Protein AF-A0A7C3UM20-F1 (afdb_monomer)

Solvent-accessible surface area (backbone atoms only — not comparable to full-atom values): 24912 Å² total; per-residue (Å²): 104,43,35,39,37,54,18,80,42,38,67,47,70,43,70,29,14,19,19,29,40,38,38,35,69,13,71,38,48,55,25,46,23,66,26,56,29,49,40,64,36,31,35,31,41,44,10,22,71,50,59,63,49,79,49,68,83,62,52,98,54,40,21,32,38,43,36,28,63,91,45,77,46,83,38,86,25,66,90,47,62,78,36,38,22,49,62,38,40,52,52,54,28,62,76,71,36,88,88,36,33,41,40,18,29,7,36,8,2,62,66,49,15,18,46,4,7,32,30,24,87,62,58,33,41,25,30,53,43,6,55,8,14,57,40,18,70,24,28,36,49,32,43,34,20,46,32,82,52,78,81,86,53,63,31,62,68,58,38,50,51,48,32,52,54,50,45,71,73,42,63,81,35,66,68,38,50,42,26,34,74,43,23,54,20,48,49,49,56,56,27,35,76,65,43,18,22,32,7,60,57,69,61,29,26,46,52,92,71,47,65,48,58,15,28,68,34,47,59,74,66,32,52,66,43,64,36,55,41,48,60,38,87,41,22,41,40,32,40,26,30,35,72,61,75,97,55,45,70,47,71,44,64,33,65,48,33,48,42,42,29,16,38,26,25,18,23,46,30,68,47,48,68,56,47,42,48,51,47,50,51,25,39,31,34,10,42,19,47,40,49,50,20,48,52,48,12,51,42,14,56,40,22,77,72,64,76,38,87,87,45,29,45,73,45,38,57,70,41,42,51,53,46,52,51,22,22,32,67,46,39,80,71,22,36,42,50,19,55,24,58,62,49,27,17,61,77,68,75,34,63,79,70,49,66,38,14,52,44,24,44,52,56,61,63,32,31,34,44,31,34,55,39,38,49,39,21,18,68,34,74,57,15,20,42,58,81,60,48,47,46,56,54,43,34,75,69,62,76,40,66,30,79,51,54,80,70,44,37,66,58,45,48,63,37,31,28,53,42,43,51,44,52,62,34,21,47,43,73,89,43,55,89,74,50,47,72,70,52,52,41,50,52,44,25,29,36,69,60,52,84,66,54,69,68,57,45,45,51,51,19,51,50,53,53,50,53,50,50,52,52,16,44,74,59,69,53,50,76,88,51,47,40,74,29,67,50,58,40,69,55,52,28,79,92,74,62,38,52,34,44,62,65,57,50,49,50,32,51,53,49,48,71,72,105

pLDDT: mean 97.12, std 2.11, range [82.81, 98.94]

Nearest PDB structures (foldseek):
  1aor-assembly1_B  TM=9.634E-01  e=4.549E-38  Pyrococcus furiosus
  1b4n-assembly1_D  TM=9.474E-01  e=1.113E-36  Pyrococcus furiosus
  8c0z-assembly1_A  TM=9.543E-01  e=5.040E-34  Aromatoleum aromaticum
  6x6u-assembly1_C  TM=8.498E-01  e=3.716E-26  Pyrococcus furiosus COM1
  4z3w-assembly1_C  TM=8.367E-01  e=4.751E-25  Geobacter metallireducens GS-15

Radius of gyration: 21.68 Å; Cα contacts (8 Å, |Δi|>4): 1215; chains: 1; bounding box: 58×51×59 Å

Foldseek 3Di:
DKKKFAFLCALALAAQRFKIKIWDQFLQLSATDIFMWFFHQRNLQVQLVDGMDDDDAADPAAWAWERHVVGIDIGHCNVVAQFFQVVSQVVVDVVNDPPKWKWFWALLLLVLQSQFWIATPLQITSGGRSSSVVCNRRNYGIYMGGGHHDDDWPARVLRVVLSVVLCVVPLPPPLLVCLQQQAQLQVLVLQQVLLFFQALLNQTSHAVLSVLQGSVVQVVQWDWHQADTPNHSSSNFTFTAGCDDPRHGDTDRDDHNQLCSLCCGLLVQSHNSLSSVVSSLCSRLRGRSNQLSSLLSLQQVCCVVVLDVLRDHRNRSVSSSVLSVCLSNVNDLSVQCSSAQVSSCVVRVNLLSRWWFSRHHATGGQCLQQVLLQQCQLLPLSHHYCLQQVCVCCCSVPVDPRQDLPCSLVVSLQRNLQSLLVCSSVGDSSCSVSCDLVNSQSSCCRSPVDGDDSVRSSVVSVVVSVVSQVSRVVSVNDNVSSHTRPCQQPDAHPVPSRGQHRVSSVSNSVVNVVD

Mean predicted aligned error: 3.04 Å

Structure (mmCIF, N/CA/C/O backbone):
data_AF-A0A7C3UM20-F1
#
_entry.id   AF-A0A7C3UM20-F1
#
loop_
_atom_site.group_PDB
_atom_site.id
_atom_site.type_symbol
_atom_site.label_atom_id
_atom_site.label_alt_id
_atom_site.label_comp_id
_atom_site.label_asym_id
_atom_site.label_entity_id
_atom_site.label_seq_id
_atom_site.pdbx_PDB_ins_code
_atom_site.Cartn_x
_atom_site.Cartn_y
_atom_site.Cartn_z
_atom_site.occupancy
_atom_site.B_iso_or_equiv
_atom_site.auth_seq_id
_atom_site.auth_comp_id
_atom_site.auth_asym_id
_atom_site.auth_atom_id
_atom_site.pdbx_PDB_model_num
ATOM 1 N N . LYS A 1 1 ? -5.217 -18.159 9.548 1.00 97.44 1 LYS A N 1
ATOM 2 C CA . LYS A 1 1 ? -6.105 -17.137 10.155 1.00 97.44 1 LYS A CA 1
ATOM 3 C C . LYS A 1 1 ? -6.089 -15.908 9.257 1.00 97.44 1 LYS A C 1
ATOM 5 O O . LYS A 1 1 ? -5.077 -15.714 8.594 1.00 97.44 1 LYS A O 1
ATOM 10 N N . LEU A 1 2 ? -7.166 -15.131 9.227 1.00 98.62 2 LEU A N 1
ATOM 11 C CA . LEU A 1 2 ? -7.190 -13.777 8.668 1.00 98.62 2 LEU A CA 1
ATOM 12 C C . LEU A 1 2 ? -7.672 -12.850 9.780 1.00 98.62 2 LEU A C 1
ATOM 14 O O . LEU A 1 2 ? -8.696 -13.142 10.392 1.00 98.62 2 LEU A O 1
ATOM 18 N N . ILE A 1 3 ? -6.901 -11.820 10.095 1.00 98.62 3 ILE A N 1
ATOM 19 C CA . ILE A 1 3 ? -7.101 -10.995 11.287 1.00 98.62 3 ILE A CA 1
ATOM 20 C C . ILE A 1 3 ? -7.340 -9.563 10.833 1.00 98.62 3 ILE A C 1
ATOM 22 O O . ILE A 1 3 ? -6.503 -9.017 10.126 1.00 98.62 3 ILE A O 1
ATOM 26 N N . PHE A 1 4 ? -8.447 -8.962 11.248 1.00 98.44 4 PHE A N 1
ATOM 27 C CA . PHE A 1 4 ? -8.738 -7.544 11.056 1.00 98.44 4 PHE A CA 1
ATOM 28 C C . PHE A 1 4 ? -8.575 -6.845 12.396 1.00 98.44 4 PHE A C 1
ATOM 30 O O . PHE A 1 4 ? -9.135 -7.326 13.380 1.00 98.44 4 PHE A O 1
ATOM 37 N N . THR A 1 5 ? -7.838 -5.741 12.457 1.00 97.81 5 THR A N 1
ATOM 38 C CA . THR A 1 5 ? -7.636 -4.983 13.699 1.00 97.81 5 THR A CA 1
ATOM 39 C C . THR A 1 5 ? -7.876 -3.493 13.506 1.00 97.81 5 THR A C 1
ATOM 41 O O . THR A 1 5 ? -7.786 -2.946 12.401 1.00 97.81 5 THR A O 1
ATOM 44 N N . LEU A 1 6 ? -8.178 -2.842 14.624 1.00 97.31 6 LEU A N 1
ATOM 45 C CA . LEU A 1 6 ? -8.325 -1.402 14.773 1.00 97.31 6 LEU A CA 1
ATOM 46 C C . LEU A 1 6 ? -7.292 -0.886 15.780 1.00 97.31 6 LEU A C 1
ATOM 48 O O . LEU A 1 6 ? -6.772 -1.645 16.597 1.00 97.31 6 LEU A O 1
ATOM 52 N N . GLY A 1 7 ? -6.997 0.409 15.718 1.00 95.81 7 GLY A N 1
ATOM 53 C CA . GLY A 1 7 ? -6.132 1.067 16.688 1.00 95.81 7 GLY A CA 1
ATOM 54 C C . GLY A 1 7 ? -6.927 1.680 17.846 1.00 95.81 7 GLY A C 1
ATOM 55 O O . GLY A 1 7 ? -8.138 1.910 17.729 1.00 95.81 7 GLY A O 1
ATOM 56 N N . PRO A 1 8 ? -6.264 2.030 18.962 1.00 95.94 8 PRO A N 1
ATOM 57 C CA . PRO A 1 8 ? -6.887 2.798 20.042 1.00 95.94 8 PRO A CA 1
ATOM 58 C C . PRO A 1 8 ? -7.316 4.208 19.600 1.00 95.94 8 PRO A C 1
ATOM 60 O O . PRO A 1 8 ? -8.218 4.787 20.196 1.00 95.94 8 PRO A O 1
ATOM 63 N N . ALA A 1 9 ? -6.718 4.752 18.534 1.00 96.31 9 ALA A N 1
ATOM 64 C CA . ALA A 1 9 ? -7.107 6.040 17.964 1.00 96.31 9 ALA A CA 1
ATOM 65 C C . ALA A 1 9 ? -8.313 5.952 17.011 1.00 96.31 9 ALA A C 1
ATOM 67 O O . ALA A 1 9 ? -8.848 6.992 16.625 1.00 96.31 9 ALA A O 1
ATOM 68 N N . THR A 1 10 ? -8.739 4.753 16.599 1.00 96.69 10 THR A N 1
ATOM 69 C CA . THR A 1 10 ? -9.780 4.594 15.579 1.00 96.69 10 THR A CA 1
ATOM 70 C C . THR A 1 10 ? -11.149 5.080 16.057 1.00 96.69 10 THR A C 1
ATOM 72 O O . THR A 1 10 ? -11.552 4.783 17.177 1.00 96.69 10 THR A O 1
ATOM 75 N N . ASP A 1 11 ? -11.875 5.788 15.182 1.00 95.81 11 ASP A N 1
ATOM 76 C CA . ASP A 1 11 ? -13.170 6.437 15.477 1.00 95.81 11 ASP A CA 1
ATOM 77 C C . ASP A 1 11 ? -13.097 7.514 16.576 1.00 95.81 11 ASP A C 1
ATOM 79 O O . ASP A 1 11 ? -14.026 7.702 17.358 1.00 95.81 11 ASP A O 1
ATOM 83 N N . THR A 1 12 ? -11.982 8.247 16.635 1.00 96.12 12 THR A N 1
ATOM 84 C CA . THR A 1 12 ? -11.790 9.376 17.557 1.00 96.12 12 THR A CA 1
ATOM 85 C C . THR A 1 12 ? -11.563 10.691 16.797 1.00 96.12 12 THR A C 1
ATOM 87 O O . THR A 1 12 ? -11.375 10.678 15.577 1.00 96.12 12 THR A O 1
ATOM 90 N N . PRO A 1 13 ? -11.521 11.854 17.480 1.00 96.44 13 PRO A N 1
ATOM 91 C CA . PRO A 1 13 ? -11.150 13.125 16.854 1.00 96.44 13 PRO A CA 1
ATOM 92 C C . PRO A 1 13 ? -9.709 13.200 16.315 1.00 96.44 13 PRO A C 1
ATOM 94 O O . PRO A 1 13 ? -9.366 14.191 15.669 1.00 96.44 13 PRO A O 1
ATOM 97 N N . VAL A 1 14 ? -8.849 12.203 16.576 1.00 97.50 14 VAL A N 1
ATOM 98 C CA . VAL A 1 14 ? -7.484 12.157 16.025 1.00 97.50 14 VAL A CA 1
ATOM 99 C C . VAL A 1 14 ? -7.548 12.119 14.500 1.00 97.50 14 VAL A C 1
ATOM 101 O O . VAL A 1 14 ? -8.221 11.276 13.906 1.00 97.50 14 VAL A O 1
ATOM 104 N N . TRP A 1 15 ? -6.825 13.025 13.847 1.00 97.25 15 TRP A N 1
ATOM 105 C CA . TRP A 1 15 ? -6.833 13.128 12.395 1.00 97.25 15 TRP A CA 1
ATOM 106 C C . TRP A 1 15 ? -6.150 11.927 11.732 1.00 97.25 15 TRP A C 1
ATOM 108 O O . TRP A 1 15 ? -5.085 11.482 12.145 1.00 97.25 15 TRP A O 1
ATOM 118 N N . GLY A 1 16 ? -6.756 11.403 10.665 1.00 95.94 16 GLY A N 1
ATOM 119 C CA . GLY A 1 16 ? -6.211 10.261 9.928 1.00 95.94 16 GLY A CA 1
ATOM 120 C C . GLY A 1 16 ? -6.403 8.904 10.614 1.00 95.94 16 GLY A C 1
ATOM 121 O O . GLY A 1 16 ? -5.775 7.935 10.193 1.00 95.94 16 GLY A O 1
ATOM 122 N N . SER A 1 17 ? -7.278 8.812 11.617 1.00 96.19 17 SER A N 1
ATOM 123 C CA . SER A 1 17 ? -7.528 7.607 12.424 1.00 96.19 17 SER A CA 1
ATOM 124 C C . SER A 1 17 ? -8.608 6.659 11.871 1.00 96.19 17 SER A C 1
ATOM 126 O O . SER A 1 17 ? -9.158 5.829 12.585 1.00 96.19 17 SER A O 1
ATOM 128 N N . SER A 1 18 ? -8.943 6.746 10.584 1.00 95.44 18 SER A N 1
ATOM 129 C CA . SER A 1 18 ? -10.009 5.945 9.953 1.00 95.44 18 SER A CA 1
ATOM 130 C C . SER A 1 18 ? -9.496 4.743 9.157 1.00 95.44 18 SER A C 1
ATOM 132 O O . SER A 1 18 ? -10.128 4.320 8.185 1.00 95.44 18 SER A O 1
ATOM 134 N N . ARG A 1 19 ? -8.339 4.199 9.545 1.00 97.25 19 ARG A N 1
ATOM 135 C CA . ARG A 1 19 ? -7.738 3.023 8.911 1.00 97.25 19 ARG A CA 1
ATOM 136 C C . ARG A 1 19 ? -8.013 1.759 9.733 1.00 97.25 19 ARG A C 1
ATOM 138 O O . ARG A 1 19 ? -8.175 1.828 10.948 1.00 97.25 19 ARG A O 1
ATOM 145 N N . TYR A 1 20 ? -8.052 0.618 9.052 1.00 98.00 20 TYR A N 1
ATOM 146 C CA . TYR A 1 20 ? -8.020 -0.715 9.659 1.00 98.00 20 TYR A CA 1
ATOM 147 C C . TYR A 1 20 ? -6.824 -1.496 9.106 1.00 98.00 20 TYR A C 1
ATOM 149 O O . TYR A 1 20 ? -6.396 -1.254 7.972 1.00 98.00 20 TYR A O 1
ATOM 157 N N . GLY A 1 21 ? -6.281 -2.405 9.913 1.00 98.06 21 GLY A N 1
ATOM 158 C CA . GLY A 1 21 ? -5.212 -3.320 9.522 1.00 98.06 21 GLY A CA 1
ATOM 159 C C . GLY A 1 21 ? -5.755 -4.720 9.246 1.00 98.06 21 GLY A C 1
ATOM 160 O O . GLY A 1 21 ? -6.716 -5.157 9.879 1.00 98.06 21 GLY A O 1
ATOM 161 N N . VAL A 1 22 ? -5.143 -5.430 8.302 1.00 98.62 22 VAL A N 1
ATOM 162 C CA . VAL A 1 22 ? -5.447 -6.828 7.984 1.00 98.62 22 VAL A CA 1
ATOM 163 C C . VAL A 1 22 ? -4.158 -7.634 7.970 1.00 98.62 22 VAL A C 1
ATOM 165 O O . VAL A 1 22 ? -3.191 -7.223 7.334 1.00 98.62 22 VAL A O 1
ATOM 168 N N . TYR A 1 23 ? -4.151 -8.786 8.638 1.00 98.56 23 TYR A N 1
ATOM 169 C CA . TYR A 1 23 ? -2.961 -9.602 8.860 1.00 98.56 23 TYR A CA 1
ATOM 170 C C . TYR A 1 23 ? -3.235 -11.075 8.564 1.00 98.56 23 TYR A C 1
ATOM 172 O O . TYR A 1 23 ? -4.268 -11.630 8.955 1.00 98.56 23 TYR A O 1
ATOM 180 N N . ALA A 1 24 ? -2.287 -11.734 7.904 1.00 98.50 24 ALA A N 1
ATOM 181 C CA . ALA A 1 24 ? -2.297 -13.178 7.695 1.00 98.50 24 ALA A CA 1
ATOM 182 C C . ALA A 1 24 ? -0.891 -13.692 7.361 1.00 98.50 24 ALA A C 1
ATOM 184 O O . ALA A 1 24 ? 0.052 -12.923 7.181 1.00 98.50 24 ALA A O 1
ATOM 185 N N . ARG A 1 25 ? -0.772 -15.014 7.206 1.00 98.44 25 ARG A N 1
ATOM 186 C CA . ARG A 1 25 ? 0.304 -15.581 6.392 1.00 98.44 25 ARG A CA 1
ATOM 187 C C . ARG A 1 25 ? -0.007 -15.272 4.926 1.00 98.44 25 ARG A C 1
ATOM 189 O O . ARG A 1 25 ? -1.078 -15.651 4.451 1.00 98.44 25 ARG A O 1
ATOM 196 N N . SER A 1 26 ? 0.897 -14.587 4.236 1.00 98.56 26 SER A N 1
ATOM 197 C CA . SER A 1 26 ? 0.725 -14.218 2.834 1.00 98.56 26 SER A CA 1
ATOM 198 C C . SER A 1 26 ? 0.677 -15.463 1.951 1.00 98.56 26 SER A C 1
ATOM 200 O O . SER A 1 26 ? 1.596 -16.284 2.025 1.00 98.56 26 SER A O 1
ATOM 202 N N . PRO A 1 27 ? -0.319 -15.610 1.064 1.00 98.25 27 PRO A N 1
ATOM 203 C CA . PRO A 1 27 ? -0.242 -16.613 0.019 1.00 98.25 27 PRO A CA 1
ATOM 204 C C . PRO A 1 27 ? 0.830 -16.261 -1.025 1.00 98.25 27 PRO A C 1
ATOM 206 O O . PRO A 1 27 ? 1.352 -17.185 -1.636 1.00 98.25 27 PRO A O 1
ATOM 209 N N . LEU A 1 28 ? 1.174 -14.983 -1.224 1.00 98.44 28 LEU A N 1
ATOM 210 C CA . LEU A 1 28 ? 2.192 -14.552 -2.190 1.00 98.44 28 LEU A CA 1
ATOM 211 C C . LEU A 1 28 ? 3.608 -14.905 -1.726 1.00 98.44 28 LEU A C 1
ATOM 213 O O . LEU A 1 28 ? 4.352 -15.555 -2.449 1.00 98.44 28 LEU A O 1
ATOM 217 N N . THR A 1 29 ? 3.970 -14.496 -0.508 1.00 98.31 29 THR A N 1
ATOM 218 C CA . THR A 1 29 ? 5.354 -14.620 -0.014 1.00 98.31 29 THR A CA 1
ATOM 219 C C . THR A 1 29 ? 5.577 -15.828 0.889 1.00 98.31 29 THR A C 1
ATOM 221 O O . THR A 1 29 ? 6.713 -16.191 1.172 1.00 98.31 29 THR A O 1
ATOM 224 N N . GLY A 1 30 ? 4.502 -16.440 1.400 1.00 97.62 30 GLY A N 1
ATOM 225 C CA . GLY A 1 30 ? 4.566 -17.494 2.416 1.00 97.62 30 GLY A CA 1
ATOM 226 C C . GLY A 1 30 ? 4.905 -16.998 3.829 1.00 97.62 30 GLY A C 1
ATOM 227 O O . GLY A 1 30 ? 4.828 -17.789 4.770 1.00 97.62 30 GLY A O 1
ATOM 228 N N . GLY A 1 31 ? 5.238 -15.713 3.993 1.00 97.62 31 GLY A N 1
ATOM 229 C CA . GLY A 1 31 ? 5.613 -15.087 5.262 1.00 97.62 31 GLY A CA 1
ATOM 230 C C . GLY A 1 31 ? 4.500 -14.265 5.901 1.00 97.62 31 GLY A C 1
ATOM 231 O O . GLY A 1 31 ? 3.316 -14.434 5.611 1.00 97.62 31 GLY A O 1
ATOM 232 N N . TYR A 1 32 ? 4.886 -13.358 6.791 1.00 98.19 32 TYR A N 1
ATOM 233 C CA . TYR A 1 32 ? 4.012 -12.356 7.386 1.00 98.19 32 TYR A CA 1
ATOM 234 C C . TYR A 1 32 ? 3.493 -11.385 6.320 1.00 98.19 32 TYR A C 1
ATOM 236 O O . TYR A 1 32 ? 4.264 -10.847 5.525 1.00 98.19 32 TYR A O 1
ATOM 244 N N . ALA A 1 33 ? 2.190 -11.118 6.332 1.00 97.88 33 ALA A N 1
ATOM 245 C CA . ALA A 1 33 ? 1.596 -10.010 5.602 1.00 97.88 33 ALA A CA 1
ATOM 246 C C . ALA A 1 33 ? 0.759 -9.144 6.534 1.00 97.88 33 ALA A C 1
ATOM 248 O O . ALA A 1 33 ? -0.017 -9.642 7.349 1.00 97.88 33 ALA A O 1
ATOM 249 N N . GLU A 1 34 ? 0.881 -7.842 6.313 1.00 96.94 34 GLU A N 1
ATOM 250 C CA . GLU A 1 34 ? -0.022 -6.820 6.813 1.00 96.94 34 GLU A CA 1
ATOM 251 C C . GLU A 1 34 ? -0.467 -5.951 5.642 1.00 96.94 34 GLU A C 1
ATOM 253 O O . GLU A 1 34 ? 0.303 -5.746 4.699 1.00 96.94 34 GLU A O 1
ATOM 258 N N . SER A 1 35 ? -1.679 -5.420 5.697 1.00 97.38 35 SER A N 1
ATOM 259 C CA . SER A 1 35 ? -2.199 -4.460 4.729 1.00 97.38 35 SER A CA 1
ATOM 260 C C . SER A 1 35 ? -3.172 -3.517 5.422 1.00 97.38 35 SER A C 1
ATOM 262 O O . SER A 1 35 ? -3.819 -3.901 6.393 1.00 97.38 35 SER A O 1
ATOM 264 N N . TYR A 1 36 ? -3.264 -2.279 4.947 1.00 97.69 36 TYR A N 1
ATOM 265 C CA . TYR A 1 36 ? -4.036 -1.230 5.606 1.00 97.69 36 TYR A CA 1
ATOM 266 C C . TYR A 1 36 ? -4.941 -0.550 4.594 1.00 97.69 36 TYR A C 1
ATOM 268 O O . TYR A 1 36 ? -4.481 -0.166 3.521 1.00 97.69 36 TYR A O 1
ATOM 276 N N . SER A 1 37 ? -6.203 -0.342 4.956 1.00 97.81 37 SER A N 1
ATOM 277 C CA . SER A 1 37 ? -7.155 0.396 4.125 1.00 97.81 37 SER A CA 1
ATOM 278 C C . SER A 1 37 ? -7.873 1.466 4.933 1.00 97.81 37 SER A C 1
ATOM 280 O O . SER A 1 37 ? -7.870 1.455 6.162 1.00 97.81 37 SER A O 1
ATOM 282 N N . GLY A 1 38 ? -8.409 2.460 4.228 1.00 95.69 38 GLY A N 1
ATOM 283 C CA . GLY A 1 38 ? -9.081 3.624 4.803 1.00 95.69 38 GLY A CA 1
ATOM 284 C C . GLY A 1 38 ? -10.524 3.751 4.367 1.00 95.69 38 GLY A C 1
ATOM 285 O O . GLY A 1 38 ? -11.216 2.760 4.157 1.00 95.69 38 GLY A O 1
ATOM 286 N N . GLY A 1 39 ? -10.978 4.995 4.235 1.00 95.06 39 GLY A N 1
ATOM 287 C CA . GLY A 1 39 ? -12.359 5.308 3.902 1.00 95.06 39 GLY A CA 1
ATOM 288 C C . GLY A 1 39 ? -13.235 5.402 5.149 1.00 95.06 39 GLY A C 1
ATOM 289 O O . GLY A 1 39 ? -13.035 6.280 5.998 1.00 95.06 39 GLY A O 1
ATOM 290 N N . ARG A 1 40 ? -14.267 4.561 5.203 1.00 96.31 40 ARG A N 1
ATOM 291 C CA . ARG A 1 40 ? -15.373 4.657 6.168 1.00 96.31 40 ARG A CA 1
ATOM 292 C C . ARG A 1 40 ? -15.620 3.373 6.964 1.00 96.31 40 ARG A C 1
ATOM 294 O O . ARG A 1 40 ? -16.376 3.417 7.927 1.00 96.31 40 ARG A O 1
ATOM 301 N N . VAL A 1 41 ? -14.959 2.265 6.618 1.00 97.50 41 VAL A N 1
ATOM 302 C CA . VAL A 1 41 ? -15.144 0.965 7.289 1.00 97.50 41 VAL A CA 1
ATOM 303 C C . VAL A 1 41 ? -14.672 0.988 8.740 1.00 97.50 41 VAL A C 1
ATOM 305 O O . VAL A 1 41 ? -15.429 0.600 9.623 1.00 97.50 41 VAL A O 1
ATOM 308 N N . ALA A 1 42 ? -13.450 1.463 9.004 1.00 97.25 42 ALA A N 1
ATOM 309 C CA . ALA A 1 42 ? -12.835 1.342 10.328 1.00 97.25 42 ALA A CA 1
ATOM 310 C C . ALA A 1 42 ? -13.653 2.003 11.459 1.00 97.25 42 ALA A C 1
ATOM 312 O O . ALA A 1 42 ? -13.835 1.357 12.491 1.00 97.25 42 ALA A O 1
ATOM 313 N N . PRO A 1 43 ? -14.226 3.215 11.277 1.00 96.56 43 PRO A N 1
ATOM 314 C CA . PRO A 1 43 ? -15.162 3.782 12.245 1.00 96.56 43 PRO A CA 1
ATOM 315 C C . PRO A 1 43 ? -16.344 2.864 12.567 1.00 96.56 43 PRO A C 1
ATOM 317 O O . PRO A 1 43 ? -16.596 2.559 13.726 1.00 96.56 43 PRO A O 1
ATOM 320 N N . VAL A 1 44 ? -17.045 2.356 11.551 1.00 97.38 44 VAL A N 1
ATOM 321 C CA . VAL A 1 44 ? -18.226 1.501 11.762 1.00 97.38 44 VAL A CA 1
ATOM 322 C C . VAL A 1 44 ? -17.843 0.144 12.361 1.00 97.38 44 VAL A C 1
ATOM 324 O O . VAL A 1 44 ? -18.563 -0.375 13.213 1.00 97.38 44 VAL A O 1
ATOM 327 N N . MET A 1 45 ? -16.675 -0.393 11.999 1.00 97.38 45 MET A N 1
ATOM 328 C CA . MET A 1 45 ? -16.106 -1.588 12.624 1.00 97.38 45 MET A CA 1
ATOM 329 C C . MET A 1 45 ? -15.835 -1.362 14.120 1.00 97.38 45 MET A C 1
ATOM 331 O O . MET A 1 45 ? -16.240 -2.189 14.934 1.00 97.38 45 MET A O 1
ATOM 335 N N . LYS A 1 46 ? -15.241 -0.221 14.508 1.00 97.06 46 LYS A N 1
ATOM 336 C CA . LYS A 1 46 ? -14.996 0.126 15.923 1.00 97.06 46 LYS A CA 1
ATOM 337 C C . LYS A 1 46 ? -16.297 0.183 16.714 1.00 97.06 46 LYS A C 1
ATOM 339 O O . LYS A 1 46 ? -16.374 -0.334 17.827 1.00 97.06 46 LYS A O 1
ATOM 344 N N . ARG A 1 47 ? -17.346 0.745 16.110 1.00 97.25 47 ARG A N 1
ATOM 345 C CA . ARG A 1 47 ? -18.680 0.864 16.716 1.00 97.25 47 ARG A CA 1
ATOM 346 C C . ARG A 1 47 ? -19.417 -0.465 16.869 1.00 97.25 47 ARG A C 1
ATOM 348 O O . ARG A 1 47 ? -20.454 -0.500 17.528 1.00 97.25 47 ARG A O 1
ATOM 355 N N . CYS A 1 48 ? -18.911 -1.561 16.301 1.00 97.38 48 CYS A N 1
ATOM 356 C CA . CYS A 1 48 ? -19.392 -2.905 16.634 1.00 97.38 48 CYS A CA 1
ATOM 357 C C . CYS A 1 48 ? -18.915 -3.341 18.036 1.00 97.38 48 CYS A C 1
ATOM 359 O O . CYS A 1 48 ? -19.457 -4.276 18.610 1.00 97.38 48 CYS A O 1
ATOM 361 N N . GLY A 1 49 ? -17.943 -2.640 18.632 1.00 95.44 49 GLY A N 1
ATOM 362 C CA . GLY A 1 49 ? -17.469 -2.896 19.994 1.00 95.44 49 GLY A CA 1
ATOM 363 C C . GLY A 1 49 ? -16.350 -3.933 20.095 1.00 95.44 49 GLY A C 1
ATOM 364 O O . GLY A 1 49 ? -16.165 -4.503 21.166 1.00 95.44 49 GLY A O 1
ATOM 365 N N . PHE A 1 50 ? -15.609 -4.172 19.009 1.00 91.62 50 PHE A N 1
ATOM 366 C CA . PHE A 1 50 ? -14.463 -5.085 18.975 1.00 91.62 50 PHE A CA 1
ATOM 367 C C . PHE A 1 50 ? -13.216 -4.370 18.448 1.00 91.62 50 PHE A C 1
ATOM 369 O O . PHE A 1 50 ? -13.310 -3.562 17.526 1.00 91.62 50 PHE A O 1
ATOM 376 N N . ASP A 1 51 ? -12.046 -4.711 18.987 1.00 91.69 51 ASP A N 1
ATOM 377 C CA . ASP A 1 51 ? -10.753 -4.201 18.502 1.00 91.69 51 ASP A CA 1
ATOM 378 C C . ASP A 1 51 ? -10.124 -5.094 17.430 1.00 91.69 51 ASP A C 1
ATOM 380 O O . ASP A 1 51 ? -9.325 -4.633 16.614 1.00 91.69 51 ASP A O 1
ATOM 384 N N . ALA A 1 52 ? -10.495 -6.375 17.421 1.00 95.62 52 ALA A N 1
ATOM 385 C CA . ALA A 1 52 ? -10.023 -7.338 16.447 1.00 95.62 52 ALA A CA 1
ATOM 386 C C . ALA A 1 52 ? -11.105 -8.359 16.085 1.00 95.62 52 ALA A C 1
ATOM 388 O O . ALA A 1 52 ? -11.901 -8.776 16.926 1.00 95.62 52 ALA A O 1
ATOM 389 N N . LEU A 1 53 ? -11.078 -8.805 14.832 1.00 96.94 53 LEU A N 1
ATOM 390 C CA . LEU A 1 53 ? -11.862 -9.919 14.317 1.00 96.94 53 LEU A CA 1
ATOM 391 C C . LEU A 1 53 ? -10.908 -10.958 13.727 1.00 96.94 53 LEU A C 1
ATOM 393 O O . LEU A 1 53 ? -10.098 -10.641 12.856 1.00 96.94 53 LEU A O 1
ATOM 397 N N . ILE A 1 54 ? -11.017 -12.208 14.177 1.00 98.12 54 ILE A N 1
ATOM 398 C CA . ILE A 1 54 ? -10.162 -13.309 13.724 1.00 98.12 54 ILE A CA 1
ATOM 399 C C . ILE A 1 54 ? -11.021 -14.335 12.994 1.00 98.12 54 ILE A C 1
ATOM 401 O O . ILE A 1 54 ? -11.873 -14.986 13.590 1.00 98.12 54 ILE A O 1
ATOM 405 N N . LEU A 1 55 ? -10.758 -14.511 11.700 1.00 98.25 55 LEU A N 1
ATOM 406 C CA . LEU A 1 55 ? -11.441 -15.485 10.862 1.00 98.25 55 LEU A CA 1
ATOM 407 C C . LEU A 1 55 ? -10.595 -16.755 10.674 1.00 98.25 55 LEU A C 1
ATOM 409 O O . LEU A 1 55 ? -9.495 -16.752 10.097 1.00 98.25 55 LEU A O 1
ATOM 413 N N . GLU A 1 56 ? -11.151 -17.882 11.106 1.00 97.81 56 GLU A N 1
ATOM 414 C CA . GLU A 1 56 ? -10.554 -19.220 11.048 1.00 97.81 56 GLU A CA 1
ATOM 415 C C . GLU A 1 56 ? -11.431 -20.192 10.246 1.00 97.81 56 GLU A C 1
ATOM 417 O O . GLU A 1 56 ? -12.522 -19.834 9.819 1.00 97.81 56 GLU A O 1
ATOM 422 N N . GLY A 1 57 ? -10.903 -21.379 9.934 1.00 97.75 57 GLY A N 1
ATOM 423 C CA . GLY A 1 57 ? -11.623 -22.376 9.134 1.00 97.75 57 GLY A CA 1
ATOM 424 C C . GLY A 1 57 ? -11.942 -21.940 7.697 1.00 97.75 57 GLY A C 1
ATOM 425 O O . GLY A 1 57 ? -11.319 -21.016 7.161 1.00 97.75 57 GLY A O 1
ATOM 426 N N . ARG A 1 58 ? -12.894 -22.648 7.084 1.00 98.38 58 ARG A N 1
ATOM 427 C CA . ARG A 1 58 ? -13.434 -22.435 5.734 1.00 98.38 58 ARG A CA 1
ATOM 428 C C . ARG A 1 58 ? -14.912 -22.835 5.736 1.00 98.38 58 ARG A C 1
ATOM 430 O O . ARG A 1 58 ? -15.248 -23.877 6.291 1.00 98.38 58 ARG A O 1
ATOM 437 N N . ALA A 1 59 ? -15.774 -22.034 5.116 1.00 98.31 59 ALA A N 1
ATOM 438 C CA . ALA A 1 59 ? -17.191 -22.356 4.974 1.00 98.31 59 ALA A CA 1
ATOM 439 C C . ALA A 1 59 ? -17.426 -23.419 3.886 1.00 98.31 59 ALA A C 1
ATOM 441 O O . ALA A 1 59 ? -16.716 -23.453 2.882 1.00 98.31 59 ALA A O 1
ATOM 442 N N . ALA A 1 60 ? -18.448 -24.266 4.044 1.00 97.88 60 ALA A N 1
ATOM 443 C CA . ALA A 1 60 ? -18.796 -25.295 3.052 1.00 97.88 60 ALA A CA 1
ATOM 444 C C . ALA A 1 60 ? -19.351 -24.711 1.734 1.00 97.88 60 ALA A C 1
ATOM 446 O O . ALA A 1 60 ? -19.291 -25.351 0.688 1.00 97.88 60 ALA A O 1
ATOM 447 N N . SER A 1 61 ? -19.867 -23.484 1.774 1.00 98.00 61 SER A N 1
ATOM 448 C CA . SER A 1 61 ? -20.365 -22.733 0.621 1.00 98.00 61 SER A CA 1
ATOM 449 C C . SER A 1 61 ? -20.074 -21.241 0.790 1.00 98.00 61 SER A C 1
ATOM 451 O O . SER A 1 61 ? -19.851 -20.830 1.927 1.00 98.00 61 SER A O 1
ATOM 453 N N . PRO A 1 62 ? -20.098 -20.433 -0.288 1.00 98.69 62 PRO A N 1
ATOM 454 C CA . PRO A 1 62 ? -19.922 -18.984 -0.209 1.00 98.69 62 PRO A CA 1
ATOM 455 C C . PRO A 1 62 ? -20.812 -18.304 0.839 1.00 98.69 62 PRO A C 1
ATOM 457 O O . PRO A 1 62 ? -22.030 -18.514 0.839 1.00 98.69 62 PRO A O 1
ATOM 460 N N . LEU A 1 63 ? -20.201 -17.480 1.696 1.00 98.69 63 LEU A N 1
ATOM 461 C CA . LEU A 1 63 ? -20.861 -16.667 2.724 1.00 98.69 63 LEU A CA 1
ATOM 462 C C . LEU A 1 63 ? -20.460 -15.188 2.641 1.00 98.69 63 LEU A C 1
ATOM 464 O O . LEU A 1 63 ? -19.389 -14.858 2.138 1.00 98.69 63 LEU A O 1
ATOM 468 N N . PHE A 1 64 ? -21.264 -14.308 3.230 1.00 98.75 64 PHE A N 1
ATOM 469 C CA . PHE A 1 64 ? -20.793 -13.021 3.745 1.00 98.75 64 PHE A CA 1
ATOM 470 C C . PHE A 1 64 ? -21.094 -12.934 5.245 1.00 98.75 64 PHE A C 1
ATOM 472 O O . PHE A 1 64 ? -22.005 -13.601 5.743 1.00 98.75 64 PHE A O 1
ATOM 479 N N . LEU A 1 65 ? -20.294 -12.164 5.984 1.00 98.62 65 LEU A N 1
ATOM 480 C CA . LEU A 1 65 ? -20.423 -12.045 7.440 1.00 98.62 65 LEU A CA 1
ATOM 481 C C . LEU A 1 65 ? -20.938 -10.660 7.816 1.00 98.62 65 LEU A C 1
ATOM 483 O O . LEU A 1 65 ? -20.313 -9.665 7.462 1.00 98.62 65 LEU A O 1
ATOM 487 N N . GLU A 1 66 ? -22.037 -10.596 8.560 1.00 98.56 66 GLU A N 1
ATOM 488 C CA . GLU A 1 66 ? -22.533 -9.358 9.164 1.00 98.56 66 GLU A CA 1
ATOM 489 C C . GLU A 1 66 ? -22.046 -9.283 10.611 1.00 98.56 66 GLU A C 1
ATOM 491 O O . GLU A 1 66 ? -22.361 -10.145 11.429 1.00 98.56 66 GLU A O 1
ATOM 496 N N . VAL A 1 67 ? -21.272 -8.252 10.926 1.00 98.31 67 VAL A N 1
ATOM 497 C CA . VAL A 1 67 ? -20.762 -7.963 12.263 1.00 98.31 67 VAL A CA 1
ATOM 498 C C . VAL A 1 67 ? -21.502 -6.752 12.811 1.00 98.31 67 VAL A C 1
ATOM 500 O O . VAL A 1 67 ? -21.512 -5.676 12.211 1.00 98.31 67 VAL A O 1
ATOM 503 N N . THR A 1 68 ? -22.115 -6.937 13.970 1.00 96.94 68 THR A N 1
ATOM 504 C CA . THR A 1 68 ? -22.868 -5.912 14.694 1.00 96.94 68 THR A CA 1
ATOM 505 C C . THR A 1 68 ? -22.398 -5.849 16.136 1.00 96.94 68 THR A C 1
ATOM 507 O O . THR A 1 68 ? -21.553 -6.632 16.569 1.00 96.94 68 THR A O 1
ATOM 510 N N . ASP A 1 69 ? -22.966 -4.935 16.906 1.00 93.44 69 ASP A N 1
ATOM 511 C CA . ASP A 1 69 ? -22.731 -4.838 18.338 1.00 93.44 69 ASP A CA 1
ATOM 512 C C . ASP A 1 69 ? -23.331 -5.982 19.174 1.00 93.44 69 ASP A C 1
ATOM 514 O O . ASP A 1 69 ? -22.962 -6.117 20.346 1.00 93.44 69 ASP A O 1
ATOM 518 N N . GLU A 1 70 ? -24.177 -6.819 18.564 1.00 93.12 70 GLU A N 1
ATOM 519 C CA . GLU A 1 70 ? -24.738 -8.057 19.126 1.00 93.12 70 GLU A CA 1
ATOM 520 C C . GLU A 1 70 ? -23.898 -9.306 18.798 1.00 93.12 70 GLU A C 1
ATOM 522 O O . GLU A 1 70 ? -24.105 -10.365 19.390 1.00 93.12 70 GLU A O 1
ATOM 527 N N . GLY A 1 71 ? -22.948 -9.208 17.860 1.00 93.56 71 GLY A N 1
ATOM 528 C CA . GLY A 1 71 ? -22.116 -10.327 17.416 1.00 93.56 71 GLY A CA 1
ATOM 529 C C . GLY A 1 71 ? -22.089 -10.501 15.898 1.00 93.56 71 GLY A C 1
ATOM 530 O O . GLY A 1 71 ? -22.252 -9.541 15.144 1.00 93.56 71 GLY A O 1
ATOM 531 N N . VAL A 1 72 ? -21.844 -11.736 15.447 1.00 97.19 72 VAL A N 1
ATOM 532 C CA . VAL A 1 72 ? -21.623 -12.074 14.031 1.00 97.19 72 VAL A CA 1
ATOM 533 C C . VAL A 1 72 ? -22.734 -12.980 13.505 1.00 97.19 72 VAL A C 1
ATOM 535 O O . VAL A 1 72 ? -23.023 -14.018 14.099 1.00 97.19 72 VAL A O 1
ATOM 538 N N . ARG A 1 73 ? -23.314 -12.624 12.355 1.00 97.69 73 ARG A N 1
ATOM 539 C CA . ARG A 1 73 ? -24.255 -13.452 11.588 1.00 97.69 73 ARG A CA 1
ATOM 540 C C . ARG A 1 73 ? -23.622 -13.896 10.274 1.00 97.69 73 ARG A C 1
ATOM 542 O O . ARG A 1 73 ? -22.901 -13.140 9.625 1.00 97.69 73 ARG A O 1
ATOM 549 N N . PHE A 1 74 ? -23.901 -15.137 9.891 1.00 98.25 74 PHE A N 1
ATOM 550 C CA . PHE A 1 74 ? -23.380 -15.768 8.683 1.00 98.25 74 PHE A CA 1
ATOM 551 C C . PHE A 1 74 ? -24.506 -15.857 7.659 1.00 98.25 74 PHE A C 1
ATOM 553 O O . PHE A 1 74 ? -25.528 -16.489 7.920 1.00 98.25 74 PHE A O 1
ATOM 560 N N . HIS A 1 75 ? -24.307 -15.246 6.497 1.00 98.56 75 HIS A N 1
ATOM 561 C CA . HIS A 1 75 ? -25.310 -15.165 5.440 1.00 98.56 75 HIS A CA 1
ATOM 562 C C . HIS A 1 75 ? -24.833 -15.919 4.204 1.00 98.56 75 HIS A C 1
ATOM 564 O O . HIS A 1 75 ? -23.657 -15.843 3.851 1.00 98.56 75 HIS A O 1
ATOM 570 N N . ALA A 1 76 ? -25.730 -16.642 3.532 1.00 98.44 76 ALA A N 1
ATOM 571 C CA . ALA A 1 76 ? -25.409 -17.272 2.255 1.00 98.44 76 ALA A CA 1
ATOM 572 C C . ALA A 1 76 ? -25.075 -16.207 1.194 1.00 98.44 76 ALA A C 1
ATOM 574 O O . ALA A 1 76 ? -25.710 -15.156 1.147 1.00 98.44 76 ALA A O 1
ATOM 575 N N . ALA A 1 77 ? -24.077 -16.488 0.352 1.00 98.44 77 ALA A N 1
ATOM 576 C CA . ALA A 1 77 ? -23.566 -15.544 -0.647 1.00 98.44 77 ALA A CA 1
ATOM 577 C C . ALA A 1 77 ? -23.248 -16.212 -1.994 1.00 98.44 77 ALA A C 1
ATOM 579 O O . ALA A 1 77 ? -22.325 -15.802 -2.694 1.00 98.44 77 ALA A O 1
ATOM 580 N N . ARG A 1 78 ? -23.954 -17.295 -2.345 1.00 98.31 78 ARG A N 1
ATOM 581 C CA . ARG A 1 78 ? -23.720 -18.015 -3.615 1.00 98.31 78 ARG A CA 1
ATOM 582 C C . ARG A 1 78 ? -24.014 -17.141 -4.830 1.00 98.31 78 ARG A C 1
ATOM 584 O O . ARG A 1 78 ? -23.309 -17.223 -5.820 1.00 98.31 78 ARG A O 1
ATOM 591 N N . ASP A 1 79 ? -25.045 -16.327 -4.713 1.00 98.50 79 ASP A N 1
ATOM 592 C CA . ASP A 1 79 ? -25.506 -15.335 -5.676 1.00 98.50 79 ASP A CA 1
ATOM 593 C C . ASP A 1 79 ? -24.570 -14.123 -5.805 1.00 98.50 79 ASP A C 1
ATOM 595 O O . ASP A 1 79 ? -24.618 -13.421 -6.807 1.00 98.50 79 ASP A O 1
ATOM 599 N N . LEU A 1 80 ? -23.701 -13.895 -4.815 1.00 98.75 80 LEU A N 1
ATOM 600 C CA . LEU A 1 80 ? -22.691 -12.833 -4.849 1.00 98.75 80 LEU A CA 1
ATOM 601 C C . LEU A 1 80 ? -21.354 -13.301 -5.432 1.00 98.75 80 LEU A C 1
ATOM 603 O O . LEU A 1 80 ? -20.495 -12.480 -5.752 1.00 98.75 80 LEU A O 1
ATOM 607 N N . TRP A 1 81 ? -21.146 -14.616 -5.507 1.00 98.69 81 TRP A N 1
ATOM 608 C CA . TRP A 1 81 ? -19.908 -15.204 -6.001 1.00 98.69 81 TRP A CA 1
ATOM 609 C C . TRP A 1 81 ? -19.824 -15.034 -7.521 1.00 98.69 81 TRP A C 1
ATOM 611 O O . TRP A 1 81 ? -20.747 -15.408 -8.240 1.00 98.69 81 TRP A O 1
ATOM 621 N N . GLY A 1 82 ? -18.729 -14.463 -8.008 1.00 98.38 82 GLY A N 1
ATOM 622 C CA . GLY A 1 82 ? -18.516 -14.093 -9.406 1.00 98.38 82 GLY A CA 1
ATOM 623 C C . GLY A 1 82 ? -18.821 -12.628 -9.725 1.00 98.38 82 GLY A C 1
ATOM 624 O O . GLY A 1 82 ? -18.401 -12.154 -10.777 1.00 98.38 82 GLY A O 1
ATOM 625 N N . LEU A 1 83 ? -19.499 -11.892 -8.834 1.00 98.81 83 LEU A N 1
ATOM 626 C CA . LEU A 1 83 ? -19.670 -10.445 -8.992 1.00 98.81 83 LEU A CA 1
ATOM 627 C C . LEU A 1 83 ? -18.331 -9.719 -8.834 1.00 98.81 83 LEU A C 1
ATOM 629 O O . LEU A 1 83 ? -17.495 -10.120 -8.013 1.00 98.81 83 LEU A O 1
ATOM 633 N N . ASP A 1 84 ? -18.162 -8.606 -9.546 1.00 98.81 84 ASP A N 1
ATOM 634 C CA . ASP A 1 84 ? -17.070 -7.676 -9.269 1.00 98.81 84 ASP A CA 1
ATOM 635 C C . ASP A 1 84 ? -17.171 -7.089 -7.847 1.00 98.81 84 ASP A C 1
ATOM 637 O O . ASP A 1 84 ? -18.182 -7.219 -7.143 1.00 98.81 84 ASP A O 1
ATOM 641 N N . ALA A 1 85 ? -16.083 -6.478 -7.386 1.00 98.75 85 ALA A N 1
ATOM 642 C CA . ALA A 1 85 ? -16.010 -5.912 -6.047 1.00 98.75 85 ALA A CA 1
ATOM 643 C C . ALA A 1 85 ? -17.030 -4.781 -5.823 1.00 98.75 85 ALA A C 1
ATOM 645 O O . ALA A 1 85 ? -17.516 -4.621 -4.705 1.00 98.75 85 ALA A O 1
ATOM 646 N N . TYR A 1 86 ? -17.390 -4.008 -6.849 1.00 98.69 86 TYR A N 1
ATOM 647 C CA . TYR A 1 86 ? -18.326 -2.894 -6.701 1.00 98.69 86 TYR A CA 1
ATOM 648 C C . TYR A 1 86 ? -19.749 -3.399 -6.474 1.00 98.69 86 TYR A C 1
ATOM 650 O O . TYR A 1 86 ? -20.379 -3.025 -5.483 1.00 98.69 86 TYR A O 1
ATOM 658 N N . ALA A 1 87 ? -20.220 -4.291 -7.345 1.00 98.81 87 ALA A N 1
ATOM 659 C CA . ALA A 1 87 ? -21.539 -4.898 -7.253 1.00 98.81 87 ALA A CA 1
ATOM 660 C C . ALA A 1 87 ? -21.686 -5.716 -5.962 1.00 98.81 87 ALA A C 1
ATOM 662 O O . ALA A 1 87 ? -22.705 -5.631 -5.277 1.00 98.81 87 ALA A O 1
ATOM 663 N N . ALA A 1 88 ? -20.645 -6.460 -5.575 1.00 98.81 88 ALA A N 1
ATOM 664 C CA . ALA A 1 88 ? -20.653 -7.204 -4.322 1.00 98.81 88 ALA A CA 1
ATOM 665 C C . ALA A 1 88 ? -20.721 -6.296 -3.086 1.00 98.81 88 ALA A C 1
ATOM 667 O O . ALA A 1 88 ? -21.432 -6.617 -2.134 1.00 98.81 88 ALA A O 1
ATOM 668 N N . GLU A 1 89 ? -19.984 -5.179 -3.073 1.00 98.69 89 GLU A N 1
ATOM 669 C CA . GLU A 1 89 ? -20.033 -4.220 -1.966 1.00 98.69 89 GLU A CA 1
ATOM 670 C C . GLU A 1 89 ? -21.421 -3.584 -1.842 1.00 98.69 89 GLU A C 1
ATOM 672 O O . GLU A 1 89 ? -21.960 -3.487 -0.737 1.00 98.69 89 GLU A O 1
ATOM 677 N N . GLU A 1 90 ? -22.000 -3.156 -2.964 1.00 98.44 90 GLU A N 1
ATOM 678 C CA . GLU A 1 90 ? -23.326 -2.543 -3.007 1.00 98.44 90 GLU A CA 1
ATOM 679 C C . GLU A 1 90 ? -24.400 -3.492 -2.473 1.00 98.44 90 GLU A C 1
ATOM 681 O O . GLU A 1 90 ? -25.130 -3.134 -1.546 1.00 98.44 90 GLU A O 1
ATOM 686 N N . GLU A 1 91 ? -24.430 -4.723 -2.977 1.00 98.56 91 GLU A N 1
ATOM 687 C CA . GLU A 1 91 ? -25.431 -5.717 -2.601 1.00 98.56 91 GLU A CA 1
ATOM 688 C C . GLU A 1 91 ? -25.298 -6.147 -1.130 1.00 98.56 91 GLU A C 1
ATOM 690 O O . GLU A 1 91 ? -26.287 -6.215 -0.396 1.00 98.56 91 GLU A O 1
ATOM 695 N N . ILE A 1 92 ? -24.069 -6.366 -0.644 1.00 98.62 92 ILE A N 1
ATOM 696 C CA . ILE A 1 92 ? -23.829 -6.698 0.769 1.00 98.62 92 ILE A CA 1
ATOM 697 C C . ILE A 1 92 ? -24.285 -5.556 1.687 1.00 98.62 92 ILE A C 1
ATOM 699 O O . ILE A 1 92 ? -24.892 -5.807 2.733 1.00 98.62 92 ILE A O 1
ATOM 703 N N . ARG A 1 93 ? -24.021 -4.296 1.318 1.00 98.19 93 ARG A N 1
ATOM 704 C CA . ARG A 1 93 ? -24.466 -3.139 2.110 1.00 98.19 93 ARG A CA 1
ATOM 705 C C . ARG A 1 93 ? -25.977 -2.973 2.076 1.00 98.19 93 ARG A C 1
ATOM 707 O O . ARG A 1 93 ? -26.554 -2.683 3.121 1.00 98.19 93 ARG A O 1
ATOM 714 N N . ALA A 1 94 ? -26.611 -3.186 0.925 1.00 97.75 94 ALA A N 1
ATOM 715 C CA . ALA A 1 94 ? -28.063 -3.132 0.797 1.00 97.75 94 ALA A CA 1
ATOM 716 C C . ALA A 1 94 ? -28.746 -4.150 1.727 1.00 97.75 94 ALA A C 1
ATOM 718 O O . ALA A 1 94 ? -29.678 -3.791 2.445 1.00 97.75 94 ALA A O 1
ATOM 719 N N . ARG A 1 95 ? -28.222 -5.384 1.805 1.00 97.75 95 ARG A N 1
ATOM 720 C CA . ARG A 1 95 ? -28.727 -6.435 2.712 1.00 97.75 95 ARG A CA 1
ATOM 721 C C . ARG A 1 95 ? -28.539 -6.115 4.194 1.00 97.75 95 ARG A C 1
ATOM 723 O O . ARG A 1 95 ? -29.377 -6.499 5.004 1.00 97.75 95 ARG A O 1
ATOM 730 N N . ALA A 1 96 ? -27.448 -5.441 4.559 1.00 95.75 96 ALA A N 1
ATOM 731 C CA . ALA A 1 96 ? -27.150 -5.088 5.950 1.00 95.75 96 ALA A CA 1
ATOM 732 C C . ALA A 1 96 ? -27.901 -3.838 6.449 1.00 95.75 96 ALA A C 1
ATOM 734 O O . ALA A 1 96 ? -28.038 -3.645 7.660 1.00 95.75 96 ALA A O 1
ATOM 735 N N . GLY A 1 97 ? -28.380 -2.995 5.531 1.00 94.19 97 GLY A N 1
ATOM 736 C CA . GLY A 1 97 ? -29.162 -1.797 5.825 1.00 94.19 97 GLY A CA 1
ATOM 737 C C . GLY A 1 97 ? -28.347 -0.502 5.927 1.00 94.19 97 GLY A C 1
ATOM 738 O O . GLY A 1 97 ? -27.134 -0.450 5.706 1.00 94.19 97 GLY A O 1
ATOM 739 N N . GLU A 1 98 ? -29.046 0.589 6.241 1.00 93.88 98 GLU A N 1
ATOM 740 C CA . GLU A 1 98 ? -28.474 1.936 6.261 1.00 93.88 98 GLU A CA 1
ATOM 741 C C . GLU A 1 98 ? -27.322 2.077 7.274 1.00 93.88 98 GLU A C 1
ATOM 743 O O . GLU A 1 98 ? -27.314 1.485 8.354 1.00 93.88 98 GLU A O 1
ATOM 748 N N . GLY A 1 99 ? -26.311 2.869 6.908 1.00 93.06 99 GLY A N 1
ATOM 749 C CA . GLY A 1 99 ? -25.128 3.112 7.737 1.00 93.06 99 GLY A CA 1
ATOM 750 C C . GLY A 1 99 ? -24.092 1.983 7.721 1.00 93.06 99 GLY A C 1
ATOM 751 O O . GLY A 1 99 ? -22.964 2.204 8.164 1.00 93.06 99 GLY A O 1
ATOM 752 N N . ALA A 1 100 ? -24.416 0.814 7.157 1.00 97.81 100 ALA A N 1
ATOM 753 C CA . ALA A 1 100 ? -23.483 -0.297 7.045 1.00 97.81 100 ALA A CA 1
ATOM 754 C C . ALA A 1 100 ? -22.294 0.027 6.124 1.00 97.81 100 ALA A C 1
ATOM 756 O O . ALA A 1 100 ? -22.422 0.716 5.101 1.00 97.81 100 ALA A O 1
ATOM 757 N N . GLN A 1 101 ? -21.123 -0.491 6.489 1.00 98.31 101 GLN A N 1
ATOM 758 C CA . GLN A 1 101 ? -19.888 -0.402 5.709 1.00 98.31 101 GLN A CA 1
ATOM 759 C C . GLN A 1 101 ? -19.314 -1.795 5.523 1.00 98.31 101 GLN A C 1
ATOM 761 O O . GLN A 1 101 ? -19.293 -2.575 6.468 1.00 98.31 101 GLN A O 1
ATOM 766 N N . SER A 1 102 ? -18.830 -2.109 4.329 1.00 98.44 102 SER A N 1
ATOM 767 C CA . SER A 1 102 ? -18.332 -3.444 4.013 1.00 98.44 102 SER A CA 1
ATOM 768 C C . SER A 1 102 ? -16.952 -3.407 3.395 1.00 98.44 102 SER A C 1
ATOM 770 O O . SER A 1 102 ? -16.506 -2.387 2.875 1.00 98.44 102 SER A O 1
ATOM 772 N N . LEU A 1 103 ? -16.304 -4.560 3.443 1.00 98.56 103 LEU A N 1
ATOM 773 C CA . LEU A 1 103 ? -15.166 -4.896 2.611 1.00 98.56 103 LEU A CA 1
ATOM 774 C C . LEU A 1 103 ? -15.445 -6.229 1.920 1.00 98.56 103 LEU A C 1
ATOM 776 O O . LEU A 1 103 ? -16.072 -7.116 2.503 1.00 98.56 103 LEU A O 1
ATOM 780 N N . VAL A 1 104 ? -15.004 -6.363 0.678 1.00 98.94 104 VAL A N 1
ATOM 781 C CA . VAL A 1 104 ? -15.335 -7.492 -0.194 1.00 98.94 104 VAL A CA 1
ATOM 782 C C . VAL A 1 104 ? -14.124 -7.928 -1.009 1.00 98.94 104 VAL A C 1
ATOM 784 O O . VAL A 1 104 ? -13.123 -7.216 -1.091 1.00 98.94 104 VAL A O 1
ATOM 787 N N . ILE A 1 105 ? -14.214 -9.107 -1.611 1.00 98.94 105 ILE A N 1
ATOM 788 C CA . ILE A 1 105 ? -13.296 -9.556 -2.663 1.00 98.94 105 ILE A CA 1
ATOM 789 C C . ILE A 1 105 ? -13.986 -9.489 -4.022 1.00 98.94 105 ILE A C 1
ATOM 791 O O . ILE A 1 105 ? -15.185 -9.749 -4.125 1.00 98.94 105 ILE A O 1
ATOM 795 N N . GLY A 1 106 ? -13.220 -9.192 -5.068 1.00 98.81 106 GLY A N 1
ATOM 796 C CA . GLY A 1 106 ? -13.627 -9.438 -6.452 1.00 98.81 106 GLY A CA 1
ATOM 797 C C . GLY A 1 106 ? -13.284 -10.867 -6.913 1.00 98.81 106 GLY A C 1
ATOM 798 O O . GLY A 1 106 ? -12.809 -11.681 -6.106 1.00 98.81 106 GLY A O 1
ATOM 799 N N . PRO A 1 107 ? -13.478 -11.172 -8.208 1.00 98.94 107 PRO A N 1
ATOM 800 C CA . PRO A 1 107 ? -13.161 -12.466 -8.813 1.00 98.94 107 PRO A CA 1
ATOM 801 C C . PRO A 1 107 ? -11.733 -12.961 -8.547 1.00 98.94 107 PRO A C 1
ATOM 803 O O . PRO A 1 107 ? -11.520 -14.156 -8.346 1.00 98.94 107 PRO A O 1
ATOM 806 N N . ALA A 1 108 ? -10.744 -12.065 -8.460 1.00 98.94 108 ALA A N 1
ATOM 807 C CA . ALA A 1 108 ? -9.368 -12.461 -8.168 1.00 98.94 108 ALA A CA 1
ATOM 808 C C . ALA A 1 108 ? -9.236 -13.127 -6.784 1.00 98.94 108 ALA A C 1
ATOM 810 O O . ALA A 1 108 ? -8.526 -14.124 -6.625 1.00 98.94 108 ALA A O 1
ATOM 811 N N . GLY A 1 109 ? -9.945 -12.614 -5.773 1.00 98.88 109 GLY A N 1
ATOM 812 C CA . GLY A 1 109 ? -9.954 -13.216 -4.439 1.00 98.88 109 GLY A CA 1
ATOM 813 C C . GLY A 1 109 ? -10.644 -14.577 -4.434 1.00 98.88 109 GLY A C 1
ATOM 814 O O . GLY A 1 109 ? -10.129 -15.524 -3.840 1.00 98.88 109 GLY A O 1
ATOM 815 N N . GLU A 1 110 ? -11.767 -14.693 -5.143 1.00 98.88 110 GLU A N 1
ATOM 816 C CA . GLU A 1 110 ? -12.532 -15.938 -5.281 1.00 98.88 110 GLU A CA 1
ATOM 817 C C . GLU A 1 110 ? -11.712 -17.051 -5.936 1.00 98.88 110 GLU A C 1
ATOM 819 O O . GLU A 1 110 ? -11.730 -18.194 -5.477 1.00 98.88 110 GLU A O 1
ATOM 824 N N . ASN A 1 111 ? -10.935 -16.693 -6.960 1.00 98.88 111 ASN A N 1
ATOM 825 C CA . ASN A 1 111 ? -10.060 -17.601 -7.696 1.00 98.88 111 ASN A CA 1
ATOM 826 C C . ASN A 1 111 ? -8.698 -17.816 -7.014 1.00 98.88 111 ASN A C 1
ATOM 828 O O . ASN A 1 111 ? -7.824 -18.488 -7.563 1.00 98.88 111 ASN A O 1
ATOM 832 N N . GLY A 1 112 ? -8.481 -17.260 -5.818 1.00 98.69 112 GLY A N 1
ATOM 833 C CA . GLY A 1 112 ? -7.248 -17.456 -5.058 1.00 98.69 112 GLY A CA 1
ATOM 834 C C . GLY A 1 112 ? -6.005 -16.883 -5.744 1.00 98.69 112 GLY A C 1
ATOM 835 O O . GLY A 1 112 ? -4.928 -17.474 -5.647 1.00 98.69 112 GLY A O 1
ATOM 836 N N . VAL A 1 113 ? -6.138 -15.771 -6.468 1.00 98.94 113 VAL A N 1
ATOM 837 C CA . VAL A 1 113 ? -5.011 -15.050 -7.078 1.00 98.94 113 VAL A CA 1
ATOM 838 C C . VAL A 1 113 ? -4.109 -14.487 -5.977 1.00 98.94 113 VAL A C 1
ATOM 840 O O . VAL A 1 113 ? -4.567 -13.801 -5.066 1.00 98.94 113 VAL A O 1
ATOM 843 N N . ARG A 1 114 ? -2.802 -14.751 -6.035 1.00 98.75 114 ARG A N 1
ATOM 844 C CA . ARG A 1 114 ? -1.857 -14.449 -4.940 1.00 98.75 114 ARG A CA 1
ATOM 845 C C . ARG A 1 114 ? -1.699 -12.957 -4.654 1.00 98.75 114 ARG A C 1
ATOM 847 O O . ARG A 1 114 ? -1.279 -12.602 -3.558 1.00 98.75 114 ARG A O 1
ATOM 854 N N . ILE A 1 115 ? -2.081 -12.106 -5.601 1.00 98.81 115 ILE A N 1
ATOM 855 C CA . ILE A 1 115 ? -2.062 -10.641 -5.496 1.00 98.81 115 ILE A CA 1
ATOM 856 C C . ILE A 1 115 ? -3.467 -10.044 -5.293 1.00 98.81 115 ILE A C 1
ATOM 858 O O . ILE A 1 115 ? -3.676 -8.857 -5.521 1.00 98.81 115 ILE A O 1
ATOM 862 N N . ALA A 1 116 ? -4.445 -10.863 -4.884 1.00 98.88 116 ALA A N 1
ATOM 863 C CA . ALA A 1 116 ? -5.812 -10.408 -4.669 1.00 98.88 116 ALA A CA 1
ATOM 864 C C . ALA A 1 116 ? -5.968 -9.527 -3.419 1.00 98.88 116 ALA A C 1
ATOM 866 O O . ALA A 1 116 ? -5.394 -9.804 -2.355 1.00 98.88 116 ALA A O 1
ATOM 867 N N . THR A 1 117 ? -6.821 -8.513 -3.534 1.00 98.75 117 THR A N 1
ATOM 868 C CA . THR A 1 117 ? -7.038 -7.462 -2.534 1.00 98.75 117 THR A CA 1
ATOM 869 C C . THR A 1 117 ? -8.361 -7.633 -1.795 1.00 98.75 117 THR A C 1
ATOM 871 O O . THR A 1 117 ? -9.238 -8.405 -2.188 1.00 98.75 117 THR A O 1
ATOM 874 N N . LEU A 1 118 ? -8.497 -6.897 -0.693 1.00 98.88 118 LEU A N 1
ATOM 875 C CA . LEU A 1 118 ? -9.794 -6.594 -0.095 1.00 98.88 118 LEU A CA 1
ATOM 876 C C . LEU A 1 118 ? -10.161 -5.166 -0.486 1.00 98.88 118 LEU A C 1
ATOM 878 O O . LEU A 1 118 ? -9.360 -4.257 -0.256 1.00 98.88 118 LEU A O 1
ATOM 882 N N . GLN A 1 119 ? -11.356 -4.983 -1.035 1.00 98.69 119 GLN A N 1
ATOM 883 C CA . GLN A 1 119 ? -11.866 -3.699 -1.505 1.00 98.69 119 GLN A CA 1
ATOM 884 C C . GLN A 1 119 ? -12.954 -3.174 -0.576 1.00 98.69 119 GLN A C 1
ATOM 886 O O . GLN A 1 119 ? -13.780 -3.937 -0.081 1.00 98.69 119 GLN A O 1
ATOM 891 N N . ASN A 1 120 ? -12.971 -1.867 -0.341 1.00 98.56 120 ASN A N 1
ATOM 892 C CA . ASN A 1 120 ? -14.040 -1.176 0.362 1.00 98.56 120 ASN A CA 1
ATOM 893 C C . ASN A 1 120 ? -14.247 0.234 -0.185 1.00 98.56 120 ASN A C 1
ATOM 895 O O . ASN A 1 120 ? -13.334 0.868 -0.700 1.00 98.56 120 ASN A O 1
ATOM 899 N N . ASN A 1 121 ? -15.447 0.774 -0.003 1.00 97.12 121 ASN A N 1
ATOM 900 C CA . ASN A 1 121 ? -15.836 2.086 -0.508 1.00 97.12 121 ASN A CA 1
ATOM 901 C C . ASN A 1 121 ? -15.488 2.276 -1.995 1.00 97.12 121 ASN A C 1
ATOM 903 O O . ASN A 1 121 ? -14.998 3.339 -2.382 1.00 97.12 121 ASN A O 1
ATOM 907 N N . ARG A 1 122 ? -15.747 1.232 -2.787 1.00 96.56 122 ARG A N 1
ATOM 908 C CA . ARG A 1 122 ? -15.359 0.996 -4.179 1.00 96.56 122 ARG A CA 1
ATOM 909 C C . ARG A 1 122 ? -13.844 0.919 -4.385 1.00 96.56 122 ARG A C 1
ATOM 911 O O . ARG A 1 122 ? -13.348 -0.139 -4.732 1.00 96.56 122 ARG A O 1
ATOM 918 N N . TRP A 1 123 ? -13.112 1.991 -4.103 1.00 96.44 123 TRP A N 1
ATOM 919 C CA . TRP A 1 123 ? -11.713 2.168 -4.534 1.00 96.44 123 TRP A CA 1
ATOM 920 C C . TRP A 1 123 ? -10.664 2.011 -3.420 1.00 96.44 123 TRP A C 1
ATOM 922 O O . TRP A 1 123 ? -9.467 2.164 -3.647 1.00 96.44 123 TRP A O 1
ATOM 932 N N . ARG A 1 124 ? -11.068 1.807 -2.157 1.00 97.44 124 ARG A N 1
ATOM 933 C CA . ARG A 1 124 ? -10.104 1.675 -1.052 1.00 97.44 124 ARG A CA 1
ATOM 934 C C . ARG A 1 124 ? -9.679 0.226 -0.906 1.00 97.44 124 ARG A C 1
ATOM 936 O O . ARG A 1 124 ? -10.486 -0.636 -0.586 1.00 97.44 124 ARG A O 1
ATOM 943 N N . SER A 1 125 ? -8.380 -0.001 -1.026 1.00 97.62 125 SER A N 1
ATOM 944 C CA . SER A 1 125 ? -7.795 -1.334 -0.981 1.00 97.62 125 SER A CA 1
ATOM 945 C C . SER A 1 125 ? -6.989 -1.593 0.288 1.00 97.62 125 SER A C 1
ATOM 947 O O . SER A 1 125 ? -6.112 -0.808 0.653 1.00 97.62 125 SER A O 1
ATOM 949 N N . ALA A 1 126 ? -7.169 -2.775 0.880 1.00 98.19 126 ALA A N 1
ATOM 950 C CA . ALA A 1 126 ? -6.080 -3.450 1.580 1.00 98.19 126 ALA A CA 1
ATOM 951 C C . ALA A 1 126 ? -5.294 -4.246 0.523 1.00 98.19 126 ALA A C 1
ATOM 953 O O . ALA A 1 126 ? -5.518 -5.440 0.321 1.00 98.19 126 ALA A O 1
ATOM 954 N N . GLY A 1 127 ? -4.409 -3.543 -0.192 1.00 93.38 127 GLY A N 1
ATOM 955 C CA . GLY A 1 127 ? -3.913 -3.972 -1.505 1.00 93.38 127 GLY A CA 1
ATOM 956 C C . GLY A 1 127 ? -2.897 -5.113 -1.497 1.00 93.38 127 GLY A C 1
ATOM 957 O O . GLY A 1 127 ? -3.006 -6.042 -2.279 1.00 93.38 127 GLY A O 1
ATOM 958 N N . ARG A 1 128 ? -1.904 -5.093 -0.605 1.00 97.25 128 ARG A N 1
ATOM 959 C CA . ARG A 1 128 ? -0.713 -5.945 -0.789 1.00 97.25 128 ARG A CA 1
ATOM 960 C C . ARG A 1 128 ? -0.732 -7.226 0.040 1.00 97.25 128 ARG A C 1
ATOM 962 O O . ARG A 1 128 ? -1.294 -7.273 1.133 1.00 97.25 128 ARG A O 1
ATOM 969 N N . GLY A 1 129 ? -0.041 -8.253 -0.458 1.00 97.00 129 GLY A N 1
ATOM 970 C CA . GLY A 1 129 ? 0.218 -9.499 0.270 1.00 97.00 129 GLY A CA 1
ATOM 971 C C . GLY A 1 129 ? -0.844 -10.587 0.109 1.00 97.00 129 GLY A C 1
ATOM 972 O O . GLY A 1 129 ? -0.752 -11.592 0.813 1.00 97.00 129 GLY A O 1
ATOM 973 N N . GLY A 1 130 ? -1.814 -10.416 -0.796 1.00 98.44 130 GLY A N 1
ATOM 974 C CA . GLY A 1 130 ? -2.749 -11.475 -1.194 1.00 98.44 130 GLY A CA 1
ATOM 975 C C . GLY A 1 130 ? -3.863 -11.770 -0.194 1.00 98.44 130 GLY A C 1
ATOM 976 O O . GLY A 1 130 ? -4.368 -12.892 -0.138 1.00 98.44 130 GLY A O 1
ATOM 977 N N . LEU A 1 131 ? -4.231 -10.802 0.647 1.00 98.75 131 LEU A N 1
ATOM 978 C CA . LEU A 1 131 ? -5.201 -11.025 1.725 1.00 98.75 131 LEU A CA 1
ATOM 979 C C . LEU A 1 131 ? -6.633 -11.240 1.206 1.00 98.75 131 LEU A C 1
ATOM 981 O O . LEU A 1 131 ? -7.421 -11.908 1.880 1.00 98.75 131 LEU A O 1
ATOM 985 N N . GLY A 1 132 ? -6.943 -10.784 -0.013 1.00 98.81 132 GLY A N 1
ATOM 986 C CA . GLY A 1 132 ? -8.182 -11.129 -0.712 1.00 98.81 132 GLY A CA 1
ATOM 987 C C . GLY A 1 132 ? -8.278 -12.622 -1.027 1.00 98.81 132 GLY A C 1
ATOM 988 O O . GLY A 1 132 ? -9.298 -13.250 -0.751 1.00 98.81 132 GLY A O 1
ATOM 989 N N . ALA A 1 133 ? -7.185 -13.241 -1.486 1.00 98.88 133 ALA A N 1
ATOM 990 C CA . ALA A 1 133 ? -7.137 -14.689 -1.704 1.00 98.88 133 ALA A CA 1
ATOM 991 C C . ALA A 1 133 ? -7.263 -15.479 -0.398 1.00 98.88 133 ALA A C 1
ATOM 993 O O . ALA A 1 133 ? -7.850 -16.561 -0.382 1.00 98.88 133 ALA A O 1
ATOM 994 N N . VAL A 1 134 ? -6.769 -14.942 0.724 1.00 98.81 134 VAL A N 1
ATOM 995 C CA . VAL A 1 134 ? -6.990 -15.570 2.035 1.00 98.81 134 VAL A CA 1
ATOM 996 C C . VAL A 1 134 ? -8.477 -15.558 2.391 1.00 98.81 134 VAL A C 1
ATOM 998 O O . VAL A 1 134 ? -8.979 -16.584 2.849 1.00 98.81 134 VAL A O 1
ATOM 1001 N N . LEU A 1 135 ? -9.197 -14.454 2.164 1.00 98.88 135 LEU A N 1
ATOM 1002 C CA . LEU A 1 135 ? -10.640 -14.403 2.416 1.00 98.88 135 LEU A CA 1
ATOM 1003 C C . LEU A 1 135 ? -11.416 -15.337 1.466 1.00 98.88 135 LEU A C 1
ATOM 1005 O O . LEU A 1 135 ? -12.240 -16.130 1.925 1.00 98.88 135 LEU A O 1
ATOM 1009 N N . GLY A 1 136 ? -11.070 -15.342 0.176 1.00 98.88 136 GLY A N 1
ATOM 1010 C CA . GLY A 1 136 ? -11.670 -16.230 -0.823 1.00 98.88 136 GLY A CA 1
ATOM 1011 C C . GLY A 1 136 ? -11.432 -17.714 -0.542 1.00 98.88 136 GLY A C 1
ATOM 1012 O O . GLY A 1 136 ? -12.363 -18.512 -0.627 1.00 98.88 136 GLY A O 1
ATOM 1013 N N . SER A 1 137 ? -10.243 -18.094 -0.053 1.00 98.75 137 SER A N 1
ATOM 1014 C CA . SER A 1 137 ? -9.936 -19.481 0.353 1.00 98.75 137 SER A CA 1
ATOM 1015 C C . SER A 1 137 ? -10.841 -20.007 1.473 1.00 98.75 137 SER A C 1
ATOM 1017 O O . SER A 1 137 ? -10.972 -21.216 1.672 1.00 98.75 137 SER A O 1
ATOM 1019 N N . LYS A 1 138 ? -11.485 -19.096 2.208 1.00 98.75 138 LYS A N 1
ATOM 1020 C CA . LYS A 1 138 ? -12.429 -19.400 3.283 1.00 98.75 138 LYS A CA 1
ATOM 1021 C C . LYS A 1 138 ? -13.873 -19.488 2.793 1.00 98.75 138 LYS A C 1
ATOM 1023 O O . LYS A 1 138 ? -14.749 -19.749 3.614 1.00 98.75 138 LYS A O 1
ATOM 1028 N N . ASN A 1 139 ? -14.105 -19.326 1.487 1.00 98.81 139 ASN A N 1
ATOM 1029 C CA . ASN A 1 139 ? -15.414 -19.169 0.857 1.00 98.81 139 ASN A CA 1
ATOM 1030 C C . ASN A 1 139 ? -16.205 -17.995 1.467 1.00 98.81 139 ASN A C 1
ATOM 1032 O O . ASN A 1 139 ? -17.397 -18.118 1.735 1.00 98.81 139 ASN A O 1
ATOM 1036 N N . VAL A 1 140 ? -15.540 -16.863 1.727 1.00 98.88 140 VAL A N 1
ATOM 1037 C CA . VAL A 1 140 ? -16.190 -15.641 2.225 1.00 98.88 140 VAL A CA 1
ATOM 1038 C C . VAL A 1 140 ? -16.055 -14.538 1.176 1.00 98.88 140 VAL A C 1
ATOM 1040 O O . VAL A 1 140 ? -14.945 -14.183 0.799 1.00 98.88 140 VAL A O 1
ATOM 1043 N N . LYS A 1 141 ? -17.181 -14.000 0.698 1.00 98.88 141 LYS A N 1
ATOM 1044 C CA . LYS A 1 141 ? -17.239 -12.925 -0.305 1.00 98.88 141 LYS A CA 1
ATOM 1045 C C . LYS A 1 141 ? -16.953 -11.548 0.293 1.00 98.88 141 LYS A C 1
ATOM 1047 O O . LYS A 1 141 ? -16.403 -10.673 -0.370 1.00 98.88 141 LYS A O 1
ATOM 1052 N N . GLY A 1 142 ? -17.318 -11.346 1.554 1.00 98.69 142 GLY A N 1
ATOM 1053 C CA . GLY A 1 142 ? -17.123 -10.069 2.221 1.00 98.69 142 GLY A CA 1
ATOM 1054 C C . GLY A 1 142 ? -17.567 -10.066 3.672 1.00 98.69 142 GLY A C 1
ATOM 1055 O O . GLY A 1 142 ? -18.185 -11.012 4.170 1.00 98.69 142 GLY A O 1
ATOM 1056 N N . LEU A 1 143 ? -17.217 -8.978 4.344 1.00 98.81 143 LEU A N 1
ATOM 1057 C CA . LEU A 1 143 ? -17.634 -8.652 5.696 1.00 98.81 143 LEU A CA 1
ATOM 1058 C C . LEU A 1 143 ? -18.359 -7.314 5.659 1.00 98.81 143 LEU A C 1
ATOM 1060 O O . LEU A 1 143 ? -17.909 -6.383 4.992 1.00 98.81 143 LEU A O 1
ATOM 1064 N N . VAL A 1 144 ? -19.446 -7.204 6.407 1.00 98.75 144 VAL A N 1
ATOM 1065 C CA . VAL A 1 144 ? -20.198 -5.966 6.579 1.00 98.75 144 VAL A CA 1
ATOM 1066 C C . VAL A 1 144 ? -20.349 -5.654 8.051 1.00 98.75 144 VAL A C 1
ATOM 1068 O O . VAL A 1 144 ? -20.623 -6.530 8.861 1.00 98.75 144 VAL A O 1
ATOM 1071 N N . PHE A 1 145 ? -20.126 -4.396 8.392 1.00 98.50 145 PHE A N 1
ATOM 1072 C CA . PHE A 1 145 ? -20.116 -3.887 9.748 1.00 98.50 145 PHE A CA 1
ATOM 1073 C C . PHE A 1 145 ? -21.273 -2.914 9.916 1.00 98.50 145 PHE A C 1
ATOM 1075 O O . PHE A 1 145 ? -21.458 -2.011 9.092 1.00 98.50 145 PHE A O 1
ATOM 1082 N N . ARG A 1 146 ? -22.022 -3.073 11.006 1.00 97.00 146 ARG A N 1
ATOM 1083 C CA . ARG A 1 146 ? -23.081 -2.152 11.419 1.00 97.00 146 ARG A CA 1
ATOM 1084 C C . ARG A 1 146 ? -23.080 -2.049 12.937 1.00 97.00 146 ARG A C 1
ATOM 1086 O O . ARG A 1 146 ? -23.664 -2.872 13.630 1.00 97.00 146 ARG A O 1
ATOM 1093 N N . GLY A 1 147 ? -22.407 -1.024 13.442 1.00 94.75 147 GLY A N 1
ATOM 1094 C CA . GLY A 1 147 ? -22.292 -0.769 14.870 1.00 94.75 147 GLY A CA 1
ATOM 1095 C C . GLY A 1 147 ? -22.613 0.676 15.230 1.00 94.75 147 GLY A C 1
ATOM 1096 O O . GLY A 1 147 ? -22.450 1.583 14.410 1.00 94.75 147 GLY A O 1
ATOM 1097 N N . GLN A 1 148 ? -23.049 0.886 16.472 1.00 94.12 148 GLN A N 1
ATOM 1098 C CA . GLN A 1 148 ? -23.397 2.205 17.018 1.00 94.12 148 GLN A CA 1
ATOM 1099 C C . GLN A 1 148 ? -22.725 2.511 18.368 1.00 94.12 148 GLN A C 1
ATOM 1101 O O . GLN A 1 148 ? -22.902 3.603 18.905 1.00 94.12 148 GLN A O 1
ATOM 1106 N N . LYS A 1 149 ? -21.935 1.580 18.920 1.00 95.19 149 LYS A N 1
ATOM 1107 C CA . LYS A 1 149 ? -21.252 1.769 20.207 1.00 95.19 149 LYS A CA 1
ATOM 1108 C C . LYS A 1 149 ? -20.185 2.854 20.105 1.00 95.19 149 LYS A C 1
ATOM 1110 O O . LYS A 1 149 ? -19.509 2.978 19.092 1.00 95.19 149 LYS A O 1
ATOM 1115 N N . LYS A 1 150 ? -19.974 3.586 21.196 1.00 93.94 150 LYS A N 1
ATOM 1116 C CA . LYS A 1 150 ? -18.850 4.512 21.350 1.00 93.94 150 LYS A CA 1
ATOM 1117 C C . LYS A 1 150 ? -17.799 3.867 22.249 1.00 93.94 150 LYS A C 1
ATOM 1119 O O . LYS A 1 150 ? -18.130 3.418 23.344 1.00 93.94 150 LYS A O 1
ATOM 1124 N N . ALA A 1 151 ? -16.552 3.809 21.789 1.00 93.06 151 ALA A N 1
ATOM 1125 C CA . ALA A 1 151 ? -15.451 3.321 22.613 1.00 93.06 151 ALA A CA 1
ATOM 1126 C C . ALA A 1 151 ? -15.172 4.298 23.767 1.00 93.06 151 ALA A C 1
ATOM 1128 O O . ALA A 1 151 ? -15.209 5.516 23.575 1.00 93.06 151 ALA A O 1
ATOM 1129 N N . ALA A 1 152 ? -14.889 3.766 24.958 1.00 93.88 152 ALA A N 1
ATOM 1130 C CA . ALA A 1 152 ? -14.457 4.579 26.087 1.00 93.88 152 ALA A CA 1
ATOM 1131 C C . ALA A 1 152 ? -13.049 5.137 25.827 1.00 93.88 152 ALA A C 1
ATOM 1133 O O . ALA A 1 152 ? -12.181 4.426 25.320 1.00 93.88 152 ALA A O 1
ATOM 1134 N N . LEU A 1 153 ? -12.836 6.402 26.183 1.00 96.62 153 LEU A N 1
ATOM 1135 C CA . LEU A 1 153 ? -11.549 7.089 26.091 1.00 96.62 153 LEU A CA 1
ATOM 1136 C C . LEU A 1 153 ? -11.111 7.514 27.488 1.00 96.62 153 LEU A C 1
ATOM 1138 O O . LEU A 1 153 ? -11.954 7.885 28.304 1.00 96.62 153 LEU A O 1
ATOM 1142 N N . PHE A 1 154 ? -9.804 7.498 27.742 1.00 98.25 154 PHE A N 1
ATOM 1143 C CA . PHE A 1 154 ? -9.262 7.959 29.018 1.00 98.25 154 PHE A CA 1
ATOM 1144 C C . PHE A 1 154 ? -9.504 9.461 29.249 1.00 98.25 154 PHE A C 1
ATOM 1146 O O . PHE A 1 154 ? -9.961 9.848 30.320 1.00 98.25 154 PHE A O 1
ATOM 1153 N N . ASP A 1 155 ? -9.236 10.303 28.244 1.00 98.25 155 ASP A N 1
ATOM 1154 C CA . ASP A 1 155 ? -9.426 11.759 28.322 1.00 98.25 155 ASP A CA 1
ATOM 1155 C C . ASP A 1 155 ? -10.020 12.306 27.010 1.00 98.25 155 ASP A C 1
ATOM 1157 O O . ASP A 1 155 ? -9.313 12.763 26.105 1.00 98.25 155 ASP A O 1
ATOM 1161 N N . GLU A 1 156 ? -11.350 12.238 26.889 1.00 97.50 156 GLU A N 1
ATOM 1162 C CA . GLU A 1 156 ? -12.084 12.671 25.691 1.00 97.50 156 GLU A CA 1
ATOM 1163 C C . GLU A 1 156 ? -11.924 14.177 25.404 1.00 97.50 156 GLU A C 1
ATOM 1165 O O . GLU A 1 156 ? -11.756 14.596 24.248 1.00 97.50 156 GLU A O 1
ATOM 1170 N N . GLU A 1 157 ? -11.940 15.011 26.446 1.00 98.12 157 GLU A N 1
ATOM 1171 C CA . GLU A 1 157 ? -11.750 16.450 26.285 1.00 98.12 157 GLU A CA 1
ATOM 1172 C C . GLU A 1 157 ? -10.318 16.784 25.868 1.00 98.12 157 GLU A C 1
ATOM 1174 O O . GLU A 1 157 ? -10.104 17.624 24.989 1.00 98.12 157 GLU A O 1
ATOM 1179 N N . GLY A 1 158 ? -9.332 16.115 26.470 1.00 98.50 158 GLY A N 1
ATOM 1180 C CA . GLY A 1 158 ? -7.926 16.230 26.113 1.00 98.50 158 GLY A CA 1
ATOM 1181 C C . GLY A 1 158 ? -7.683 15.839 24.664 1.00 98.50 158 GLY A C 1
ATOM 1182 O O . GLY A 1 158 ? -7.030 16.591 23.939 1.00 98.50 158 GLY A O 1
ATOM 1183 N N . LEU A 1 159 ? -8.288 14.744 24.197 1.00 97.75 159 LEU A N 1
ATOM 1184 C CA . LEU A 1 159 ? -8.196 14.316 22.800 1.00 97.75 159 LEU A CA 1
ATOM 1185 C C . LEU A 1 159 ? -8.831 15.331 21.839 1.00 97.75 159 LEU A C 1
ATOM 1187 O O . LEU A 1 159 ? -8.276 15.630 20.779 1.00 97.75 159 LEU A O 1
ATOM 1191 N N . SER A 1 160 ? -9.951 15.936 22.235 1.00 97.81 160 SER A N 1
ATOM 1192 C CA . SER A 1 160 ? -10.594 17.011 21.471 1.00 97.81 160 SER A CA 1
ATOM 1193 C C . SER A 1 160 ? -9.733 18.280 21.407 1.00 97.81 160 SER A C 1
ATOM 1195 O O . SER A 1 160 ? -9.613 18.898 20.344 1.00 97.81 160 SER A O 1
ATOM 1197 N N . ARG A 1 161 ? -9.093 18.676 22.519 1.00 98.56 161 ARG A N 1
ATOM 1198 C CA . ARG A 1 161 ? -8.136 19.798 22.558 1.00 98.56 161 ARG A CA 1
ATOM 1199 C C . ARG A 1 161 ? -6.911 19.511 21.689 1.00 98.56 161 ARG A C 1
ATOM 1201 O O . ARG A 1 161 ? -6.527 20.372 20.895 1.00 98.56 161 ARG A O 1
ATOM 1208 N N . PHE A 1 162 ? -6.355 18.302 21.781 1.00 98.44 162 PHE A N 1
ATOM 1209 C CA . PHE A 1 162 ? -5.253 17.836 20.942 1.00 98.44 162 PHE A CA 1
ATOM 1210 C C . PHE A 1 162 ? -5.597 17.963 19.457 1.00 98.44 162 PHE A C 1
ATOM 1212 O O . PHE A 1 162 ? -4.871 18.622 18.717 1.00 98.44 162 PHE A O 1
ATOM 1219 N N . ALA A 1 163 ? -6.739 17.421 19.024 1.00 98.06 163 ALA A N 1
ATOM 1220 C CA . ALA A 1 163 ? -7.153 17.444 17.622 1.00 98.06 163 ALA A CA 1
ATOM 1221 C C . ALA A 1 163 ? -7.311 18.870 17.062 1.00 98.06 163 ALA A C 1
ATOM 1223 O O . ALA A 1 163 ? -6.933 19.129 15.914 1.00 98.06 163 ALA A O 1
ATOM 1224 N N . ARG A 1 164 ? -7.838 19.808 17.865 1.00 98.06 164 ARG A N 1
ATOM 1225 C CA . ARG A 1 164 ? -7.967 21.228 17.489 1.00 98.06 164 ARG A CA 1
ATOM 1226 C C . ARG A 1 164 ? -6.604 21.904 17.363 1.00 98.06 164 ARG A C 1
ATOM 1228 O O . ARG A 1 164 ? -6.340 22.532 16.339 1.00 98.06 164 ARG A O 1
ATOM 1235 N N . ARG A 1 165 ? -5.731 21.740 18.366 1.00 97.94 165 ARG A N 1
ATOM 1236 C CA . ARG A 1 165 ? -4.360 22.279 18.351 1.00 97.94 165 ARG A CA 1
ATOM 1237 C C . ARG A 1 165 ? -3.570 21.728 17.167 1.00 97.94 165 ARG A C 1
ATOM 1239 O O . ARG A 1 165 ? -2.951 22.490 16.431 1.00 97.94 165 ARG A O 1
ATOM 1246 N N . PHE A 1 166 ? -3.648 20.419 16.950 1.00 97.75 166 PHE A N 1
ATOM 1247 C CA . PHE A 1 166 ? -2.970 19.737 15.858 1.00 97.75 166 PHE A CA 1
ATOM 1248 C C . PHE A 1 166 ? -3.433 20.248 14.490 1.00 97.75 166 PHE A C 1
ATOM 1250 O O . PHE A 1 166 ? -2.604 20.527 13.625 1.00 97.75 166 PHE A O 1
ATOM 1257 N N . ALA A 1 167 ? -4.744 20.418 14.290 1.00 96.88 167 ALA A N 1
ATOM 1258 C CA . ALA A 1 167 ? -5.272 20.990 13.055 1.00 96.88 167 ALA A CA 1
ATOM 1259 C C . ALA A 1 167 ? -4.794 22.431 12.840 1.00 96.88 167 ALA A C 1
ATOM 1261 O O . ALA A 1 167 ? -4.384 22.764 11.732 1.00 96.88 167 ALA A O 1
ATOM 1262 N N . ALA A 1 168 ? -4.832 23.271 13.880 1.00 97.06 168 ALA A N 1
ATOM 1263 C CA . ALA A 1 168 ? -4.396 24.663 13.792 1.00 97.06 168 ALA A CA 1
ATOM 1264 C C . ALA A 1 168 ? -2.914 24.781 13.400 1.00 97.06 168 ALA A C 1
ATOM 1266 O O . ALA A 1 168 ? -2.574 25.611 12.563 1.00 97.06 168 ALA A O 1
ATOM 1267 N N . ALA A 1 169 ? -2.055 23.913 13.941 1.00 96.56 169 ALA A N 1
ATOM 1268 C CA . ALA A 1 169 ? -0.628 23.906 13.629 1.00 96.56 169 ALA A CA 1
ATOM 1269 C C . ALA A 1 169 ? -0.312 23.396 12.210 1.00 96.56 169 ALA A C 1
ATOM 1271 O O . ALA A 1 169 ? 0.642 23.853 11.589 1.00 96.56 169 ALA A O 1
ATOM 1272 N N . ASN A 1 170 ? -1.103 22.452 11.685 1.00 96.75 170 ASN A N 1
ATOM 1273 C CA . ASN A 1 170 ? -0.712 21.690 10.495 1.00 96.75 170 ASN A CA 1
ATOM 1274 C C . ASN A 1 170 ? -1.546 21.967 9.241 1.00 96.75 170 ASN A C 1
ATOM 1276 O O . ASN A 1 170 ? -1.111 21.620 8.145 1.00 96.75 170 ASN A O 1
ATOM 1280 N N . ARG A 1 171 ? -2.736 22.572 9.343 1.00 94.31 171 ARG A N 1
ATOM 1281 C CA . ARG A 1 171 ? -3.632 22.762 8.184 1.00 94.31 171 ARG A CA 1
ATOM 1282 C C . ARG A 1 171 ? -2.986 23.566 7.053 1.00 94.31 171 ARG A C 1
ATOM 1284 O O . ARG A 1 171 ? -3.246 23.281 5.886 1.00 94.31 171 ARG A O 1
ATOM 1291 N N . GLU A 1 172 ? -2.122 24.514 7.406 1.00 94.81 172 GLU A N 1
ATOM 1292 C CA . GLU A 1 172 ? -1.426 25.372 6.447 1.00 94.81 172 GLU A CA 1
ATOM 1293 C C . GLU A 1 172 ? -0.084 24.806 5.959 1.00 94.81 172 GLU A C 1
ATOM 1295 O O . GLU A 1 172 ? 0.539 25.398 5.076 1.00 94.81 172 GLU A O 1
ATOM 1300 N N . HIS A 1 173 ? 0.343 23.650 6.482 1.00 95.31 173 HIS A N 1
ATOM 1301 C CA . HIS A 1 173 ? 1.605 23.012 6.124 1.00 95.31 173 HIS A CA 1
ATOM 1302 C C . HIS A 1 173 ? 1.646 22.653 4.628 1.00 95.31 173 HIS A C 1
ATOM 1304 O O . HIS A 1 173 ? 0.687 22.103 4.077 1.00 95.31 173 HIS A O 1
ATOM 1310 N N . ALA A 1 174 ? 2.781 22.902 3.965 1.00 94.12 174 ALA A N 1
ATOM 1311 C CA . ALA A 1 174 ? 2.928 22.713 2.517 1.00 94.12 174 ALA A CA 1
ATOM 1312 C C . ALA A 1 174 ? 2.578 21.285 2.066 1.00 94.12 174 ALA A C 1
ATOM 1314 O O . ALA A 1 174 ? 1.846 21.101 1.098 1.00 94.12 174 ALA A O 1
ATOM 1315 N N . ALA A 1 175 ? 3.014 20.267 2.817 1.00 92.38 175 ALA A N 1
ATOM 1316 C CA . ALA A 1 175 ? 2.661 18.875 2.525 1.00 92.38 175 ALA A CA 1
ATOM 1317 C C . ALA A 1 175 ? 1.142 18.618 2.570 1.00 92.38 175 ALA A C 1
ATOM 1319 O O . ALA A 1 175 ? 0.631 17.891 1.725 1.00 92.38 175 ALA A O 1
ATOM 1320 N N . VAL A 1 176 ? 0.406 19.237 3.504 1.00 95.50 176 VAL A N 1
ATOM 1321 C CA . VAL A 1 176 ? -1.059 19.092 3.603 1.00 95.50 176 VAL A CA 1
ATOM 1322 C C . VAL A 1 176 ? -1.736 19.693 2.373 1.00 95.50 176 VAL A C 1
ATOM 1324 O O . VAL A 1 176 ? -2.606 19.059 1.779 1.00 95.50 176 VAL A O 1
ATOM 1327 N N . LYS A 1 177 ? -1.294 20.883 1.949 1.00 96.19 177 LYS A N 1
ATOM 1328 C CA . LYS A 1 177 ? -1.786 21.546 0.731 1.00 96.19 177 LYS A CA 1
ATOM 1329 C C . LYS A 1 177 ? -1.467 20.739 -0.527 1.00 96.19 177 LYS A C 1
ATOM 1331 O O . LYS A 1 177 ? -2.339 20.581 -1.376 1.00 96.19 177 LYS A O 1
ATOM 1336 N N . ASN A 1 178 ? -0.256 20.191 -0.623 1.00 95.69 178 ASN A N 1
ATOM 1337 C CA . ASN A 1 178 ? 0.175 19.400 -1.773 1.00 95.69 178 ASN A CA 1
ATOM 1338 C C . ASN A 1 178 ? -0.594 18.084 -1.882 1.00 95.69 178 ASN A C 1
ATOM 1340 O O . ASN A 1 178 ? -1.106 17.799 -2.958 1.00 95.69 178 ASN A O 1
ATOM 1344 N N . TYR A 1 179 ? -0.771 17.337 -0.785 1.00 96.50 179 TYR A N 1
ATOM 1345 C CA . TYR A 1 179 ? -1.613 16.137 -0.811 1.00 96.50 179 TYR A CA 1
ATOM 1346 C C . TYR A 1 179 ? -3.048 16.460 -1.225 1.00 96.50 179 TYR A C 1
ATOM 1348 O O . TYR A 1 179 ? -3.612 15.721 -2.019 1.00 96.50 179 TYR A O 1
ATOM 1356 N N . ARG A 1 180 ? -3.630 17.563 -0.735 1.00 96.00 180 ARG A N 1
ATOM 1357 C CA . ARG A 1 180 ? -4.991 17.961 -1.119 1.00 96.00 180 ARG A CA 1
ATOM 1358 C C . ARG A 1 180 ? -5.104 18.347 -2.592 1.00 96.00 180 ARG A C 1
ATOM 1360 O O . ARG A 1 180 ? -6.116 18.058 -3.212 1.00 96.00 180 ARG A O 1
ATOM 1367 N N . ARG A 1 181 ? -4.118 19.077 -3.123 1.00 95.94 181 ARG A N 1
ATOM 1368 C CA . ARG A 1 181 ? -4.167 19.622 -4.487 1.00 95.94 181 ARG A CA 1
ATOM 1369 C C . ARG A 1 181 ? -3.774 18.592 -5.538 1.00 95.94 181 ARG A C 1
ATOM 1371 O O . ARG A 1 181 ? -4.428 18.504 -6.564 1.00 95.94 181 ARG A O 1
ATOM 1378 N N . LEU A 1 182 ? -2.661 17.899 -5.314 1.00 96.69 182 LEU A N 1
ATOM 1379 C CA . LEU A 1 182 ? -2.017 17.043 -6.309 1.00 96.69 182 LEU A CA 1
ATOM 1380 C C . LEU A 1 182 ? -2.271 15.552 -6.062 1.00 96.69 182 LEU A C 1
ATOM 1382 O O . LEU A 1 182 ? -2.087 14.746 -6.971 1.00 96.69 182 LEU A O 1
ATOM 1386 N N . GLY A 1 183 ? -2.653 15.170 -4.840 1.00 96.69 183 GLY A N 1
ATOM 1387 C CA . GLY A 1 183 ? -2.649 13.775 -4.406 1.00 96.69 183 GLY A CA 1
ATOM 1388 C C . GLY A 1 183 ? -1.241 13.177 -4.408 1.00 96.69 183 GLY A C 1
ATOM 1389 O O . GLY A 1 183 ? -0.233 13.884 -4.449 1.00 96.69 183 GLY A O 1
ATOM 1390 N N . THR A 1 184 ? -1.155 11.849 -4.373 1.00 97.62 184 THR A N 1
ATOM 1391 C CA . THR A 1 184 ? 0.124 11.151 -4.551 1.00 97.62 184 THR A CA 1
ATOM 1392 C C . THR A 1 184 ? 0.723 11.249 -5.964 1.00 97.62 184 THR A C 1
ATOM 1394 O O . THR A 1 184 ? 1.953 11.207 -6.029 1.00 97.62 184 THR A O 1
ATOM 1397 N N . PRO A 1 185 ? -0.027 11.464 -7.076 1.00 98.38 185 PRO A N 1
ATOM 1398 C CA . PRO A 1 185 ? 0.553 11.620 -8.419 1.00 98.38 185 PRO A CA 1
ATOM 1399 C C . PRO A 1 185 ? 1.673 12.665 -8.554 1.00 98.38 185 PRO A C 1
ATOM 1401 O O . PRO A 1 185 ? 2.462 12.596 -9.494 1.00 98.38 185 PRO A O 1
ATOM 1404 N N . MET A 1 186 ? 1.814 13.601 -7.603 1.00 97.06 186 MET A N 1
ATOM 1405 C CA . MET A 1 186 ? 2.969 14.513 -7.538 1.00 97.06 186 MET A CA 1
ATOM 1406 C C . MET A 1 186 ? 4.321 13.784 -7.519 1.00 97.06 186 MET A C 1
ATOM 1408 O O . MET A 1 186 ? 5.334 14.337 -7.940 1.00 97.06 186 MET A O 1
ATOM 1412 N N . MET A 1 187 ? 4.343 12.543 -7.028 1.00 98.06 187 MET A N 1
ATOM 1413 C CA . MET A 1 187 ? 5.555 11.743 -6.924 1.00 98.06 187 MET A CA 1
ATOM 1414 C C . MET A 1 187 ? 6.112 11.345 -8.301 1.00 98.06 187 MET A C 1
ATOM 1416 O O . MET A 1 187 ? 7.314 11.132 -8.396 1.00 98.06 187 MET A O 1
ATOM 1420 N N . VAL A 1 188 ? 5.303 11.320 -9.373 1.00 98.62 188 VAL A N 1
ATOM 1421 C CA . VAL A 1 188 ? 5.794 11.041 -10.741 1.00 98.62 188 VAL A CA 1
ATOM 1422 C C . VAL A 1 188 ? 6.873 12.050 -11.131 1.00 98.62 188 VAL A C 1
ATOM 1424 O O . VAL A 1 188 ? 7.985 11.658 -11.472 1.00 98.62 188 VAL A O 1
ATOM 1427 N N . ALA A 1 189 ? 6.577 13.345 -10.986 1.00 98.12 189 ALA A N 1
ATOM 1428 C CA . ALA A 1 189 ? 7.519 14.418 -11.294 1.00 98.12 189 ALA A CA 1
ATOM 1429 C C . ALA A 1 189 ? 8.799 14.313 -10.454 1.00 98.12 189 ALA A C 1
ATOM 1431 O O . ALA A 1 189 ? 9.910 14.435 -10.974 1.00 98.12 189 ALA A O 1
ATOM 1432 N N . LEU A 1 190 ? 8.638 14.069 -9.146 1.00 97.44 190 LEU A N 1
ATOM 1433 C CA . LEU A 1 190 ? 9.749 14.021 -8.200 1.00 97.44 190 LEU A CA 1
ATOM 1434 C C . LEU A 1 190 ? 10.696 12.853 -8.499 1.00 97.44 190 LEU A C 1
ATOM 1436 O O . LEU A 1 190 ? 11.909 13.047 -8.523 1.00 97.44 190 LEU A O 1
ATOM 1440 N N . LEU A 1 191 ? 10.155 11.657 -8.745 1.00 98.12 191 LEU A N 1
ATOM 1441 C CA . LEU A 1 191 ? 10.976 10.473 -8.992 1.00 98.12 191 LEU A CA 1
ATOM 1442 C C . LEU A 1 191 ? 11.572 10.481 -10.391 1.00 98.12 191 LEU A C 1
ATOM 1444 O O . LEU A 1 191 ? 12.724 10.081 -10.536 1.00 98.12 191 LEU A O 1
ATOM 1448 N N . ASN A 1 192 ? 10.851 10.990 -11.392 1.00 98.00 192 ASN A N 1
ATOM 1449 C CA . ASN A 1 192 ? 11.406 11.103 -12.733 1.00 98.00 192 ASN A CA 1
ATOM 1450 C C . ASN A 1 192 ? 12.578 12.095 -12.761 1.00 98.00 192 ASN A C 1
ATOM 1452 O O . ASN A 1 192 ? 13.633 11.787 -13.302 1.00 98.00 192 ASN A O 1
ATOM 1456 N N . SER A 1 193 ? 12.440 13.242 -12.084 1.00 96.62 193 SER A N 1
ATOM 1457 C CA . SER A 1 193 ? 13.524 14.230 -11.950 1.00 96.62 193 SER A CA 1
ATOM 1458 C C . SER A 1 193 ? 14.739 13.675 -11.201 1.00 96.62 193 SER A C 1
ATOM 1460 O O . SER A 1 193 ? 15.873 14.019 -11.518 1.00 96.62 193 SER A O 1
ATOM 1462 N N . ALA A 1 194 ? 14.512 12.799 -10.218 1.00 96.44 194 ALA A N 1
ATOM 1463 C CA . ALA A 1 194 ? 15.572 12.106 -9.490 1.00 96.44 194 ALA A CA 1
ATOM 1464 C C . ALA A 1 194 ? 16.152 10.898 -10.251 1.00 96.44 194 ALA A C 1
ATOM 1466 O O . ALA A 1 194 ? 17.066 10.260 -9.737 1.00 96.44 194 ALA A O 1
ATOM 1467 N N . ARG A 1 195 ? 15.625 10.561 -11.440 1.00 97.12 195 ARG A N 1
ATOM 1468 C CA . ARG A 1 195 ? 15.949 9.339 -12.203 1.00 97.12 195 ARG A CA 1
ATOM 1469 C C . ARG A 1 195 ? 15.724 8.044 -11.422 1.00 97.12 195 ARG A C 1
ATOM 1471 O O . ARG A 1 195 ? 16.395 7.039 -11.639 1.00 97.12 195 ARG A O 1
ATOM 1478 N N . ALA A 1 196 ? 14.770 8.080 -10.500 1.00 97.69 196 ALA A N 1
ATOM 1479 C CA . ALA A 1 196 ? 14.391 6.977 -9.631 1.00 97.69 196 ALA A CA 1
ATOM 1480 C C . ALA A 1 196 ? 12.965 6.470 -9.919 1.00 97.69 196 ALA A C 1
ATOM 1482 O O . ALA A 1 196 ? 12.364 5.845 -9.045 1.00 97.69 196 ALA A O 1
ATOM 1483 N N . PHE A 1 197 ? 12.420 6.757 -11.109 1.00 98.50 197 PHE A N 1
ATOM 1484 C CA . PHE A 1 197 ? 11.101 6.331 -11.585 1.00 98.50 197 PHE A CA 1
ATOM 1485 C C . PHE A 1 197 ? 11.238 5.103 -12.502 1.00 98.50 197 PHE A C 1
ATOM 1487 O O . PHE A 1 197 ? 11.556 5.257 -13.688 1.00 98.50 197 PHE A O 1
ATOM 1494 N N . PRO A 1 198 ? 11.026 3.873 -11.990 1.00 98.44 198 PRO A N 1
ATOM 1495 C CA . PRO A 1 198 ? 11.325 2.677 -12.761 1.00 98.44 198 PRO A CA 1
ATOM 1496 C C . PRO A 1 198 ? 10.459 2.599 -14.020 1.00 98.44 198 PRO A C 1
ATOM 1498 O O . PRO A 1 198 ? 9.231 2.685 -13.957 1.00 98.44 198 PRO A O 1
ATOM 1501 N N . THR A 1 199 ? 11.120 2.418 -15.158 1.00 98.56 199 THR A N 1
ATOM 1502 C CA . THR A 1 199 ? 10.517 2.511 -16.489 1.00 98.56 199 THR A CA 1
ATOM 1503 C C . THR A 1 199 ? 10.928 1.329 -17.364 1.00 98.56 199 THR A C 1
ATOM 1505 O O . THR A 1 199 ? 12.043 0.822 -17.212 1.00 98.56 199 THR A O 1
ATOM 1508 N N . ALA A 1 200 ? 10.033 0.891 -18.265 1.00 97.81 200 ALA A N 1
ATOM 1509 C CA . ALA A 1 200 ? 10.249 -0.239 -19.184 1.00 97.81 200 ALA A CA 1
ATOM 1510 C C . ALA A 1 200 ? 10.778 -1.473 -18.444 1.00 97.81 200 ALA A C 1
ATOM 1512 O O . ALA A 1 200 ? 11.942 -1.851 -18.579 1.00 97.81 200 ALA A O 1
ATOM 1513 N N . TYR A 1 201 ? 9.937 -2.004 -17.557 1.00 98.12 201 TYR A N 1
ATOM 1514 C CA . TYR A 1 201 ? 10.268 -3.096 -16.643 1.00 98.12 201 TYR A CA 1
ATOM 1515 C C . TYR A 1 201 ? 11.666 -2.989 -15.997 1.00 98.12 201 TYR A C 1
ATOM 1517 O O . TYR A 1 201 ? 12.535 -3.844 -16.175 1.00 98.12 201 TYR A O 1
ATOM 1525 N N . TRP A 1 202 ? 11.881 -1.923 -15.217 1.00 98.00 202 TRP A N 1
ATOM 1526 C CA . TRP A 1 202 ? 13.115 -1.696 -14.447 1.00 98.00 202 TRP A CA 1
ATOM 1527 C C . TRP A 1 202 ? 14.396 -1.545 -15.290 1.00 98.00 202 TRP A C 1
ATOM 1529 O O . TRP A 1 202 ? 15.498 -1.595 -14.741 1.00 98.00 202 TRP A O 1
ATOM 1539 N N . SER A 1 203 ? 14.305 -1.341 -16.604 1.00 97.19 203 SER A N 1
ATOM 1540 C CA . SER A 1 203 ? 15.488 -1.110 -17.448 1.00 97.19 203 SER A CA 1
ATOM 1541 C C . SER A 1 203 ? 15.996 0.336 -17.397 1.00 97.19 203 SER A C 1
ATOM 1543 O O . SER A 1 203 ? 17.160 0.584 -17.708 1.00 97.19 203 SER A O 1
ATOM 1545 N N . ARG A 1 204 ? 15.140 1.279 -16.985 1.00 97.69 204 ARG A N 1
ATOM 1546 C CA . ARG A 1 204 ? 15.399 2.726 -16.979 1.00 97.69 204 ARG A CA 1
ATOM 1547 C C . ARG A 1 204 ? 14.911 3.394 -15.699 1.00 97.69 204 ARG A C 1
ATOM 1549 O O . ARG A 1 204 ? 13.966 2.912 -15.073 1.00 97.69 204 ARG A O 1
ATOM 1556 N N . GLY A 1 205 ? 15.542 4.514 -15.345 1.00 96.94 205 GLY A N 1
ATOM 1557 C CA . GLY A 1 205 ? 15.208 5.314 -14.159 1.00 96.94 205 GLY A CA 1
ATOM 1558 C C . GLY A 1 205 ? 14.293 6.509 -14.441 1.00 96.94 205 GLY A C 1
ATOM 1559 O O . GLY A 1 205 ? 13.887 7.214 -13.517 1.00 96.94 205 GLY A O 1
ATOM 1560 N N . GLU A 1 206 ? 13.979 6.758 -15.710 1.00 96.75 206 GLU A N 1
ATOM 1561 C CA . GLU A 1 206 ? 13.117 7.851 -16.156 1.00 96.75 206 GLU A CA 1
ATOM 1562 C C . GLU A 1 206 ? 12.245 7.414 -17.341 1.00 96.75 206 GLU A C 1
ATOM 1564 O O . GLU A 1 206 ? 12.640 6.579 -18.161 1.00 96.75 206 GLU A O 1
ATOM 1569 N N . LEU A 1 207 ? 11.056 8.009 -17.432 1.00 97.38 207 LEU A N 1
ATOM 1570 C CA . LEU A 1 207 ? 10.126 7.890 -18.545 1.00 97.38 207 LEU A CA 1
ATOM 1571 C C . LEU A 1 207 ? 10.157 9.184 -19.370 1.00 97.38 207 LEU A C 1
ATOM 1573 O O . LEU A 1 207 ? 9.709 10.234 -18.896 1.00 97.38 207 LEU A O 1
ATOM 1577 N N . PRO A 1 208 ? 10.637 9.139 -20.624 1.00 95.69 208 PRO A N 1
ATOM 1578 C CA . PRO A 1 208 ? 10.473 10.256 -21.544 1.00 95.69 208 PRO A CA 1
ATOM 1579 C C . PRO A 1 208 ? 8.987 10.600 -21.729 1.00 95.69 208 PRO A C 1
ATOM 1581 O O . PRO A 1 208 ? 8.184 9.729 -22.056 1.00 95.69 208 PRO A O 1
ATOM 1584 N N . GLY A 1 209 ? 8.613 11.867 -21.532 1.00 96.62 209 GLY A N 1
ATOM 1585 C CA . GLY A 1 209 ? 7.219 12.315 -21.640 1.00 96.62 209 GLY A CA 1
ATOM 1586 C C . GLY A 1 209 ? 6.342 12.012 -20.418 1.00 96.62 209 GLY A C 1
ATOM 1587 O O . GLY A 1 209 ? 5.114 12.033 -20.541 1.00 96.62 209 GLY A O 1
ATOM 1588 N N . TRP A 1 210 ? 6.939 11.739 -19.248 1.00 97.75 210 TRP A N 1
ATOM 1589 C CA . TRP A 1 210 ? 6.232 11.523 -17.976 1.00 97.75 210 TRP A CA 1
ATOM 1590 C C . TRP A 1 210 ? 5.222 12.632 -17.636 1.00 97.75 210 TRP A C 1
ATOM 1592 O O . TRP A 1 210 ? 4.264 12.384 -16.901 1.00 97.75 210 TRP A O 1
ATOM 1602 N N . GLU A 1 211 ? 5.401 13.847 -18.168 1.00 98.19 211 GLU A N 1
ATOM 1603 C CA . GLU A 1 211 ? 4.522 14.995 -17.946 1.00 98.19 211 GLU A CA 1
ATOM 1604 C C . GLU A 1 211 ? 3.069 14.674 -18.310 1.00 98.19 211 GLU A C 1
ATOM 1606 O O . GLU A 1 211 ? 2.159 15.211 -17.685 1.00 98.19 211 GLU A O 1
ATOM 1611 N N . LYS A 1 212 ? 2.842 13.754 -19.261 1.00 97.94 212 LYS A N 1
ATOM 1612 C CA . LYS A 1 212 ? 1.509 13.295 -19.687 1.00 97.94 212 LYS A CA 1
ATOM 1613 C C . LYS A 1 212 ? 0.762 12.478 -18.631 1.00 97.94 212 LYS A C 1
ATOM 1615 O O . LYS A 1 212 ? -0.463 12.392 -18.687 1.00 97.94 212 LYS A O 1
ATOM 1620 N N . ILE A 1 213 ? 1.484 11.872 -17.689 1.00 98.00 213 ILE A N 1
ATOM 1621 C CA . ILE A 1 213 ? 0.924 10.979 -16.664 1.00 98.00 213 ILE A CA 1
ATOM 1622 C C . ILE A 1 213 ? 1.112 11.518 -15.238 1.00 98.00 213 ILE A C 1
ATOM 1624 O O . ILE A 1 213 ? 0.721 10.873 -14.269 1.00 98.00 213 ILE A O 1
ATOM 1628 N N . GLY A 1 214 ? 1.715 12.701 -15.089 1.00 97.81 214 GLY A N 1
ATOM 1629 C CA . GLY A 1 214 ? 1.912 13.361 -13.801 1.00 97.81 214 GLY A CA 1
ATOM 1630 C C . GLY A 1 214 ? 0.659 14.062 -13.261 1.00 97.81 214 GLY A C 1
ATOM 1631 O O . GLY A 1 214 ? -0.369 14.182 -13.929 1.00 97.81 214 GLY A O 1
ATOM 1632 N N . ALA A 1 215 ? 0.762 14.588 -12.036 1.00 97.88 215 ALA A N 1
ATOM 1633 C CA . ALA A 1 215 ? -0.343 15.290 -11.376 1.00 97.88 215 ALA A CA 1
ATOM 1634 C C . ALA A 1 215 ? -0.862 16.510 -12.156 1.00 97.88 215 ALA A C 1
ATOM 1636 O O . ALA A 1 215 ? -2.064 16.763 -12.158 1.00 97.88 215 ALA A O 1
ATOM 1637 N N . ASP A 1 216 ? 0.016 17.264 -12.822 1.00 97.56 216 ASP A N 1
ATOM 1638 C CA . ASP A 1 216 ? -0.410 18.446 -13.577 1.00 97.56 216 ASP A CA 1
ATOM 1639 C C . ASP A 1 216 ? -1.244 18.056 -14.810 1.00 97.56 216 ASP A C 1
ATOM 1641 O O . ASP A 1 21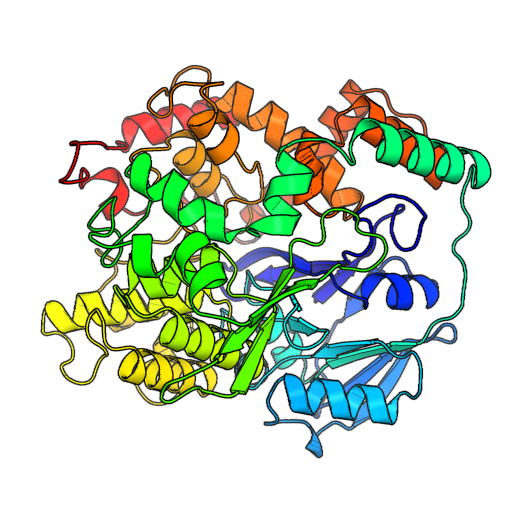6 ? -2.272 18.683 -15.069 1.00 97.56 216 ASP A O 1
ATOM 1645 N N . ALA A 1 217 ? -0.888 16.969 -15.510 1.00 97.38 217 ALA A N 1
ATOM 1646 C CA . ALA A 1 217 ? -1.720 16.420 -16.582 1.00 97.38 217 ALA A CA 1
ATOM 1647 C C . ALA A 1 217 ? -3.062 15.889 -16.063 1.00 97.38 217 ALA A C 1
ATOM 1649 O O . ALA A 1 217 ? -4.090 16.124 -16.699 1.00 97.38 217 ALA A O 1
ATOM 1650 N N . LEU A 1 218 ? -3.075 15.241 -14.891 1.00 97.56 218 LEU A N 1
ATOM 1651 C CA . LEU A 1 218 ? -4.310 14.801 -14.239 1.00 97.56 218 LEU A CA 1
ATOM 1652 C C . LEU A 1 218 ? -5.263 15.981 -13.997 1.00 97.56 218 LEU A C 1
ATOM 1654 O O . LEU A 1 218 ? -6.425 15.938 -14.391 1.00 97.56 218 LEU A O 1
ATOM 1658 N N . LEU A 1 219 ? -4.766 17.062 -13.394 1.00 96.94 219 LEU A N 1
ATOM 1659 C CA . LEU A 1 219 ? -5.578 18.238 -13.074 1.00 96.94 219 LEU A CA 1
ATOM 1660 C C . LEU A 1 219 ? -6.024 19.021 -14.316 1.00 96.94 219 LEU A C 1
ATOM 1662 O O . LEU A 1 219 ? -7.112 19.598 -14.320 1.00 96.94 219 LEU A O 1
ATOM 1666 N N . ALA A 1 220 ? -5.200 19.060 -15.364 1.00 96.00 220 ALA A N 1
ATOM 1667 C CA . ALA A 1 220 ? -5.534 19.757 -16.601 1.00 96.00 220 ALA A CA 1
ATOM 1668 C C . ALA A 1 220 ? -6.558 18.980 -17.450 1.00 96.00 220 ALA A C 1
ATOM 1670 O O . ALA A 1 220 ? -7.504 19.570 -17.978 1.00 96.00 220 ALA A O 1
ATOM 1671 N N . GLY A 1 221 ? -6.377 17.661 -17.574 1.00 94.56 221 GLY A N 1
ATOM 1672 C CA . GLY A 1 221 ? -7.130 16.814 -18.501 1.00 94.56 221 GLY A CA 1
ATOM 1673 C C . GLY A 1 221 ? -8.435 16.228 -17.953 1.00 94.56 221 GLY A C 1
ATOM 1674 O O . GLY A 1 221 ? -9.292 15.827 -18.739 1.00 94.56 221 GLY A O 1
ATOM 1675 N N . PHE A 1 222 ? -8.622 16.186 -16.630 1.00 97.81 222 PHE A N 1
ATOM 1676 C CA . PHE A 1 222 ? -9.703 15.427 -15.987 1.00 97.81 222 PHE A CA 1
ATOM 1677 C C . PHE A 1 222 ? -10.484 16.279 -14.982 1.00 97.81 222 PHE A C 1
ATOM 1679 O O . PHE A 1 222 ? -9.997 17.303 -14.505 1.00 97.81 222 PHE A O 1
ATOM 1686 N N . ASP A 1 223 ? -11.726 15.899 -14.664 1.00 97.50 223 ASP A N 1
ATOM 1687 C CA . ASP A 1 223 ? -12.439 16.501 -13.527 1.00 97.50 223 ASP A CA 1
ATOM 1688 C C . ASP A 1 223 ? -11.997 15.813 -12.237 1.00 97.50 223 ASP A C 1
ATOM 1690 O O . ASP A 1 223 ? -12.255 14.626 -12.056 1.00 97.50 223 ASP A O 1
ATOM 1694 N N . VAL A 1 224 ? -11.288 16.547 -11.380 1.00 97.50 224 VAL A N 1
ATOM 1695 C CA . VAL A 1 224 ? -10.624 16.006 -10.193 1.00 97.50 224 VAL A CA 1
ATOM 1696 C C . VAL A 1 224 ? -11.126 16.734 -8.958 1.00 97.50 224 VAL A C 1
ATOM 1698 O O . VAL A 1 224 ? -10.944 17.944 -8.820 1.00 97.50 224 VAL A O 1
ATOM 1701 N N . GLN A 1 225 ? -11.720 15.982 -8.036 1.00 96.69 225 GLN A N 1
ATOM 1702 C CA . GLN A 1 225 ? -12.227 16.504 -6.771 1.00 96.69 225 GLN A CA 1
ATOM 1703 C C . GLN A 1 225 ? -11.507 15.841 -5.588 1.00 96.69 225 GLN A C 1
ATOM 1705 O O . GLN A 1 225 ? -11.548 14.613 -5.458 1.00 96.69 225 GLN A O 1
ATOM 1710 N N . PRO A 1 226 ? -10.874 16.617 -4.686 1.00 95.00 226 PRO A N 1
ATOM 1711 C CA . PRO A 1 226 ? -10.250 16.067 -3.490 1.00 95.00 226 PRO A CA 1
ATOM 1712 C C . PRO A 1 226 ? -11.273 15.374 -2.584 1.00 95.00 226 PRO A C 1
ATOM 1714 O O . PRO A 1 226 ? -12.304 15.944 -2.216 1.00 95.00 226 PRO A O 1
ATOM 1717 N N . ARG A 1 227 ? -10.965 14.149 -2.163 1.00 94.94 227 ARG A N 1
ATOM 1718 C CA . ARG A 1 227 ? -11.825 13.297 -1.343 1.00 94.94 227 ARG A CA 1
ATOM 1719 C C . ARG A 1 227 ? -11.097 12.836 -0.088 1.00 94.94 227 ARG A C 1
ATOM 1721 O O . ARG A 1 227 ? -9.963 12.356 -0.102 1.00 94.94 227 ARG A O 1
ATOM 1728 N N . ALA A 1 228 ? -11.775 12.991 1.044 1.00 95.00 228 ALA A N 1
ATOM 1729 C CA . ALA A 1 228 ? -11.250 12.627 2.350 1.00 95.00 228 ALA A CA 1
ATOM 1730 C C . ALA A 1 228 ? -11.769 11.262 2.820 1.00 95.00 228 ALA A C 1
ATOM 1732 O O . ALA A 1 228 ? -12.954 10.943 2.691 1.00 95.00 228 ALA A O 1
ATOM 1733 N N . CYS A 1 229 ? -10.888 10.488 3.461 1.00 95.62 229 CYS A N 1
ATOM 1734 C CA . CYS A 1 229 ? -11.312 9.483 4.436 1.00 95.62 229 CYS A CA 1
ATOM 1735 C C . CYS A 1 229 ? -12.036 10.159 5.613 1.00 95.62 229 CYS A C 1
ATOM 1737 O O . CYS A 1 229 ? -11.933 11.372 5.815 1.00 95.62 229 CYS A O 1
ATOM 1739 N N . THR A 1 230 ? -12.718 9.367 6.440 1.00 94.12 230 THR A N 1
ATOM 1740 C CA . THR A 1 230 ? -13.351 9.877 7.667 1.00 94.12 230 THR A CA 1
ATOM 1741 C C . THR A 1 230 ? -12.313 10.562 8.564 1.00 94.12 230 THR A C 1
ATOM 1743 O O . THR A 1 230 ? -11.207 10.040 8.718 1.00 94.12 230 THR A O 1
ATOM 1746 N N . ALA A 1 231 ? -12.651 11.726 9.133 1.00 88.44 231 ALA A N 1
ATOM 1747 C CA . ALA A 1 231 ? -11.770 12.509 10.011 1.00 88.44 231 ALA A CA 1
ATOM 1748 C C . ALA A 1 231 ? -10.362 12.761 9.421 1.00 88.44 231 ALA A C 1
ATOM 1750 O O . ALA A 1 231 ? -9.341 12.542 10.073 1.00 88.44 231 ALA A O 1
ATOM 1751 N N . CYS A 1 232 ? -10.284 13.207 8.162 1.00 95.38 232 CYS A N 1
ATOM 1752 C CA . CYS A 1 232 ? -9.020 13.481 7.474 1.00 95.38 232 CYS A CA 1
ATOM 1753 C C . CYS A 1 232 ? -8.986 14.907 6.910 1.00 95.38 232 CYS A C 1
ATOM 1755 O O . CYS A 1 232 ? -9.851 15.293 6.130 1.00 95.38 232 CYS A O 1
ATOM 1757 N N . MET A 1 233 ? -7.951 15.674 7.265 1.00 94.38 233 MET A N 1
ATOM 1758 C CA . MET A 1 233 ? -7.734 17.026 6.737 1.00 94.38 233 MET A CA 1
ATOM 1759 C C . MET A 1 233 ? -6.850 17.040 5.486 1.00 94.38 233 MET A C 1
ATOM 1761 O O . MET A 1 233 ? -6.784 18.066 4.818 1.00 94.38 233 MET A O 1
ATOM 1765 N N . LEU A 1 234 ? -6.177 15.933 5.155 1.00 96.00 234 LEU A N 1
ATOM 1766 C CA . LEU A 1 234 ? -5.340 15.855 3.954 1.00 96.00 234 LEU A CA 1
ATOM 1767 C C . LEU A 1 234 ? -6.179 15.823 2.676 1.00 96.00 234 LEU A C 1
ATOM 1769 O O . LEU A 1 234 ? -5.807 16.476 1.713 1.00 96.00 234 LEU A O 1
ATOM 1773 N N . ALA A 1 235 ? -7.305 15.095 2.684 1.00 95.12 235 ALA A N 1
ATOM 1774 C CA . ALA A 1 235 ? -8.158 14.884 1.508 1.00 95.12 235 ALA A CA 1
ATOM 1775 C C . ALA A 1 235 ? -7.353 14.496 0.250 1.00 95.12 235 ALA A C 1
ATOM 1777 O O . ALA A 1 235 ? -7.505 15.103 -0.800 1.00 95.12 235 ALA A O 1
ATOM 1778 N N . CYS A 1 236 ? -6.453 13.517 0.398 1.00 96.06 236 CYS A N 1
ATOM 1779 C CA . CYS A 1 236 ? -5.479 13.153 -0.633 1.00 96.06 236 CYS A CA 1
ATOM 1780 C C . CYS A 1 236 ? -6.046 12.327 -1.792 1.00 96.06 236 CYS A C 1
ATOM 1782 O O . CYS A 1 236 ? -5.333 12.113 -2.766 1.00 96.06 236 CYS A O 1
ATOM 1784 N N . GLY A 1 237 ? -7.257 11.778 -1.649 1.00 94.12 237 GLY A N 1
ATOM 1785 C CA . GLY A 1 237 ? -7.866 10.969 -2.696 1.00 94.12 237 GLY A CA 1
ATOM 1786 C C . GLY A 1 237 ? -8.334 11.866 -3.831 1.00 94.12 237 GLY A C 1
ATOM 1787 O O . GLY A 1 237 ? -9.015 12.855 -3.581 1.00 94.12 237 GLY A O 1
ATOM 1788 N N . ASN A 1 238 ? -7.992 11.517 -5.063 1.00 96.19 238 ASN A N 1
ATOM 1789 C CA . ASN A 1 238 ? -8.432 12.245 -6.246 1.00 96.19 238 ASN A CA 1
ATOM 1790 C C . ASN A 1 238 ? -9.656 11.535 -6.822 1.00 96.19 238 ASN A C 1
ATOM 1792 O O . ASN A 1 238 ? -9.508 10.496 -7.453 1.00 96.19 238 ASN A O 1
ATOM 1796 N N . LEU A 1 239 ? -10.867 12.051 -6.595 1.00 97.69 239 LEU A N 1
ATOM 1797 C CA . LEU A 1 239 ? -12.039 11.570 -7.325 1.00 97.69 239 LEU A CA 1
ATOM 1798 C C . LEU A 1 239 ? -11.970 12.136 -8.745 1.00 97.69 239 LEU A C 1
ATOM 1800 O O . LEU A 1 239 ? -12.297 13.300 -8.963 1.00 97.69 239 LEU A O 1
ATOM 1804 N N . THR A 1 240 ? -11.495 11.314 -9.669 1.00 98.25 240 THR A N 1
ATOM 1805 C CA . THR A 1 240 ? -11.166 11.670 -11.045 1.00 98.25 240 THR A CA 1
ATOM 1806 C C . THR A 1 240 ? -12.247 11.155 -11.985 1.00 98.25 240 THR A C 1
ATOM 1808 O O . THR A 1 240 ? -12.570 9.971 -11.947 1.00 98.25 240 THR A O 1
ATOM 1811 N N . THR A 1 241 ? -12.762 12.015 -12.865 1.00 98.44 241 THR A N 1
ATOM 1812 C CA . THR A 1 241 ? -13.671 11.641 -13.957 1.00 98.44 241 THR A CA 1
ATOM 1813 C C . THR A 1 241 ? -13.062 11.971 -15.316 1.00 98.44 241 THR A C 1
ATOM 1815 O O . THR A 1 241 ? -12.622 13.099 -15.563 1.00 98.44 241 THR A O 1
ATOM 1818 N N . VAL A 1 242 ? -13.063 10.987 -16.217 1.00 97.88 242 VAL A N 1
ATOM 1819 C CA . VAL A 1 242 ? -12.576 11.127 -17.596 1.00 97.88 242 VAL A CA 1
ATOM 1820 C C . VAL A 1 242 ? -13.536 11.988 -18.419 1.00 97.88 242 VAL A C 1
ATOM 1822 O O . VAL A 1 242 ? -14.727 11.688 -18.519 1.00 97.88 242 VAL A O 1
ATOM 1825 N N . ARG A 1 243 ? -13.029 13.064 -19.032 1.00 95.44 243 ARG A N 1
ATOM 1826 C CA . ARG A 1 243 ? -13.852 14.047 -19.764 1.00 95.44 243 ARG A CA 1
ATOM 1827 C C . ARG A 1 243 ? -14.133 13.661 -21.218 1.00 95.44 243 ARG A C 1
ATOM 1829 O O . ARG A 1 243 ? -15.211 13.961 -21.734 1.00 95.44 243 ARG A O 1
ATOM 1836 N N . GLU A 1 244 ? -13.174 13.011 -21.870 1.00 92.50 244 GLU A N 1
ATOM 1837 C CA . GLU A 1 244 ? -13.145 12.779 -23.319 1.00 92.50 244 GLU A CA 1
ATOM 1838 C C . GLU A 1 244 ? -12.518 11.415 -23.654 1.00 92.50 244 GLU A C 1
ATOM 1840 O O . GLU A 1 244 ? -11.959 10.750 -22.785 1.00 92.50 244 GLU A O 1
ATOM 1845 N N . GLY A 1 245 ? -12.606 10.993 -24.918 1.00 92.38 245 GLY A N 1
ATOM 1846 C CA . GLY A 1 245 ? -12.042 9.723 -25.384 1.00 92.38 245 GLY A CA 1
ATOM 1847 C C . GLY A 1 245 ? -12.890 8.493 -25.038 1.00 92.38 245 GLY A C 1
ATOM 1848 O O . GLY A 1 245 ? -14.048 8.603 -24.631 1.00 92.38 245 GLY A O 1
ATOM 1849 N N . SER A 1 246 ? -12.305 7.308 -25.228 1.00 93.25 246 SER A N 1
ATOM 1850 C CA . SER A 1 246 ? -12.999 6.013 -25.125 1.00 93.25 246 SER A CA 1
ATOM 1851 C C . SER A 1 246 ? -13.522 5.692 -23.724 1.00 93.25 246 SER A C 1
ATOM 1853 O O . SER A 1 246 ? -14.464 4.918 -23.593 1.00 93.25 246 SER A O 1
ATOM 1855 N N . TYR A 1 247 ? -12.945 6.308 -22.690 1.00 96.94 247 TYR A N 1
ATOM 1856 C CA . TYR A 1 247 ? -13.316 6.090 -21.289 1.00 96.94 247 TYR A CA 1
ATOM 1857 C C . TYR A 1 247 ? -14.114 7.254 -20.694 1.00 96.94 247 TYR A C 1
ATOM 1859 O O . TYR A 1 247 ? -14.249 7.349 -19.476 1.00 96.94 247 TYR A O 1
ATOM 1867 N N . ARG A 1 248 ? -14.640 8.161 -21.529 1.00 97.44 248 ARG A N 1
ATOM 1868 C CA . ARG A 1 248 ? -15.433 9.314 -21.084 1.00 97.44 248 ARG A CA 1
ATOM 1869 C C . ARG A 1 248 ? -16.534 8.900 -20.101 1.00 97.44 248 ARG A C 1
ATOM 1871 O O . ARG A 1 248 ? -17.369 8.055 -20.407 1.00 97.44 248 ARG A O 1
ATOM 1878 N N . GLY A 1 249 ? -16.581 9.580 -18.958 1.00 97.50 249 GLY A N 1
ATOM 1879 C CA . GLY A 1 249 ? -17.550 9.345 -17.888 1.00 97.50 249 GLY A CA 1
ATOM 1880 C C . GLY A 1 249 ? -17.119 8.301 -16.857 1.00 97.50 249 GLY A C 1
ATOM 1881 O O . GLY A 1 249 ? -17.788 8.178 -15.836 1.00 97.50 249 GLY A O 1
ATOM 1882 N N . LEU A 1 250 ? -16.008 7.588 -17.074 1.00 98.12 250 LEU A N 1
ATOM 1883 C CA . LEU A 1 250 ? -15.425 6.725 -16.052 1.00 98.12 250 LEU A CA 1
ATOM 1884 C C . LEU A 1 250 ? -14.962 7.571 -14.860 1.00 98.12 250 LEU A C 1
ATOM 1886 O O . LEU A 1 250 ? -14.231 8.549 -15.042 1.00 98.12 250 LEU A O 1
ATOM 1890 N N . THR A 1 251 ? -15.367 7.172 -13.654 1.00 98.00 251 THR A N 1
ATOM 1891 C CA . THR A 1 251 ? -15.020 7.846 -12.399 1.00 98.00 251 THR A CA 1
ATOM 1892 C C . THR A 1 251 ? -14.330 6.883 -11.441 1.00 98.00 251 THR A C 1
ATOM 1894 O O . THR A 1 251 ? -14.914 5.870 -11.056 1.00 98.00 251 THR A O 1
ATOM 1897 N N . VAL A 1 252 ? -13.135 7.254 -10.979 1.00 97.50 252 VAL A N 1
ATOM 1898 C CA . VAL A 1 252 ? -12.35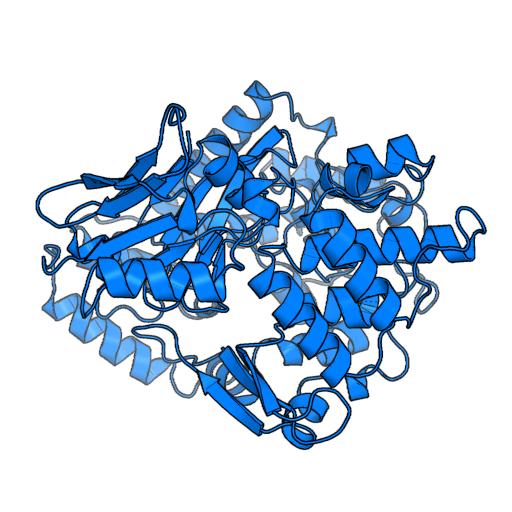1 6.498 -9.991 1.00 97.50 252 VAL A CA 1
ATOM 1899 C C . VAL A 1 252 ? -11.867 7.398 -8.860 1.00 97.50 252 VAL A C 1
ATOM 1901 O O . VAL A 1 252 ? -11.650 8.590 -9.068 1.00 97.50 252 VAL A O 1
ATOM 1904 N N . GLU A 1 253 ? -11.654 6.856 -7.660 1.00 95.62 253 GLU A N 1
ATOM 1905 C CA . GLU A 1 253 ? -10.819 7.536 -6.661 1.00 95.62 253 GLU A CA 1
ATOM 1906 C C . GLU A 1 253 ? -9.359 7.102 -6.855 1.00 95.62 253 GLU A C 1
ATOM 1908 O O . GLU A 1 253 ? -8.940 6.060 -6.363 1.00 95.62 253 GLU A O 1
ATOM 1913 N N . GLY A 1 254 ? -8.601 7.897 -7.609 1.00 93.81 254 GLY A N 1
ATOM 1914 C CA . GLY A 1 254 ? -7.260 7.584 -8.086 1.00 93.81 254 GLY A CA 1
ATOM 1915 C C . GLY A 1 254 ? -6.953 8.262 -9.432 1.00 93.81 254 GLY A C 1
ATOM 1916 O O . GLY A 1 254 ? -7.614 9.241 -9.794 1.00 93.81 254 GLY A O 1
ATOM 1917 N N . PRO A 1 255 ? -5.963 7.755 -10.184 1.00 97.06 255 PRO A N 1
ATOM 1918 C CA . PRO A 1 255 ? -5.026 6.723 -9.758 1.00 97.06 255 PRO A CA 1
ATOM 1919 C C . PRO A 1 255 ? -4.061 7.288 -8.708 1.00 97.06 255 PRO A C 1
ATOM 1921 O O . PRO A 1 255 ? -3.688 8.462 -8.739 1.00 97.06 255 PRO A O 1
ATOM 1924 N N . GLU A 1 256 ? -3.658 6.450 -7.757 1.00 98.12 256 GLU A N 1
ATOM 1925 C CA . GLU A 1 256 ? -2.546 6.777 -6.863 1.00 98.12 256 GLU A CA 1
ATOM 1926 C C . GLU A 1 256 ? -1.215 6.676 -7.636 1.00 98.12 256 GLU A C 1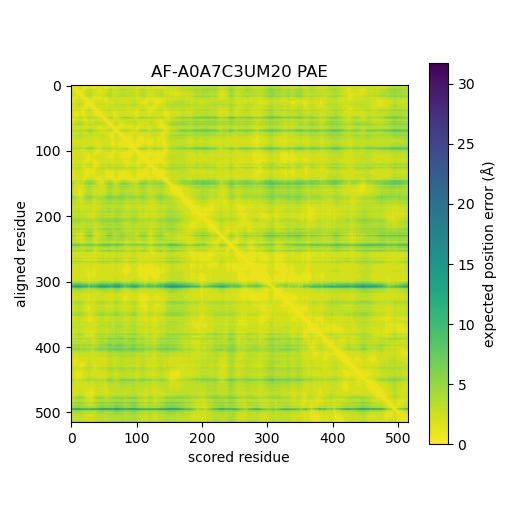
ATOM 1928 O O . GLU A 1 256 ? -1.124 6.003 -8.665 1.00 98.12 256 GLU A O 1
ATOM 1933 N N . TYR A 1 257 ? -0.159 7.308 -7.119 1.00 98.69 257 TYR A N 1
ATOM 1934 C CA . TYR A 1 257 ? 1.188 7.285 -7.699 1.00 98.69 257 TYR A CA 1
ATOM 1935 C C . TYR A 1 257 ? 1.654 5.885 -8.088 1.00 98.69 257 TYR A C 1
ATOM 1937 O O . TYR A 1 257 ? 2.173 5.693 -9.179 1.00 98.69 257 TYR A O 1
ATOM 1945 N N . GLU A 1 258 ? 1.454 4.912 -7.204 1.00 98.69 258 GLU A N 1
ATOM 1946 C CA . GLU A 1 258 ? 1.905 3.542 -7.423 1.00 98.69 258 GLU A CA 1
ATOM 1947 C C . GLU A 1 258 ? 1.201 2.883 -8.616 1.00 98.69 258 GLU A C 1
ATOM 1949 O O . GLU A 1 258 ? 1.830 2.149 -9.370 1.00 98.69 258 GLU A O 1
ATOM 1954 N N . THR A 1 259 ? -0.074 3.201 -8.858 1.00 98.81 259 THR A N 1
ATOM 1955 C CA . THR A 1 259 ? -0.788 2.735 -10.053 1.00 98.81 259 THR A CA 1
ATOM 1956 C C . THR A 1 259 ? -0.230 3.394 -11.319 1.00 98.81 259 THR A C 1
ATOM 1958 O O . THR A 1 259 ? -0.034 2.720 -12.331 1.00 98.81 259 THR A O 1
ATOM 1961 N N . ILE A 1 260 ? 0.086 4.695 -11.262 1.00 98.88 260 ILE A N 1
ATOM 1962 C CA . ILE A 1 260 ? 0.711 5.421 -12.382 1.00 98.88 260 ILE A CA 1
ATOM 1963 C C . ILE A 1 260 ? 2.121 4.894 -12.662 1.00 98.88 260 ILE A C 1
ATOM 1965 O O . ILE A 1 260 ? 2.503 4.737 -13.814 1.00 98.88 260 ILE A O 1
ATOM 1969 N N . TYR A 1 261 ? 2.904 4.588 -11.634 1.00 98.81 261 TYR A N 1
ATOM 1970 C CA . TYR A 1 261 ? 4.204 3.946 -11.798 1.00 98.81 261 TYR A CA 1
ATOM 1971 C C . TYR A 1 261 ? 4.050 2.568 -12.463 1.00 98.81 261 TYR A C 1
ATOM 1973 O O . TYR A 1 261 ? 4.741 2.278 -13.439 1.00 98.81 261 TYR A O 1
ATOM 1981 N N . ALA A 1 262 ? 3.139 1.734 -11.958 1.00 98.81 262 ALA A N 1
ATOM 1982 C CA . ALA A 1 262 ? 3.044 0.341 -12.370 1.00 98.81 262 ALA A CA 1
ATOM 1983 C C . ALA A 1 262 ? 2.540 0.193 -13.816 1.00 98.81 262 ALA A C 1
ATOM 1985 O O . ALA A 1 262 ? 3.097 -0.594 -14.576 1.00 98.81 262 ALA A O 1
ATOM 1986 N N . PHE A 1 263 ? 1.535 0.970 -14.229 1.00 98.94 263 PHE A N 1
ATOM 1987 C CA . PHE A 1 263 ? 1.022 0.922 -15.605 1.00 98.94 263 PHE A CA 1
ATOM 1988 C C . PHE A 1 263 ? 1.635 1.986 -16.519 1.00 98.94 263 PHE A C 1
ATOM 1990 O O . PHE A 1 263 ? 1.854 1.732 -17.696 1.00 98.94 263 PHE A O 1
ATOM 1997 N N . GLY A 1 264 ? 1.969 3.163 -16.003 1.00 98.75 264 GLY A N 1
ATOM 1998 C CA . GLY A 1 264 ? 2.607 4.212 -16.794 1.00 98.75 264 GLY A CA 1
ATOM 1999 C C . GLY A 1 264 ? 4.105 3.991 -16.959 1.00 98.75 264 GLY A C 1
ATOM 2000 O O . GLY A 1 264 ? 4.579 3.790 -18.068 1.00 98.75 264 GLY A O 1
ATOM 2001 N N . GLY A 1 265 ? 4.858 3.978 -15.859 1.00 98.62 265 GLY A N 1
ATOM 2002 C CA . GLY A 1 265 ? 6.315 3.796 -15.881 1.00 98.62 265 GLY A CA 1
ATOM 2003 C C . GLY A 1 265 ? 6.734 2.418 -16.397 1.00 98.62 265 GLY A C 1
ATOM 2004 O O . GLY A 1 265 ? 7.347 2.300 -17.463 1.00 98.62 265 GLY A O 1
ATOM 2005 N N . LEU A 1 266 ? 6.389 1.351 -15.667 1.00 98.62 266 LEU A N 1
ATOM 2006 C CA . LEU A 1 266 ? 6.861 0.005 -16.009 1.00 98.62 266 LEU A CA 1
ATOM 2007 C C . LEU A 1 266 ? 6.320 -0.499 -17.342 1.00 98.62 266 LEU A C 1
ATOM 2009 O O . LEU A 1 266 ? 7.093 -1.087 -18.094 1.00 98.62 266 LEU A O 1
ATOM 2013 N N . CYS A 1 267 ? 5.028 -0.292 -17.615 1.00 98.81 267 CYS A N 1
ATOM 2014 C CA . CYS A 1 267 ? 4.391 -0.768 -18.845 1.00 98.81 267 CYS A CA 1
ATOM 2015 C C . CYS A 1 267 ? 4.492 0.237 -20.010 1.00 98.81 267 CYS A C 1
ATOM 2017 O O . CYS A 1 267 ? 4.061 -0.087 -21.112 1.00 98.81 267 CYS A O 1
ATOM 2019 N N . GLN A 1 268 ? 5.051 1.435 -19.789 1.00 98.62 268 GLN A N 1
ATOM 2020 C CA . GLN A 1 268 ? 5.159 2.531 -20.766 1.00 98.62 268 GLN A CA 1
ATOM 2021 C C . GLN A 1 268 ? 3.828 2.976 -21.396 1.00 98.62 268 GLN A C 1
ATOM 2023 O O . GLN A 1 268 ? 3.793 3.384 -22.556 1.00 98.62 268 GLN A O 1
ATOM 2028 N N . ILE A 1 269 ? 2.724 2.907 -20.651 1.00 98.69 269 ILE A N 1
ATOM 2029 C CA . ILE A 1 269 ? 1.434 3.441 -21.102 1.00 98.69 269 ILE A CA 1
ATOM 2030 C C . ILE A 1 269 ? 1.420 4.941 -20.799 1.00 98.69 269 ILE A C 1
ATOM 2032 O O . ILE A 1 269 ? 1.385 5.350 -19.643 1.00 98.69 269 ILE A O 1
ATOM 2036 N N . ASP A 1 270 ? 1.471 5.784 -21.827 1.00 96.50 270 ASP A N 1
ATOM 2037 C CA . ASP A 1 270 ? 1.675 7.232 -21.665 1.00 96.50 270 ASP A CA 1
ATOM 2038 C C . ASP A 1 270 ? 0.377 8.058 -21.681 1.00 96.50 270 ASP A C 1
ATOM 2040 O O . ASP A 1 270 ? 0.408 9.293 -21.649 1.00 96.50 270 ASP A O 1
ATOM 2044 N N . ARG A 1 271 ? -0.771 7.376 -21.691 1.00 97.38 271 ARG A N 1
ATOM 2045 C CA . ARG A 1 271 ? -2.105 7.970 -21.646 1.00 97.38 271 ARG A CA 1
ATOM 2046 C C . ARG A 1 271 ? -2.763 7.759 -20.288 1.00 97.38 271 ARG A C 1
ATOM 2048 O O . ARG A 1 271 ? -3.018 6.637 -19.853 1.00 97.38 271 ARG A O 1
ATOM 2055 N N . LEU A 1 272 ? -3.088 8.860 -19.618 1.00 97.69 272 LEU A N 1
ATOM 2056 C CA . LEU A 1 272 ? -3.608 8.809 -18.254 1.00 97.69 272 LEU A CA 1
ATOM 2057 C C . LEU A 1 272 ? -5.039 8.250 -18.161 1.00 97.69 272 LEU A C 1
ATOM 2059 O O . LEU A 1 272 ? -5.375 7.630 -17.157 1.00 97.69 272 LEU A O 1
ATOM 2063 N N . ASP A 1 273 ? -5.866 8.405 -19.199 1.00 98.25 273 ASP A N 1
ATOM 2064 C CA . ASP A 1 273 ? -7.207 7.804 -19.269 1.00 98.25 273 ASP A CA 1
ATOM 2065 C C . ASP A 1 273 ? -7.151 6.272 -19.365 1.00 98.25 273 ASP A C 1
ATOM 2067 O O . ASP A 1 273 ? -7.970 5.586 -18.755 1.00 98.25 273 ASP A O 1
ATOM 2071 N N . GLU A 1 274 ? -6.142 5.729 -20.047 1.00 98.56 274 GLU A N 1
ATOM 2072 C CA . GLU A 1 274 ? -5.879 4.288 -20.087 1.00 98.56 274 GLU A CA 1
ATOM 2073 C C . GLU A 1 274 ? -5.388 3.759 -18.733 1.00 98.56 274 GLU A C 1
ATOM 2075 O O . GLU A 1 274 ? -5.869 2.730 -18.263 1.00 98.56 274 GLU A O 1
ATOM 2080 N N . ILE A 1 275 ? -4.496 4.488 -18.052 1.00 98.75 275 ILE A N 1
ATOM 2081 C CA . ILE A 1 275 ? -4.064 4.141 -16.685 1.00 98.75 275 ILE A CA 1
ATOM 2082 C C . ILE A 1 275 ? -5.254 4.173 -15.711 1.00 98.75 275 ILE A C 1
ATOM 2084 O O . ILE A 1 275 ? -5.378 3.289 -14.863 1.00 98.75 275 ILE A O 1
ATOM 2088 N N . ILE A 1 276 ? -6.148 5.162 -15.835 1.00 98.75 276 ILE A N 1
ATOM 2089 C CA . ILE A 1 276 ? -7.390 5.252 -15.049 1.00 98.75 276 ILE A CA 1
ATOM 2090 C C . ILE A 1 276 ? -8.280 4.029 -15.291 1.00 98.75 276 ILE A C 1
ATOM 2092 O O . ILE A 1 276 ? -8.800 3.459 -14.333 1.00 98.75 276 ILE A O 1
ATOM 2096 N N . HIS A 1 277 ? -8.425 3.595 -16.542 1.00 98.81 277 HIS A N 1
ATOM 2097 C CA . HIS A 1 277 ? -9.179 2.387 -16.862 1.00 98.81 277 HIS A CA 1
ATOM 2098 C C . HIS A 1 277 ? -8.564 1.129 -16.232 1.00 98.81 277 HIS A C 1
ATOM 2100 O O . HIS A 1 277 ? -9.282 0.332 -15.632 1.00 98.81 277 HIS A O 1
ATOM 2106 N N . LEU A 1 278 ? -7.239 0.970 -16.293 1.00 98.88 278 LEU A N 1
ATOM 2107 C CA . LEU A 1 278 ? -6.549 -0.162 -15.664 1.00 98.88 278 LEU A CA 1
ATOM 2108 C C . LEU A 1 278 ? -6.653 -0.135 -14.130 1.00 98.88 278 LEU A C 1
ATOM 2110 O O . LEU A 1 278 ? -6.745 -1.196 -13.509 1.00 98.88 278 LEU A O 1
ATOM 2114 N N . ASN A 1 279 ? -6.686 1.055 -13.518 1.00 98.81 279 ASN A N 1
ATOM 2115 C CA . ASN A 1 279 ? -6.983 1.214 -12.093 1.00 98.81 279 ASN A CA 1
ATOM 2116 C C . ASN A 1 279 ? -8.382 0.678 -11.757 1.00 98.81 279 ASN A C 1
ATOM 2118 O O . ASN A 1 279 ? -8.511 -0.154 -10.864 1.00 98.81 279 ASN A O 1
ATOM 2122 N N . ASP A 1 280 ? -9.413 1.156 -12.464 1.00 98.81 280 ASP A N 1
ATOM 2123 C CA . ASP A 1 280 ? -10.809 0.737 -12.265 1.00 98.81 280 ASP A CA 1
ATOM 2124 C C . ASP A 1 280 ? -10.967 -0.780 -12.416 1.00 98.81 280 ASP A C 1
ATOM 2126 O O . ASP A 1 280 ? -11.559 -1.441 -11.566 1.00 98.81 280 ASP A O 1
ATOM 2130 N N . LEU A 1 281 ? -10.334 -1.347 -13.447 1.00 98.88 281 LEU A N 1
ATOM 2131 C CA . LEU A 1 281 ? -10.340 -2.782 -13.698 1.00 98.88 281 LEU A CA 1
ATOM 2132 C C . LEU A 1 281 ? -9.707 -3.572 -12.543 1.00 98.88 281 LEU A C 1
ATOM 2134 O O . LEU A 1 281 ? -10.271 -4.568 -12.092 1.00 98.88 281 LEU A O 1
ATOM 2138 N N . CYS A 1 282 ? -8.556 -3.130 -12.024 1.00 98.88 282 CYS A N 1
ATOM 2139 C CA . CYS A 1 282 ? -7.933 -3.771 -10.864 1.00 98.88 282 CYS A CA 1
ATOM 2140 C C . CYS A 1 282 ? -8.819 -3.682 -9.618 1.00 98.88 282 CYS A C 1
ATOM 2142 O O . CYS A 1 282 ? -8.935 -4.662 -8.880 1.00 98.88 282 CYS A O 1
ATOM 2144 N N . ASP A 1 283 ? -9.467 -2.543 -9.388 1.00 98.75 283 ASP A N 1
ATOM 2145 C CA . ASP A 1 283 ? -10.368 -2.361 -8.254 1.00 98.75 283 ASP A CA 1
ATOM 2146 C C . ASP A 1 283 ? -11.604 -3.268 -8.363 1.00 98.75 283 ASP A C 1
ATOM 2148 O O . ASP A 1 283 ? -11.931 -3.966 -7.401 1.00 98.75 283 ASP A O 1
ATOM 2152 N N . ALA A 1 284 ? -12.232 -3.341 -9.540 1.00 98.81 284 ALA A N 1
ATOM 2153 C CA . ALA A 1 284 ? -13.377 -4.210 -9.811 1.00 98.81 284 ALA A CA 1
ATOM 2154 C C . ALA A 1 284 ? -13.022 -5.704 -9.676 1.00 98.81 284 ALA A C 1
ATOM 2156 O O . ALA A 1 284 ? -13.743 -6.470 -9.027 1.00 98.81 284 ALA A O 1
ATOM 2157 N N . LEU A 1 285 ? -11.880 -6.128 -10.227 1.00 98.94 285 LEU A N 1
ATOM 2158 C CA . LEU A 1 285 ? -11.417 -7.518 -10.153 1.00 98.94 285 LEU A CA 1
ATOM 2159 C C . LEU A 1 285 ? -10.880 -7.898 -8.762 1.00 98.94 285 LEU A C 1
ATOM 2161 O O . LEU A 1 285 ? -10.895 -9.076 -8.390 1.00 98.94 285 LEU A O 1
ATOM 2165 N N . GLY A 1 286 ? -10.421 -6.914 -7.984 1.00 98.75 286 GLY A N 1
ATOM 2166 C CA . GLY A 1 286 ? -9.761 -7.100 -6.693 1.00 98.75 286 GLY A CA 1
ATOM 2167 C C . GLY A 1 286 ? -8.280 -7.479 -6.818 1.00 98.75 286 GLY A C 1
ATOM 2168 O O . GLY A 1 286 ? -7.859 -8.455 -6.200 1.00 98.75 286 GLY A O 1
ATOM 2169 N N . LEU A 1 287 ? -7.498 -6.741 -7.613 1.00 98.94 287 LEU A N 1
ATOM 2170 C CA . LEU A 1 287 ? -6.063 -6.949 -7.867 1.00 98.94 287 LEU A CA 1
ATOM 2171 C C . LEU A 1 287 ? -5.198 -5.797 -7.321 1.00 98.94 287 LEU A C 1
ATOM 2173 O O . LEU A 1 287 ? -5.562 -4.631 -7.432 1.00 98.94 287 LEU A O 1
ATOM 2177 N N . ASP A 1 288 ? -4.037 -6.122 -6.740 1.00 98.81 288 ASP A N 1
ATOM 2178 C CA . ASP A 1 288 ? -3.029 -5.137 -6.311 1.00 98.81 288 ASP A CA 1
ATOM 2179 C C . ASP A 1 288 ? -2.410 -4.464 -7.540 1.00 98.81 288 ASP A C 1
ATOM 2181 O O . ASP A 1 288 ? -1.685 -5.128 -8.278 1.00 98.81 288 ASP A O 1
ATOM 2185 N N . THR A 1 289 ? -2.644 -3.166 -7.757 1.00 98.81 289 THR A N 1
ATOM 2186 C CA . THR A 1 289 ? -2.146 -2.455 -8.950 1.00 98.81 289 THR A CA 1
ATOM 2187 C C . THR A 1 289 ? -0.623 -2.491 -9.076 1.00 98.81 289 THR A C 1
ATOM 2189 O O . THR A 1 289 ? -0.116 -2.596 -10.192 1.00 98.81 289 THR A O 1
ATOM 2192 N N . ILE A 1 290 ? 0.118 -2.485 -7.958 1.00 98.88 290 ILE A N 1
ATOM 2193 C CA . ILE A 1 290 ? 1.589 -2.554 -7.967 1.00 98.88 290 ILE A CA 1
ATOM 2194 C C . ILE A 1 290 ? 2.043 -3.890 -8.543 1.00 98.88 290 ILE A C 1
ATOM 2196 O O . ILE A 1 290 ? 2.817 -3.942 -9.502 1.00 98.88 290 ILE A O 1
ATOM 2200 N N . SER A 1 291 ? 1.568 -4.980 -7.944 1.00 98.88 291 SER A N 1
ATOM 2201 C CA . SER A 1 291 ? 1.953 -6.324 -8.357 1.00 98.88 291 SER A CA 1
ATOM 2202 C C . SER A 1 291 ? 1.398 -6.655 -9.741 1.00 98.88 291 SER A C 1
ATOM 2204 O O . SER A 1 291 ? 2.123 -7.188 -10.573 1.00 98.88 291 SER A O 1
ATOM 2206 N N . ALA A 1 292 ? 0.158 -6.268 -10.032 1.00 98.88 292 ALA A N 1
ATOM 2207 C CA . ALA A 1 292 ? -0.478 -6.484 -11.323 1.00 98.88 292 ALA A CA 1
ATOM 2208 C C . ALA A 1 292 ? 0.276 -5.783 -12.466 1.00 98.88 292 ALA A C 1
ATOM 2210 O O . ALA A 1 292 ? 0.599 -6.429 -13.461 1.00 98.88 292 ALA A O 1
ATOM 2211 N N . GLY A 1 293 ? 0.643 -4.506 -12.306 1.00 98.81 293 GLY A N 1
ATOM 2212 C CA . GLY A 1 293 ? 1.442 -3.791 -13.305 1.00 98.81 293 GLY A CA 1
ATOM 2213 C C . GLY A 1 293 ? 2.861 -4.350 -13.450 1.00 98.81 293 GLY A C 1
ATOM 2214 O O . GLY A 1 293 ? 3.353 -4.465 -14.567 1.00 98.81 293 GLY A O 1
ATOM 2215 N N . ASN A 1 294 ? 3.500 -4.807 -12.366 1.00 98.88 294 ASN A N 1
ATOM 2216 C CA . ASN A 1 294 ? 4.794 -5.500 -12.461 1.00 98.88 294 ASN A CA 1
ATOM 2217 C C . ASN A 1 294 ? 4.699 -6.829 -13.234 1.00 98.88 294 ASN A C 1
ATOM 2219 O O . ASN A 1 294 ? 5.589 -7.135 -14.025 1.00 98.88 294 ASN A O 1
ATOM 2223 N N . LEU A 1 295 ? 3.639 -7.615 -13.024 1.00 98.88 295 LEU A N 1
ATOM 2224 C CA . LEU A 1 295 ? 3.403 -8.870 -13.746 1.00 98.88 295 LEU A CA 1
ATOM 2225 C C . LEU A 1 295 ? 3.127 -8.627 -15.234 1.00 98.88 295 LEU A C 1
ATOM 2227 O O . LEU A 1 295 ? 3.691 -9.318 -16.081 1.00 98.88 295 LEU A O 1
ATOM 2231 N N . VAL A 1 296 ? 2.307 -7.622 -15.550 1.00 98.88 296 VAL A N 1
ATOM 2232 C CA . VAL A 1 296 ? 2.054 -7.188 -16.931 1.00 98.88 296 VAL A CA 1
ATOM 2233 C C . VAL A 1 296 ? 3.353 -6.722 -17.592 1.00 98.88 296 VAL A C 1
ATOM 2235 O O . VAL A 1 296 ? 3.673 -7.179 -18.685 1.00 98.88 296 VAL A O 1
ATOM 2238 N N . ALA A 1 297 ? 4.142 -5.879 -16.926 1.00 98.75 297 ALA A N 1
ATOM 2239 C CA . ALA A 1 297 ? 5.407 -5.387 -17.464 1.00 98.75 297 ALA A CA 1
ATOM 2240 C C . ALA A 1 297 ? 6.454 -6.502 -17.652 1.00 98.75 297 ALA A C 1
ATOM 2242 O O . ALA A 1 297 ? 7.203 -6.469 -18.625 1.00 98.75 297 ALA A O 1
ATOM 2243 N N . LEU A 1 298 ? 6.479 -7.525 -16.786 1.00 98.56 298 LEU A N 1
ATOM 2244 C CA . LEU A 1 298 ? 7.308 -8.719 -16.996 1.00 98.56 298 LEU A CA 1
ATOM 2245 C C . LEU A 1 298 ? 6.871 -9.493 -18.250 1.00 98.56 298 LEU A C 1
ATOM 2247 O O . LEU A 1 298 ? 7.718 -9.964 -19.010 1.00 98.56 298 LEU A O 1
ATOM 2251 N N . ALA A 1 299 ? 5.560 -9.620 -18.481 1.00 98.31 299 ALA A N 1
ATOM 2252 C CA . ALA A 1 299 ? 5.039 -10.218 -19.707 1.00 98.31 299 ALA A CA 1
ATOM 2253 C C . ALA A 1 299 ? 5.405 -9.373 -20.944 1.00 98.31 299 ALA A C 1
ATOM 2255 O O . ALA A 1 299 ? 5.794 -9.937 -21.964 1.00 98.31 299 ALA A O 1
ATOM 2256 N N . MET A 1 300 ? 5.377 -8.039 -20.844 1.00 98.31 300 MET A N 1
ATOM 2257 C CA . MET A 1 300 ? 5.815 -7.136 -21.918 1.00 98.31 300 MET A CA 1
ATOM 2258 C C . MET A 1 300 ? 7.301 -7.304 -22.254 1.00 98.31 300 MET A C 1
ATOM 2260 O O . MET A 1 300 ? 7.636 -7.521 -23.418 1.00 98.31 300 MET A O 1
ATOM 2264 N N . GLU A 1 301 ? 8.176 -7.313 -21.244 1.00 96.38 301 GLU A N 1
ATOM 2265 C CA . GLU A 1 301 ? 9.616 -7.581 -21.397 1.00 96.38 301 GLU A CA 1
ATOM 2266 C C . GLU A 1 301 ? 9.863 -8.924 -22.106 1.00 96.38 301 GLU A C 1
ATOM 2268 O O . GLU A 1 301 ? 10.676 -9.045 -23.024 1.00 96.38 301 GLU A O 1
ATOM 2273 N N . ALA A 1 302 ? 9.148 -9.969 -21.695 1.00 94.31 302 ALA A N 1
ATOM 2274 C CA . ALA A 1 302 ? 9.268 -11.285 -22.306 1.00 94.31 302 ALA A CA 1
ATOM 2275 C C . ALA A 1 302 ? 8.724 -11.327 -23.747 1.00 94.31 302 ALA A C 1
ATOM 2277 O O . ALA A 1 302 ? 9.286 -12.024 -24.599 1.00 94.31 302 ALA A O 1
ATOM 2278 N N . GLY A 1 303 ? 7.664 -10.567 -24.034 1.00 91.31 303 GLY A N 1
ATOM 2279 C CA . GLY A 1 303 ? 7.112 -10.381 -25.373 1.00 91.31 303 GLY A CA 1
ATOM 2280 C C . GLY A 1 303 ? 8.104 -9.706 -26.323 1.00 91.31 303 GLY A C 1
ATOM 2281 O O . GLY A 1 303 ? 8.299 -10.187 -27.441 1.00 91.31 303 GLY A O 1
ATOM 2282 N N . GLU A 1 304 ? 8.806 -8.662 -25.869 1.00 89.31 304 GLU A N 1
ATOM 2283 C CA . GLU A 1 304 ? 9.876 -8.010 -26.644 1.00 89.31 304 GLU A CA 1
ATOM 2284 C C . GLU A 1 304 ? 11.049 -8.950 -26.941 1.00 89.31 304 GLU A C 1
ATOM 2286 O O . GLU A 1 304 ? 11.632 -8.909 -28.025 1.00 89.31 304 GLU A O 1
ATOM 2291 N N . ARG A 1 305 ? 11.345 -9.872 -26.018 1.00 86.88 305 ARG A N 1
ATOM 2292 C CA . ARG A 1 305 ? 12.345 -10.937 -26.202 1.00 86.88 305 ARG A CA 1
ATOM 2293 C C . ARG A 1 305 ? 11.856 -12.086 -27.094 1.00 86.88 305 ARG A C 1
ATOM 2295 O O . ARG A 1 305 ? 12.590 -13.049 -27.307 1.00 86.88 305 ARG A O 1
ATOM 2302 N N . GLY A 1 306 ? 10.633 -12.003 -27.620 1.00 87.75 306 GLY A N 1
ATOM 2303 C CA . GLY A 1 306 ? 10.060 -12.975 -28.547 1.00 87.75 306 GLY A CA 1
ATOM 2304 C C . GLY A 1 306 ? 9.559 -14.266 -27.897 1.00 87.75 306 GLY A C 1
ATOM 2305 O O . GLY A 1 306 ? 9.275 -15.216 -28.627 1.00 87.75 306 GLY A O 1
ATOM 2306 N N . LEU A 1 307 ? 9.429 -14.317 -26.563 1.00 88.62 307 LEU A N 1
ATOM 2307 C CA . LEU A 1 307 ? 8.998 -15.522 -25.846 1.00 88.62 307 LEU A CA 1
ATOM 2308 C C . LEU A 1 307 ? 7.547 -15.889 -26.178 1.00 88.62 307 LEU A C 1
ATOM 2310 O O . LEU A 1 307 ? 7.230 -17.055 -26.410 1.00 88.62 307 LEU A O 1
ATOM 2314 N N . ARG A 1 308 ? 6.666 -14.883 -26.220 1.00 85.75 308 ARG A N 1
ATOM 2315 C CA . ARG A 1 308 ? 5.236 -15.026 -26.514 1.00 85.75 308 ARG A CA 1
ATOM 2316 C C . ARG A 1 308 ? 4.733 -13.809 -27.276 1.00 85.75 308 ARG A C 1
ATOM 2318 O O . ARG A 1 308 ? 4.823 -12.685 -26.801 1.00 85.75 308 ARG A O 1
ATOM 2325 N N . LYS A 1 309 ? 4.232 -14.033 -28.494 1.00 83.56 309 LYS A N 1
ATOM 2326 C CA . LYS A 1 309 ? 3.785 -12.955 -29.400 1.00 83.56 309 LYS A CA 1
ATOM 2327 C C . LYS A 1 309 ? 2.392 -12.422 -29.063 1.00 83.56 309 LYS A C 1
ATOM 2329 O O . LYS A 1 309 ? 2.034 -11.346 -29.530 1.00 83.56 309 LYS A O 1
ATOM 2334 N N . ASP A 1 310 ? 1.621 -13.213 -28.329 1.00 88.00 310 ASP A N 1
ATOM 2335 C CA . ASP A 1 310 ? 0.259 -12.959 -27.867 1.00 88.00 310 ASP A CA 1
ATOM 2336 C C . ASP A 1 310 ? 0.204 -12.197 -26.533 1.00 88.00 310 ASP A C 1
ATOM 2338 O O . ASP A 1 310 ? -0.864 -11.742 -26.128 1.00 88.00 310 ASP A O 1
ATOM 2342 N N . TRP A 1 311 ? 1.349 -12.031 -25.868 1.00 94.44 311 TRP A N 1
ATOM 2343 C CA . TRP A 1 311 ? 1.480 -11.210 -24.668 1.00 94.44 311 TRP A CA 1
ATOM 2344 C C . TRP A 1 311 ? 1.446 -9.711 -25.000 1.00 94.44 311 TRP A C 1
ATOM 2346 O O . TRP A 1 311 ? 1.760 -9.321 -26.132 1.00 94.44 311 TRP A O 1
ATOM 2356 N N . PRO A 1 312 ? 1.051 -8.861 -24.031 1.00 95.88 312 PRO A N 1
ATOM 2357 C CA . PRO A 1 312 ? 1.056 -7.417 -24.227 1.00 95.88 312 PRO A CA 1
ATOM 2358 C C . PRO A 1 312 ? 2.461 -6.910 -24.568 1.00 95.88 312 PRO A C 1
ATOM 2360 O O . PRO A 1 312 ? 3.460 -7.517 -24.192 1.00 95.88 312 PRO A O 1
ATOM 2363 N N . ARG A 1 313 ? 2.541 -5.772 -25.260 1.00 96.62 313 ARG A N 1
ATOM 2364 C CA . ARG A 1 313 ? 3.795 -5.043 -25.526 1.00 96.62 313 ARG A CA 1
ATOM 2365 C C . ARG A 1 313 ? 3.829 -3.759 -24.710 1.00 96.62 313 ARG A C 1
ATOM 2367 O O . ARG A 1 313 ? 2.770 -3.276 -24.321 1.00 96.62 313 ARG A O 1
ATOM 2374 N N . PHE A 1 314 ? 5.005 -3.174 -24.495 1.00 98.25 314 PHE A N 1
ATOM 2375 C CA . PHE A 1 314 ? 5.081 -1.852 -23.870 1.00 98.25 314 PHE A CA 1
ATOM 2376 C C . PHE A 1 314 ? 4.194 -0.839 -24.618 1.00 98.25 314 PHE A C 1
ATOM 2378 O O . PHE A 1 314 ? 4.158 -0.814 -25.850 1.00 98.25 314 PHE A O 1
ATOM 2385 N N . GLY A 1 315 ? 3.421 -0.064 -23.858 1.00 98.06 315 GLY A N 1
ATOM 2386 C CA . GLY A 1 315 ? 2.404 0.864 -24.358 1.00 98.06 315 GLY A CA 1
ATOM 2387 C C . GLY A 1 315 ? 1.054 0.239 -24.743 1.00 98.06 315 GLY A C 1
ATOM 2388 O O . GLY A 1 315 ? 0.125 0.978 -25.053 1.00 98.06 315 GLY A O 1
ATOM 2389 N N . ASP A 1 316 ? 0.887 -1.090 -24.711 1.00 97.75 316 ASP A N 1
ATOM 2390 C CA . ASP A 1 316 ? -0.382 -1.757 -25.057 1.00 97.75 316 ASP A CA 1
ATOM 2391 C C . ASP A 1 316 ? -1.336 -1.846 -23.853 1.00 97.75 316 ASP A C 1
ATOM 2393 O O . ASP A 1 316 ? -1.433 -2.875 -23.176 1.00 97.75 316 ASP A O 1
ATOM 2397 N N . ALA A 1 317 ? -2.079 -0.766 -23.596 1.00 98.50 317 ALA A N 1
ATOM 2398 C CA . ALA A 1 317 ? -3.071 -0.723 -22.522 1.00 98.50 317 ALA A CA 1
ATOM 2399 C C . ALA A 1 317 ? -4.205 -1.748 -22.697 1.00 98.50 317 ALA A C 1
ATOM 2401 O O . ALA A 1 317 ? -4.659 -2.353 -21.724 1.00 98.50 317 ALA A O 1
ATOM 2402 N N . ALA A 1 318 ? -4.649 -1.994 -23.932 1.00 98.31 318 ALA A N 1
ATOM 2403 C CA . ALA A 1 318 ? -5.715 -2.956 -24.205 1.00 98.31 318 ALA A CA 1
ATOM 2404 C C . ALA A 1 318 ? -5.250 -4.401 -23.960 1.00 98.31 318 ALA A C 1
ATOM 2406 O O . ALA A 1 318 ? -6.006 -5.222 -23.435 1.00 98.31 318 ALA A O 1
ATOM 2407 N N . GLY A 1 319 ? -4.011 -4.727 -24.333 1.00 98.19 319 GLY A N 1
ATOM 2408 C CA . GLY A 1 319 ? -3.368 -5.995 -24.000 1.00 98.19 319 GLY A CA 1
ATOM 2409 C C . GLY A 1 319 ? -3.171 -6.170 -22.501 1.00 98.19 319 GLY A C 1
ATOM 2410 O O . GLY A 1 319 ? -3.485 -7.240 -21.982 1.00 98.19 319 GLY A O 1
ATOM 2411 N N . ALA A 1 320 ? -2.738 -5.119 -21.799 1.00 98.75 320 ALA A N 1
ATOM 2412 C CA . ALA A 1 320 ? -2.640 -5.125 -20.342 1.00 98.75 320 ALA A CA 1
ATOM 2413 C C . ALA A 1 320 ? -3.994 -5.451 -19.690 1.00 98.75 320 ALA A C 1
ATOM 2415 O O . ALA A 1 320 ? -4.064 -6.364 -18.873 1.00 98.75 320 ALA A O 1
ATOM 2416 N N . ALA A 1 321 ? -5.078 -4.787 -20.107 1.00 98.81 321 ALA A N 1
ATOM 2417 C CA . ALA A 1 321 ? -6.424 -5.039 -19.588 1.00 98.81 321 ALA A CA 1
ATOM 2418 C C . ALA A 1 321 ? -6.863 -6.503 -19.773 1.00 98.81 321 ALA A C 1
ATOM 2420 O O . ALA A 1 321 ? -7.297 -7.146 -18.817 1.00 98.81 321 ALA A O 1
ATOM 2421 N N . ARG A 1 322 ? -6.681 -7.070 -20.976 1.00 98.62 322 ARG A N 1
ATOM 2422 C CA . ARG A 1 322 ? -6.990 -8.491 -21.237 1.00 98.62 322 ARG A CA 1
ATOM 2423 C C . ARG A 1 322 ? -6.159 -9.435 -20.368 1.00 98.62 322 ARG A C 1
ATOM 2425 O O . ARG A 1 322 ? -6.677 -10.430 -19.874 1.00 98.62 322 ARG A O 1
ATOM 2432 N N . PHE A 1 323 ? -4.886 -9.116 -20.160 1.00 98.62 323 PHE A N 1
ATOM 2433 C CA . PHE A 1 323 ? -4.000 -9.947 -19.353 1.00 98.62 323 PHE A CA 1
ATOM 2434 C C . PHE A 1 323 ? -4.365 -9.916 -17.862 1.00 98.62 323 PHE A C 1
ATOM 2436 O O . PHE A 1 323 ? -4.333 -10.950 -17.200 1.00 98.62 323 PHE A O 1
ATOM 2443 N N . LEU A 1 324 ? -4.775 -8.758 -17.332 1.00 98.88 324 LEU A N 1
ATOM 2444 C CA . LEU A 1 324 ? -5.285 -8.622 -15.959 1.00 98.88 324 LEU A CA 1
ATOM 2445 C C . LEU A 1 324 ? -6.539 -9.468 -15.729 1.00 98.88 324 LEU A C 1
ATOM 2447 O O . LEU A 1 324 ? -6.655 -10.163 -14.722 1.00 98.88 324 LEU A O 1
ATOM 2451 N N . GLU A 1 325 ? -7.448 -9.435 -16.694 1.00 98.81 325 GLU A N 1
ATOM 2452 C CA . GLU A 1 325 ? -8.643 -10.269 -16.747 1.00 98.81 325 GLU A CA 1
ATOM 2453 C C . GLU A 1 325 ? -8.287 -11.769 -16.750 1.00 98.81 325 GLU A C 1
ATOM 2455 O O . GLU A 1 325 ? -8.826 -12.561 -15.970 1.00 98.81 325 GLU A O 1
ATOM 2460 N N . ASP A 1 326 ? -7.312 -12.175 -17.563 1.00 98.81 326 ASP A N 1
ATOM 2461 C CA . ASP A 1 326 ? -6.827 -13.555 -17.587 1.00 98.81 326 ASP A CA 1
ATOM 2462 C C . ASP A 1 326 ? -6.147 -13.971 -16.276 1.00 98.81 326 ASP A C 1
ATOM 2464 O O . ASP A 1 326 ? -6.311 -15.111 -15.841 1.00 98.81 326 ASP A O 1
ATOM 2468 N N . ILE A 1 327 ? -5.454 -13.059 -15.589 1.00 98.88 327 ILE A N 1
ATOM 2469 C CA . ILE A 1 327 ? -4.922 -13.293 -14.239 1.00 98.88 327 ILE A CA 1
ATOM 2470 C C . ILE A 1 327 ? -6.064 -13.483 -13.235 1.00 98.88 327 ILE A C 1
ATOM 2472 O O . ILE A 1 327 ? -6.098 -14.491 -12.525 1.00 98.88 327 ILE A O 1
ATOM 2476 N N . ALA A 1 328 ? -7.019 -12.550 -13.178 1.00 98.88 328 ALA A N 1
ATOM 2477 C CA . ALA A 1 328 ? -8.125 -12.580 -12.219 1.00 98.88 328 ALA A CA 1
ATOM 2478 C C . ALA A 1 328 ? -8.972 -13.853 -12.337 1.00 98.88 328 ALA A C 1
ATOM 2480 O O . ALA A 1 328 ? -9.432 -14.396 -11.328 1.00 98.88 328 ALA A O 1
ATOM 2481 N N . HIS A 1 329 ? -9.137 -14.349 -13.564 1.00 98.81 329 HIS A N 1
ATOM 2482 C CA . HIS A 1 329 ? -9.921 -15.540 -13.883 1.00 98.81 329 HIS A CA 1
ATOM 2483 C C . HIS A 1 329 ? -9.081 -16.800 -14.123 1.00 98.81 329 HIS A C 1
ATOM 2485 O O . HIS A 1 329 ? -9.639 -17.838 -14.479 1.00 98.81 329 HIS A O 1
ATOM 2491 N N . ARG A 1 330 ? -7.758 -16.732 -13.921 1.00 98.44 330 ARG A N 1
ATOM 2492 C CA . ARG A 1 330 ? -6.807 -17.832 -14.158 1.00 98.44 330 ARG A CA 1
ATOM 2493 C C . ARG A 1 330 ? -6.946 -18.482 -15.548 1.00 98.44 330 ARG A C 1
ATOM 2495 O O . ARG A 1 330 ? -6.887 -19.705 -15.675 1.00 98.44 330 ARG A O 1
ATOM 2502 N N . ARG A 1 331 ? -7.142 -17.682 -16.598 1.00 98.19 331 ARG A N 1
ATOM 2503 C CA . ARG A 1 331 ? -7.267 -18.149 -17.989 1.00 98.19 331 ARG A CA 1
ATOM 2504 C C . ARG A 1 331 ? -5.904 -18.196 -18.673 1.00 98.19 331 ARG A C 1
ATOM 2506 O O . ARG A 1 331 ? -5.090 -17.298 -18.488 1.00 98.19 331 ARG A O 1
ATOM 2513 N N . GLY A 1 332 ? -5.666 -19.231 -19.482 1.00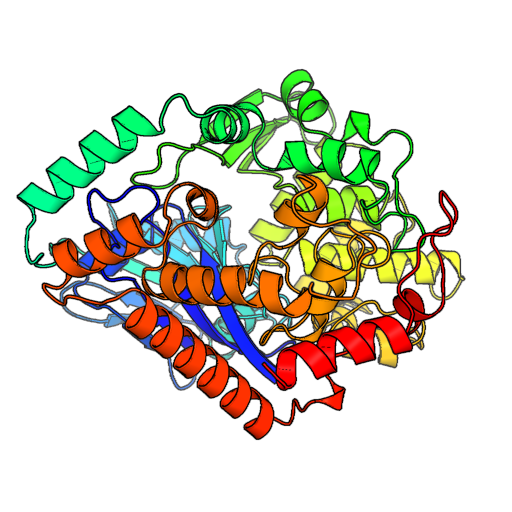 96.19 332 GLY A N 1
ATOM 2514 C CA . GLY A 1 332 ? -4.420 -19.379 -20.244 1.00 96.19 332 GLY A CA 1
ATOM 2515 C C . GLY A 1 332 ? -3.170 -19.218 -19.370 1.00 96.19 332 GLY A C 1
ATOM 2516 O O . GLY A 1 332 ? -3.111 -19.739 -18.255 1.00 96.19 332 GLY A O 1
ATOM 2517 N N . ASP A 1 333 ? -2.190 -18.449 -19.851 1.00 95.62 333 ASP A N 1
ATOM 2518 C CA . ASP A 1 333 ? -0.979 -18.141 -19.076 1.00 95.62 333 ASP A CA 1
ATOM 2519 C C . ASP A 1 333 ? -1.253 -17.267 -17.851 1.00 95.62 333 ASP A C 1
ATOM 2521 O O . ASP A 1 333 ? -0.502 -17.336 -16.877 1.00 95.62 333 ASP A O 1
ATOM 2525 N N . GLY A 1 334 ? -2.344 -16.491 -17.857 1.00 97.44 334 GLY A N 1
ATOM 2526 C CA . GLY A 1 334 ? -2.787 -15.706 -16.706 1.00 97.44 334 GLY A CA 1
ATOM 2527 C C . GLY A 1 334 ? -2.947 -16.564 -15.450 1.00 97.44 334 GLY A C 1
ATOM 2528 O O . GLY A 1 334 ? -2.700 -16.089 -14.346 1.00 97.44 334 GLY A O 1
ATOM 2529 N N . GLY A 1 335 ? -3.230 -17.865 -15.600 1.00 97.94 335 GLY A N 1
ATOM 2530 C CA . GLY A 1 335 ? -3.231 -18.829 -14.499 1.00 97.94 335 GLY A CA 1
ATOM 2531 C C . GLY A 1 335 ? -1.890 -18.972 -13.768 1.00 97.94 335 GLY A C 1
ATOM 2532 O O . GLY A 1 335 ? -1.899 -19.106 -12.547 1.00 97.94 335 GLY A O 1
ATOM 2533 N N . GLN A 1 336 ? -0.753 -18.898 -14.471 1.00 97.88 336 GLN A N 1
ATOM 2534 C CA . GLN A 1 336 ? 0.583 -18.939 -13.853 1.00 97.88 336 GLN A CA 1
ATOM 2535 C C . GLN A 1 336 ? 0.940 -17.599 -13.203 1.00 97.88 336 GLN A C 1
ATOM 2537 O O . GLN A 1 336 ? 1.468 -17.560 -12.093 1.00 97.88 336 GLN A O 1
ATOM 2542 N N . PHE A 1 337 ? 0.590 -16.487 -13.854 1.00 98.62 337 PHE A N 1
ATOM 2543 C CA . PHE A 1 337 ? 0.760 -15.143 -13.292 1.00 98.62 337 PHE A CA 1
ATOM 2544 C C . PHE A 1 337 ? -0.127 -14.907 -12.062 1.00 98.62 337 PHE A C 1
ATOM 2546 O O . PHE A 1 337 ? 0.278 -14.218 -11.126 1.00 98.62 337 PHE A O 1
ATOM 2553 N N . ALA A 1 338 ? -1.285 -15.563 -11.989 1.00 98.81 338 ALA A N 1
ATOM 2554 C CA . ALA A 1 338 ? -2.135 -15.566 -10.807 1.00 98.81 338 ALA A CA 1
ATOM 2555 C C . ALA A 1 338 ? -1.473 -16.196 -9.574 1.00 98.81 338 ALA A C 1
ATOM 2557 O O . ALA A 1 338 ? -1.886 -15.896 -8.451 1.00 98.81 338 ALA A O 1
ATOM 2558 N N . ASP A 1 339 ? -0.443 -17.028 -9.756 1.00 98.56 339 ASP A N 1
ATOM 2559 C CA . ASP A 1 339 ? 0.366 -17.583 -8.670 1.00 98.56 339 ASP A CA 1
ATOM 2560 C C . ASP A 1 339 ? 1.549 -16.690 -8.247 1.00 98.56 339 ASP A C 1
ATOM 2562 O O . ASP A 1 339 ? 2.325 -17.060 -7.363 1.00 98.56 339 ASP A O 1
ATOM 2566 N N . GLY A 1 340 ? 1.619 -15.467 -8.783 1.00 98.44 340 GLY A N 1
ATOM 2567 C CA . GLY A 1 340 ? 2.609 -14.450 -8.438 1.00 98.44 340 GLY A CA 1
ATOM 2568 C C . GLY A 1 340 ? 3.909 -14.579 -9.230 1.00 98.44 340 GLY A C 1
ATOM 2569 O O . GLY A 1 340 ? 4.159 -15.574 -9.914 1.00 98.44 340 GLY A O 1
ATOM 2570 N N . ILE A 1 341 ? 4.766 -13.563 -9.122 1.00 98.50 341 ILE A N 1
ATOM 2571 C CA . ILE A 1 341 ? 5.947 -13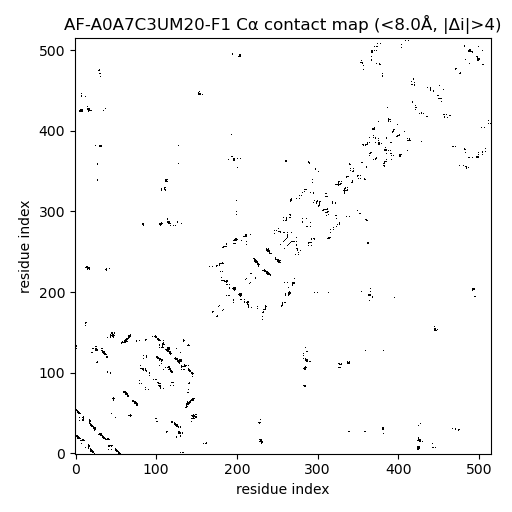.419 -9.983 1.00 98.50 341 ILE A CA 1
ATOM 2572 C C . ILE A 1 341 ? 6.939 -14.581 -9.900 1.00 98.50 341 ILE A C 1
ATOM 2574 O O . ILE A 1 341 ? 7.534 -14.921 -10.914 1.00 98.50 341 ILE A O 1
ATOM 2578 N N . VAL A 1 342 ? 7.105 -15.219 -8.736 1.00 98.12 342 VAL A N 1
ATOM 2579 C CA . VAL A 1 342 ? 8.036 -16.355 -8.566 1.00 98.12 342 VAL A CA 1
ATOM 2580 C C . VAL A 1 342 ? 7.567 -17.578 -9.352 1.00 98.12 342 VAL A C 1
ATOM 2582 O O . VAL A 1 342 ? 8.371 -18.263 -9.981 1.00 98.12 342 VAL A O 1
ATOM 2585 N N . ALA A 1 343 ? 6.267 -17.877 -9.293 1.00 97.94 343 ALA A N 1
ATOM 2586 C CA . ALA A 1 343 ? 5.696 -19.011 -10.007 1.00 97.94 343 ALA A CA 1
ATOM 2587 C C . ALA A 1 343 ? 5.694 -18.744 -11.515 1.00 97.94 343 ALA A C 1
ATOM 2589 O O . ALA A 1 343 ? 6.155 -19.583 -12.288 1.00 97.94 343 ALA A O 1
ATOM 2590 N N . ALA A 1 344 ? 5.253 -17.547 -11.911 1.00 98.06 344 ALA A N 1
ATOM 2591 C CA . ALA A 1 344 ? 5.222 -17.124 -13.303 1.00 98.06 344 ALA A CA 1
ATOM 2592 C C . ALA A 1 344 ? 6.618 -17.123 -13.934 1.00 98.06 344 ALA A C 1
ATOM 2594 O O . ALA A 1 344 ? 6.806 -17.677 -15.015 1.00 98.06 344 ALA A O 1
ATOM 2595 N N . SER A 1 345 ? 7.616 -16.554 -13.252 1.00 97.75 345 SER A N 1
ATOM 2596 C CA . SER A 1 345 ? 8.964 -16.466 -13.802 1.00 97.75 345 SER A CA 1
ATOM 2597 C C . SER A 1 345 ? 9.573 -17.843 -14.026 1.00 97.75 345 SER A C 1
ATOM 2599 O O . SER A 1 345 ? 10.079 -18.097 -15.112 1.00 97.75 345 SER A O 1
ATOM 2601 N N . ARG A 1 346 ? 9.412 -18.772 -13.077 1.00 97.75 346 ARG A N 1
ATOM 2602 C CA . ARG A 1 346 ? 9.845 -20.164 -13.248 1.00 97.75 346 ARG A CA 1
ATOM 2603 C C . ARG A 1 346 ? 9.123 -20.882 -14.381 1.00 97.75 346 ARG A C 1
ATOM 2605 O O . ARG A 1 346 ? 9.752 -21.620 -15.134 1.00 97.75 346 ARG A O 1
ATOM 2612 N N . ALA A 1 347 ? 7.810 -20.697 -14.499 1.00 96.94 347 ALA A N 1
ATOM 2613 C CA . ALA A 1 347 ? 7.021 -21.361 -15.535 1.00 96.94 347 ALA A CA 1
ATOM 2614 C C . ALA A 1 347 ? 7.466 -20.966 -16.954 1.00 96.94 347 ALA A C 1
ATOM 2616 O O . ALA A 1 347 ? 7.345 -21.769 -17.878 1.00 96.94 347 ALA A O 1
ATOM 2617 N N . PHE A 1 348 ? 8.000 -19.753 -17.114 1.00 96.06 348 PHE A N 1
ATOM 2618 C CA . PHE A 1 348 ? 8.351 -19.183 -18.412 1.00 96.06 348 PHE A CA 1
ATOM 2619 C C . PHE A 1 348 ? 9.854 -18.916 -18.605 1.00 96.06 348 PHE A C 1
ATOM 2621 O O . PHE A 1 348 ? 10.234 -18.359 -19.632 1.00 96.06 348 PHE A O 1
ATOM 2628 N N . GLY A 1 349 ? 10.716 -19.322 -17.665 1.00 95.94 349 GLY A N 1
ATOM 2629 C CA . GLY A 1 349 ? 12.168 -19.119 -17.759 1.00 95.94 349 GLY A CA 1
ATOM 2630 C C . GLY A 1 349 ? 12.586 -17.645 -17.700 1.00 95.94 349 GLY A C 1
ATOM 2631 O O . GLY A 1 349 ? 13.420 -17.203 -18.490 1.00 95.94 349 GLY A O 1
ATOM 2632 N N . LEU A 1 350 ? 11.955 -16.868 -16.817 1.00 96.00 350 LEU A N 1
ATOM 2633 C CA . LEU A 1 350 ? 12.149 -15.423 -16.644 1.00 96.00 350 LEU A CA 1
ATOM 2634 C C . LEU A 1 350 ? 12.769 -15.061 -15.285 1.00 96.00 350 LEU A C 1
ATOM 2636 O O . LEU A 1 350 ? 12.722 -13.898 -14.876 1.00 96.00 350 LEU A O 1
ATOM 2640 N N . GLU A 1 351 ? 13.316 -16.027 -14.543 1.00 96.31 351 GLU A N 1
ATOM 2641 C CA . GLU A 1 351 ? 13.889 -15.785 -13.212 1.00 96.31 351 GLU A CA 1
ATOM 2642 C C . GLU A 1 351 ? 15.039 -14.767 -13.232 1.00 96.31 351 GLU A C 1
ATOM 2644 O O . GLU A 1 351 ? 15.233 -14.049 -12.254 1.00 96.31 351 GLU A O 1
ATOM 2649 N N . ASP A 1 352 ? 15.765 -14.657 -14.350 1.00 94.12 352 ASP A N 1
ATOM 2650 C CA . ASP A 1 352 ? 16.834 -13.670 -14.545 1.00 94.12 352 ASP A CA 1
ATOM 2651 C C . ASP A 1 352 ? 16.310 -12.228 -14.643 1.00 94.12 352 ASP A C 1
ATOM 2653 O O . ASP A 1 352 ? 17.045 -11.278 -14.366 1.00 94.12 352 ASP A O 1
ATOM 2657 N N . ARG A 1 353 ? 15.039 -12.054 -15.028 1.00 95.44 353 ARG A N 1
ATOM 2658 C CA . ARG A 1 353 ? 14.390 -10.744 -15.182 1.00 95.44 353 ARG A CA 1
ATOM 2659 C C . ARG A 1 353 ? 13.465 -10.389 -14.035 1.00 95.44 353 ARG A C 1
ATOM 2661 O O . ARG A 1 353 ? 13.273 -9.203 -13.788 1.00 95.44 353 ARG A O 1
ATOM 2668 N N . ALA A 1 354 ? 12.895 -11.380 -13.359 1.00 97.69 354 ALA A N 1
ATOM 2669 C CA . ALA A 1 354 ? 11.882 -11.185 -12.336 1.00 97.69 354 ALA A CA 1
ATOM 2670 C C . ALA A 1 354 ? 12.366 -10.274 -11.194 1.00 97.69 354 ALA A C 1
ATOM 2672 O O . ALA A 1 354 ? 13.230 -10.640 -10.395 1.00 97.69 354 ALA A O 1
ATOM 2673 N N . VAL A 1 355 ? 11.770 -9.087 -11.082 1.00 98.56 355 VAL A N 1
ATOM 2674 C CA . VAL A 1 355 ? 12.089 -8.131 -10.019 1.00 98.56 355 VAL A CA 1
ATOM 2675 C C . VAL A 1 355 ? 11.130 -8.317 -8.842 1.00 98.56 355 VAL A C 1
ATOM 2677 O O . VAL A 1 355 ? 9.974 -7.914 -8.910 1.00 98.56 355 VAL A O 1
ATOM 2680 N N . HIS A 1 356 ? 11.602 -8.924 -7.749 1.00 98.56 356 HIS A N 1
ATOM 2681 C CA . HIS A 1 356 ? 10.850 -9.075 -6.498 1.00 98.56 356 HIS A CA 1
ATOM 2682 C C . HIS A 1 356 ? 11.752 -9.257 -5.267 1.00 98.56 356 HIS A C 1
ATOM 2684 O O . HIS A 1 356 ? 12.854 -9.788 -5.361 1.00 98.56 356 HIS A O 1
ATOM 2690 N N . VAL A 1 357 ? 11.243 -8.973 -4.066 1.00 98.62 357 VAL A N 1
ATOM 2691 C CA . VAL A 1 357 ? 11.883 -9.401 -2.805 1.00 98.62 357 VAL A CA 1
ATOM 2692 C C . VAL A 1 357 ? 10.915 -10.274 -2.023 1.00 98.62 357 VAL A C 1
ATOM 2694 O O . VAL A 1 357 ? 9.770 -9.881 -1.800 1.00 98.62 357 VAL A O 1
ATOM 2697 N N . LYS A 1 358 ? 11.362 -11.478 -1.634 1.00 98.25 358 LYS A N 1
ATOM 2698 C CA . LYS A 1 358 ? 10.532 -12.515 -0.979 1.00 98.25 358 LYS A CA 1
ATOM 2699 C C . LYS A 1 358 ? 9.263 -12.881 -1.772 1.00 98.25 358 LYS A C 1
ATOM 2701 O O . LYS A 1 358 ? 8.251 -13.250 -1.192 1.00 98.25 358 LYS A O 1
ATOM 2706 N N . GLY A 1 359 ? 9.311 -12.745 -3.096 1.00 98.12 359 GLY A N 1
ATOM 2707 C CA . GLY A 1 359 ? 8.187 -12.992 -4.000 1.00 98.12 359 GLY A CA 1
ATOM 2708 C C . GLY A 1 359 ? 7.169 -11.857 -4.117 1.00 98.12 359 GLY A C 1
ATOM 2709 O O . GLY A 1 359 ? 6.175 -12.031 -4.806 1.00 98.12 359 GLY A O 1
ATOM 2710 N N . MET A 1 360 ? 7.409 -10.707 -3.480 1.00 98.69 360 MET A N 1
ATOM 2711 C CA . MET A 1 360 ? 6.589 -9.506 -3.638 1.00 98.69 360 MET A CA 1
ATOM 2712 C C . MET A 1 360 ? 7.275 -8.509 -4.572 1.00 98.69 360 MET A C 1
ATOM 2714 O O . MET A 1 360 ? 8.451 -8.179 -4.390 1.00 98.69 360 MET A O 1
ATOM 2718 N N . GLU A 1 361 ? 6.524 -8.020 -5.549 1.00 98.69 361 GLU A N 1
ATOM 2719 C CA . GLU A 1 361 ? 6.964 -7.052 -6.549 1.00 98.69 361 GLU A CA 1
ATOM 2720 C C . GLU A 1 361 ? 7.202 -5.674 -5.896 1.00 98.69 361 GLU A C 1
ATOM 2722 O O . GLU A 1 361 ? 6.500 -5.325 -4.938 1.00 98.69 361 GLU A O 1
ATOM 2727 N N . PRO A 1 362 ? 8.187 -4.873 -6.334 1.00 98.19 362 PRO A N 1
ATOM 2728 C CA . PRO A 1 362 ? 8.493 -3.622 -5.661 1.00 98.19 362 PRO A CA 1
ATOM 2729 C C . PRO A 1 362 ? 7.531 -2.494 -6.068 1.00 98.19 362 PRO A C 1
ATOM 2731 O O . PRO A 1 362 ? 6.956 -2.529 -7.152 1.00 98.19 362 PRO A O 1
ATOM 2734 N N . PRO A 1 363 ? 7.367 -1.481 -5.204 1.00 98.25 363 PRO A N 1
ATOM 2735 C CA . PRO A 1 363 ? 6.749 -0.205 -5.558 1.00 98.25 363 PRO A CA 1
ATOM 2736 C C . PRO A 1 363 ? 7.695 0.708 -6.360 1.00 98.25 363 PRO A C 1
ATOM 2738 O O . PRO A 1 363 ? 8.860 0.374 -6.578 1.00 98.25 363 PRO A O 1
ATOM 2741 N N . GLY A 1 364 ? 7.206 1.886 -6.751 1.00 98.12 364 GLY A N 1
ATOM 2742 C CA . GLY A 1 364 ? 7.804 2.780 -7.751 1.00 98.12 364 GLY A CA 1
ATOM 2743 C C . GLY A 1 364 ? 9.088 3.532 -7.407 1.00 98.12 364 GLY A C 1
ATOM 2744 O O . GLY A 1 364 ? 9.292 4.623 -7.918 1.00 98.12 364 GLY A O 1
ATOM 2745 N N . TYR A 1 365 ? 9.980 2.982 -6.587 1.00 98.50 365 TYR A N 1
ATOM 2746 C CA . TYR A 1 365 ? 11.231 3.649 -6.205 1.00 98.50 365 TYR A CA 1
ATOM 2747 C C . TYR A 1 365 ? 12.435 2.802 -6.612 1.00 98.50 365 TYR A C 1
ATOM 2749 O O . TYR A 1 365 ? 12.590 1.694 -6.090 1.00 98.50 365 TYR A O 1
ATOM 2757 N N . ASP A 1 366 ? 13.280 3.307 -7.519 1.00 98.38 366 ASP A N 1
ATOM 2758 C CA . ASP A 1 366 ? 14.452 2.561 -7.998 1.00 98.38 366 ASP A CA 1
ATOM 2759 C C . ASP A 1 366 ? 15.579 2.519 -6.945 1.00 98.38 366 ASP A C 1
ATOM 2761 O O . ASP A 1 366 ? 16.156 3.563 -6.609 1.00 98.38 366 ASP A O 1
ATOM 2765 N N . PRO A 1 367 ? 15.937 1.330 -6.418 1.00 98.00 367 PRO A N 1
ATOM 2766 C CA . PRO A 1 367 ? 16.928 1.214 -5.354 1.00 98.00 367 PRO A CA 1
ATOM 2767 C C . PRO A 1 367 ? 18.368 1.448 -5.831 1.00 98.00 367 PRO A C 1
ATOM 2769 O O . PRO A 1 367 ? 19.259 1.597 -4.997 1.00 98.00 367 PRO A O 1
ATOM 2772 N N . ARG A 1 368 ? 18.619 1.502 -7.149 1.00 98.50 368 ARG A N 1
ATOM 2773 C CA . ARG A 1 368 ? 19.940 1.855 -7.700 1.00 98.50 368 ARG A CA 1
ATOM 2774 C C . ARG A 1 368 ? 20.251 3.340 -7.541 1.00 98.50 368 ARG A C 1
ATOM 2776 O O . ARG A 1 368 ? 21.421 3.712 -7.542 1.00 98.50 368 ARG A O 1
ATOM 2783 N N . VAL A 1 369 ? 19.220 4.174 -7.395 1.00 97.75 369 VAL A N 1
ATOM 2784 C CA . VAL A 1 369 ? 19.354 5.597 -7.049 1.00 97.75 369 VAL A CA 1
ATOM 2785 C C . VAL A 1 369 ? 19.149 5.817 -5.555 1.00 97.75 369 VAL A C 1
ATOM 2787 O O . VAL A 1 369 ? 19.922 6.534 -4.928 1.00 97.75 369 VAL A O 1
ATOM 2790 N N . LEU A 1 370 ? 18.112 5.200 -4.987 1.00 98.12 370 LEU A N 1
ATOM 2791 C CA . LEU A 1 370 ? 17.696 5.374 -3.597 1.00 98.12 370 LEU A CA 1
ATOM 2792 C C . LEU A 1 370 ? 18.153 4.160 -2.769 1.00 98.12 370 LEU A C 1
ATOM 2794 O O . LEU A 1 370 ? 17.389 3.214 -2.558 1.00 98.12 370 LEU A O 1
ATOM 2798 N N . LYS A 1 371 ? 19.415 4.129 -2.323 1.00 98.31 371 LYS A N 1
ATOM 2799 C CA . LYS A 1 371 ? 19.989 2.922 -1.694 1.00 98.31 371 LYS A CA 1
ATOM 2800 C C . LYS A 1 371 ? 19.316 2.553 -0.369 1.00 98.31 371 LYS A C 1
ATOM 2802 O O . LYS A 1 371 ? 19.200 1.371 -0.047 1.00 98.31 371 LYS A O 1
ATOM 2807 N N . GLY A 1 372 ? 18.791 3.531 0.369 1.00 97.69 372 GLY A N 1
ATOM 2808 C CA . GLY A 1 372 ? 17.978 3.303 1.564 1.00 97.69 372 GLY A CA 1
ATOM 2809 C C . GLY A 1 372 ? 16.644 2.621 1.262 1.00 97.69 372 GLY A C 1
ATOM 2810 O O . GLY A 1 372 ? 16.178 1.798 2.050 1.00 97.69 372 GLY A O 1
ATOM 2811 N N . MET A 1 373 ? 16.055 2.876 0.091 1.00 97.88 373 MET A N 1
ATOM 2812 C CA . MET A 1 373 ? 14.944 2.066 -0.416 1.00 97.88 373 MET A CA 1
ATOM 2813 C C . MET A 1 373 ? 15.366 0.641 -0.763 1.00 97.88 373 MET A C 1
ATOM 2815 O O . MET A 1 373 ? 14.609 -0.288 -0.483 1.00 97.88 373 MET A O 1
ATOM 2819 N N . GLY A 1 374 ? 16.579 0.450 -1.290 1.00 98.25 374 GLY A N 1
ATOM 2820 C CA . GLY A 1 374 ? 17.176 -0.876 -1.470 1.00 98.25 374 GLY A CA 1
ATOM 2821 C C . GLY A 1 374 ? 17.251 -1.666 -0.163 1.00 98.25 374 GLY A C 1
ATOM 2822 O O . GLY A 1 374 ? 16.756 -2.793 -0.103 1.00 98.25 374 GLY A O 1
ATOM 2823 N N . LEU A 1 375 ? 17.769 -1.041 0.904 1.00 98.56 375 LEU A N 1
ATOM 2824 C CA . LEU A 1 375 ? 17.744 -1.608 2.256 1.00 98.56 375 LEU A CA 1
ATOM 2825 C C . LEU A 1 375 ? 16.305 -1.911 2.700 1.00 98.56 375 LEU A C 1
ATOM 2827 O O . LEU A 1 375 ? 16.020 -3.031 3.116 1.00 98.56 375 LEU A O 1
ATOM 2831 N N . SER A 1 376 ? 15.383 -0.953 2.551 1.00 97.88 376 SER A N 1
ATOM 2832 C CA . SER A 1 376 ? 13.981 -1.117 2.953 1.00 97.88 376 SER A CA 1
ATOM 2833 C C . SER A 1 376 ? 13.311 -2.316 2.283 1.00 97.88 376 SER A C 1
ATOM 2835 O O . SER A 1 376 ? 12.640 -3.102 2.952 1.00 97.88 376 SER A O 1
ATOM 2837 N N . TYR A 1 377 ? 13.502 -2.494 0.975 1.00 98.56 377 TYR A N 1
ATOM 2838 C CA . TYR A 1 377 ? 12.966 -3.641 0.249 1.00 98.56 377 TYR A CA 1
ATOM 2839 C C . TYR A 1 377 ? 13.570 -4.951 0.734 1.00 98.56 377 TYR A C 1
ATOM 2841 O O . TYR A 1 377 ? 12.819 -5.905 0.948 1.00 98.56 377 TYR A O 1
ATOM 2849 N N . ALA A 1 378 ? 14.891 -4.981 0.928 1.00 98.44 378 ALA A N 1
ATOM 2850 C CA . ALA A 1 378 ? 15.608 -6.158 1.385 1.00 98.44 378 ALA A CA 1
ATOM 2851 C C . ALA A 1 378 ? 15.101 -6.618 2.756 1.00 98.44 378 ALA A C 1
ATOM 2853 O O . ALA A 1 378 ? 14.708 -7.772 2.879 1.00 98.44 378 ALA A O 1
ATOM 2854 N N . VAL A 1 379 ? 15.023 -5.739 3.761 1.00 97.62 379 VAL A N 1
ATOM 2855 C CA . VAL A 1 379 ? 14.700 -6.148 5.145 1.00 97.62 379 VAL A CA 1
ATOM 2856 C C . VAL A 1 379 ? 13.205 -6.157 5.472 1.00 97.62 379 VAL A C 1
ATOM 2858 O O . VAL A 1 379 ? 12.806 -6.673 6.517 1.00 97.62 379 VAL A O 1
ATOM 2861 N N . SER A 1 380 ? 12.343 -5.637 4.589 1.00 96.44 380 SER A N 1
ATOM 2862 C CA . SER A 1 380 ? 10.900 -5.600 4.846 1.00 96.44 380 SER A CA 1
ATOM 2863 C C . SER A 1 380 ? 10.326 -6.992 5.120 1.00 96.44 380 SER A C 1
ATOM 2865 O O . SER A 1 380 ? 10.488 -7.940 4.343 1.00 96.44 380 SER A O 1
ATOM 2867 N N . ALA A 1 381 ? 9.564 -7.094 6.211 1.00 94.31 381 ALA A N 1
ATOM 2868 C CA . ALA A 1 381 ? 8.978 -8.349 6.661 1.00 94.31 381 ALA A CA 1
ATOM 2869 C C . ALA A 1 381 ? 8.004 -8.980 5.653 1.00 94.31 381 ALA A C 1
ATOM 2871 O O . ALA A 1 381 ? 7.880 -10.203 5.622 1.00 94.31 381 ALA A O 1
ATOM 2872 N N . ARG A 1 382 ? 7.312 -8.177 4.836 1.00 95.50 382 ARG A N 1
ATOM 2873 C CA . ARG A 1 382 ? 6.293 -8.680 3.898 1.00 95.50 382 ARG A CA 1
ATOM 2874 C C . ARG A 1 382 ? 6.788 -8.852 2.461 1.00 95.50 382 ARG A C 1
ATOM 2876 O O . ARG A 1 382 ? 6.002 -9.272 1.623 1.00 95.50 382 ARG A O 1
ATOM 2883 N N . GLY A 1 383 ? 8.060 -8.548 2.187 1.00 97.31 383 GLY A N 1
ATOM 2884 C CA . GLY A 1 383 ? 8.618 -8.422 0.834 1.00 97.31 383 GLY A CA 1
ATOM 2885 C C . GLY A 1 383 ? 8.724 -6.964 0.371 1.00 97.31 383 GLY A C 1
ATOM 2886 O O . GLY A 1 383 ? 8.473 -6.051 1.158 1.00 97.31 383 GLY A O 1
ATOM 2887 N N . ALA A 1 384 ? 9.125 -6.732 -0.884 1.00 97.69 384 ALA A N 1
ATOM 2888 C CA . ALA A 1 384 ? 9.498 -5.400 -1.380 1.00 97.69 384 ALA A CA 1
ATOM 2889 C C . ALA A 1 384 ? 8.379 -4.363 -1.172 1.00 97.69 384 ALA A C 1
ATOM 2891 O O . ALA A 1 384 ? 7.336 -4.406 -1.824 1.00 97.69 384 ALA A O 1
ATOM 2892 N N . CYS A 1 385 ? 8.575 -3.422 -0.247 1.00 96.38 385 CYS A N 1
ATOM 2893 C CA . CYS A 1 385 ? 7.546 -2.470 0.149 1.00 96.38 385 CYS A CA 1
ATOM 2894 C C . CYS A 1 385 ? 8.137 -1.165 0.700 1.00 96.38 385 CYS A C 1
ATOM 2896 O O . CYS A 1 385 ? 9.001 -1.194 1.567 1.00 96.38 385 CYS A O 1
ATOM 2898 N N . HIS A 1 386 ? 7.573 -0.023 0.294 1.00 96.38 386 HIS A N 1
ATOM 2899 C CA . HIS A 1 386 ? 8.042 1.308 0.690 1.00 96.38 386 HIS A CA 1
ATOM 2900 C C . HIS A 1 386 ? 7.436 1.843 1.992 1.00 96.38 386 HIS A C 1
ATOM 2902 O O . HIS A 1 386 ? 8.014 2.716 2.630 1.00 96.38 386 HIS A O 1
ATOM 2908 N N . LEU A 1 387 ? 6.276 1.336 2.416 1.00 95.06 387 LEU A N 1
ATOM 2909 C CA . LEU A 1 387 ? 5.524 1.918 3.534 1.00 95.06 387 LEU A CA 1
ATOM 2910 C C . LEU A 1 387 ? 6.101 1.632 4.923 1.00 95.06 387 LEU A C 1
ATOM 2912 O O . LEU A 1 387 ? 5.656 2.254 5.882 1.00 95.06 387 LEU A O 1
ATOM 2916 N N . ARG A 1 388 ? 7.069 0.713 5.049 1.00 89.88 388 ARG A N 1
ATOM 2917 C CA . ARG A 1 388 ? 7.599 0.311 6.359 1.00 89.88 388 ARG A CA 1
ATOM 2918 C C . ARG A 1 388 ? 8.346 1.452 7.048 1.00 89.88 388 ARG A C 1
ATOM 2920 O O . ARG A 1 388 ? 8.065 1.747 8.201 1.00 89.88 388 ARG A O 1
ATOM 2927 N N . ALA A 1 389 ? 9.232 2.109 6.303 1.00 93.81 389 ALA A N 1
ATOM 2928 C CA . ALA A 1 389 ? 9.981 3.275 6.763 1.00 93.81 389 ALA A CA 1
ATOM 2929 C C . ALA A 1 389 ? 9.698 4.537 5.925 1.00 93.81 389 ALA A C 1
ATOM 2931 O O . ALA A 1 389 ? 10.029 5.648 6.334 1.00 93.81 389 ALA A O 1
ATOM 2932 N N . THR A 1 390 ? 9.089 4.405 4.735 1.00 95.44 390 THR A N 1
ATOM 2933 C CA . THR A 1 390 ? 8.922 5.496 3.749 1.00 95.44 390 THR A CA 1
ATOM 2934 C C . THR A 1 390 ? 10.230 6.224 3.426 1.00 95.44 390 THR A C 1
ATOM 2936 O O . THR A 1 390 ? 10.256 7.440 3.217 1.00 95.44 390 THR A O 1
ATOM 2939 N N . PHE A 1 391 ? 11.330 5.467 3.421 1.00 96.19 391 PHE A N 1
ATOM 2940 C CA . PHE A 1 391 ? 12.677 6.017 3.521 1.00 96.19 391 PHE A CA 1
ATOM 2941 C C . PHE A 1 391 ? 13.113 6.821 2.290 1.00 96.19 391 PHE A C 1
ATOM 2943 O O . PHE A 1 391 ? 13.874 7.775 2.435 1.00 96.19 391 PHE A O 1
ATOM 2950 N N . TYR A 1 392 ? 12.520 6.545 1.119 1.00 96.12 392 TYR A N 1
ATOM 2951 C CA . TYR A 1 392 ? 12.668 7.346 -0.105 1.00 96.12 392 TYR A CA 1
ATOM 2952 C C . TYR A 1 392 ? 12.539 8.847 0.163 1.00 96.12 392 TYR A C 1
ATOM 2954 O O . TYR A 1 392 ? 13.210 9.656 -0.467 1.00 96.12 392 TYR A O 1
ATOM 2962 N N . LYS A 1 393 ? 11.686 9.245 1.115 1.00 94.19 393 LYS A N 1
ATOM 2963 C CA . LYS A 1 393 ? 11.476 10.653 1.432 1.00 94.19 393 LYS A CA 1
ATOM 2964 C C . LYS A 1 393 ? 12.719 11.307 2.038 1.00 94.19 393 LYS A C 1
ATOM 2966 O O . LYS A 1 393 ? 12.977 12.458 1.717 1.00 94.19 393 LYS A O 1
ATOM 2971 N N . GLN A 1 394 ? 13.472 10.603 2.883 1.00 94.31 394 GLN A N 1
ATOM 2972 C CA . GLN A 1 394 ? 14.686 11.152 3.503 1.00 94.31 394 GLN A CA 1
ATOM 2973 C C . GLN A 1 394 ? 15.791 11.352 2.469 1.00 94.31 394 GLN A C 1
ATOM 2975 O O . GLN A 1 394 ? 16.513 12.345 2.511 1.00 94.31 394 GLN A O 1
ATOM 2980 N N . GLU A 1 395 ? 15.860 10.442 1.502 1.00 96.81 395 GLU A N 1
ATOM 2981 C CA . GLU A 1 395 ? 16.806 10.509 0.392 1.00 96.81 395 GLU A CA 1
ATOM 2982 C C . GLU A 1 395 ? 16.436 11.639 -0.580 1.00 96.81 395 GLU A C 1
ATOM 2984 O O . GLU A 1 395 ? 17.277 12.468 -0.914 1.00 96.81 395 GLU A O 1
ATOM 2989 N N . LEU A 1 396 ? 15.158 11.754 -0.957 1.00 95.62 396 LEU A N 1
ATOM 2990 C CA . LEU A 1 396 ? 14.675 12.817 -1.850 1.00 95.62 396 LEU A CA 1
ATOM 2991 C C . LEU A 1 396 ? 14.675 14.209 -1.200 1.00 95.62 396 LEU A C 1
ATOM 2993 O O . LEU A 1 396 ? 14.774 15.210 -1.903 1.00 95.62 396 LEU A O 1
ATOM 2997 N N . ALA A 1 397 ? 14.549 14.293 0.127 1.00 94.06 397 ALA A N 1
ATOM 2998 C CA . ALA A 1 397 ? 14.614 15.553 0.867 1.00 94.06 397 ALA A CA 1
ATOM 2999 C C . ALA A 1 397 ? 16.053 16.002 1.181 1.00 94.06 397 ALA A C 1
ATOM 3001 O O . ALA A 1 397 ? 16.232 17.078 1.747 1.00 94.06 397 ALA A O 1
ATOM 3002 N N . GLY A 1 398 ? 17.067 15.193 0.848 1.00 94.56 398 GLY A N 1
ATOM 3003 C CA . GLY A 1 398 ? 18.472 15.508 1.112 1.00 94.56 398 GLY A CA 1
ATOM 3004 C C . GLY A 1 398 ? 18.889 15.385 2.581 1.00 94.56 398 GLY A C 1
ATOM 3005 O O . GLY A 1 398 ? 19.933 15.909 2.955 1.00 94.56 398 GLY A O 1
ATOM 3006 N N . VAL A 1 399 ? 18.104 14.693 3.419 1.00 95.38 399 VAL A N 1
ATOM 3007 C CA . VAL A 1 399 ? 18.471 14.402 4.821 1.00 95.38 399 VAL A CA 1
ATOM 3008 C C . VAL A 1 399 ? 19.663 13.446 4.875 1.00 95.38 399 VAL A C 1
ATOM 3010 O O . VAL A 1 399 ? 20.514 13.547 5.755 1.00 95.38 399 VAL A O 1
ATOM 3013 N N . ILE A 1 400 ? 19.744 12.535 3.906 1.00 96.25 400 ILE A N 1
ATOM 3014 C CA . ILE A 1 400 ? 20.904 11.682 3.659 1.00 96.25 400 ILE A CA 1
ATOM 3015 C C . ILE A 1 400 ? 21.103 11.545 2.150 1.00 96.25 400 ILE A C 1
ATOM 3017 O O . ILE A 1 400 ? 20.125 11.440 1.408 1.00 96.25 400 ILE A O 1
ATOM 3021 N N . ALA A 1 401 ? 22.356 11.528 1.691 1.00 97.12 401 ALA A N 1
ATOM 3022 C CA . ALA A 1 401 ? 22.656 11.360 0.272 1.00 97.12 401 ALA A CA 1
ATOM 3023 C C . ALA A 1 401 ? 22.074 10.024 -0.245 1.00 97.12 401 ALA A C 1
ATOM 3025 O O . ALA A 1 401 ? 22.265 8.997 0.419 1.00 97.12 401 ALA A O 1
ATOM 3026 N N . PRO A 1 402 ? 21.356 9.999 -1.385 1.00 96.31 402 PRO A N 1
ATOM 3027 C CA . PRO A 1 402 ? 20.711 8.786 -1.900 1.00 96.31 402 PRO A CA 1
ATOM 3028 C C . PRO A 1 402 ? 21.648 7.587 -2.103 1.00 96.31 402 PRO A C 1
ATOM 3030 O O . PRO A 1 402 ? 21.259 6.447 -1.862 1.00 96.31 402 PRO A O 1
ATOM 3033 N N . ASP A 1 403 ? 22.901 7.843 -2.470 1.00 95.38 403 ASP A N 1
ATOM 3034 C CA . ASP A 1 403 ? 23.933 6.849 -2.765 1.00 95.38 403 ASP A CA 1
ATOM 3035 C C . ASP A 1 403 ? 24.818 6.472 -1.563 1.00 95.38 403 ASP A C 1
ATOM 3037 O O . ASP A 1 403 ? 25.653 5.569 -1.686 1.00 95.38 403 ASP A O 1
ATOM 3041 N N . ALA A 1 404 ? 24.626 7.114 -0.405 1.00 96.56 404 ALA A N 1
ATOM 3042 C CA . ALA A 1 404 ? 25.331 6.764 0.824 1.00 96.56 404 ALA A CA 1
ATOM 3043 C C . ALA A 1 404 ? 24.990 5.337 1.282 1.00 96.56 404 ALA A C 1
ATOM 3045 O O . ALA A 1 404 ? 23.848 4.893 1.167 1.00 96.56 404 ALA A O 1
ATOM 3046 N N . VAL A 1 405 ? 25.971 4.646 1.859 1.00 97.00 405 VAL A N 1
ATOM 3047 C CA . VAL A 1 405 ? 25.791 3.326 2.493 1.00 97.00 405 VAL A CA 1
ATOM 3048 C C . VAL A 1 405 ? 26.069 3.386 3.994 1.00 97.00 405 VAL A C 1
ATOM 3050 O O . VAL A 1 405 ? 25.304 2.840 4.786 1.00 97.00 405 VAL A O 1
ATOM 3053 N N . GLU A 1 406 ? 27.104 4.119 4.404 1.00 96.94 406 GLU A N 1
ATOM 3054 C CA . GLU A 1 406 ? 27.460 4.328 5.810 1.00 96.94 406 GLU A CA 1
ATOM 3055 C C . GLU A 1 406 ? 26.407 5.185 6.529 1.00 96.94 406 GLU A C 1
ATOM 3057 O O . GLU A 1 406 ? 25.887 6.157 5.978 1.00 96.94 406 GLU A O 1
ATOM 3062 N N . GLY A 1 407 ? 26.044 4.802 7.758 1.00 95.81 407 GLY A N 1
ATOM 3063 C CA . GLY A 1 407 ? 25.040 5.501 8.575 1.00 95.81 407 GLY A CA 1
ATOM 3064 C C . GLY A 1 407 ? 23.591 5.384 8.075 1.00 95.81 407 GLY A C 1
ATOM 3065 O O . GLY A 1 407 ? 22.662 5.787 8.780 1.00 95.81 407 GLY A O 1
ATOM 3066 N N . LYS A 1 408 ? 23.369 4.795 6.890 1.00 97.31 408 LYS A N 1
ATOM 3067 C CA . LYS A 1 408 ? 22.044 4.634 6.276 1.00 97.31 408 LYS A CA 1
ATOM 3068 C C . LYS A 1 408 ? 21.121 3.759 7.127 1.00 97.31 408 LYS A C 1
ATOM 3070 O O . LYS A 1 408 ? 19.965 4.126 7.321 1.00 97.31 408 LYS A O 1
ATOM 3075 N N . ALA A 1 409 ? 21.627 2.641 7.654 1.00 97.81 409 ALA A N 1
ATOM 3076 C CA . ALA A 1 409 ? 20.841 1.705 8.458 1.00 97.81 409 ALA A CA 1
ATOM 3077 C C . ALA A 1 409 ? 20.388 2.313 9.796 1.00 97.81 409 ALA A C 1
ATOM 3079 O O . ALA A 1 409 ? 19.222 2.181 10.162 1.00 97.81 409 ALA A O 1
ATOM 3080 N N . ALA A 1 410 ? 21.267 3.053 10.479 1.00 97.19 410 ALA A N 1
ATOM 3081 C CA . ALA A 1 410 ? 20.922 3.745 11.722 1.00 97.19 410 ALA A CA 1
ATOM 3082 C C . ALA A 1 410 ? 19.800 4.773 11.513 1.00 97.19 410 ALA A C 1
ATOM 3084 O O . ALA A 1 410 ? 18.822 4.785 12.257 1.00 97.19 410 ALA A O 1
ATOM 3085 N N . LEU A 1 411 ? 19.890 5.591 10.456 1.00 97.00 411 LEU A N 1
ATOM 3086 C CA . LEU A 1 411 ? 18.814 6.527 10.131 1.00 97.00 411 LEU A CA 1
ATOM 3087 C C . LEU A 1 411 ? 17.535 5.789 9.710 1.00 97.00 411 LEU A C 1
ATOM 3089 O O . LEU A 1 411 ? 16.445 6.215 10.072 1.00 97.00 411 LEU A O 1
ATOM 3093 N N . TYR A 1 412 ? 17.643 4.684 8.968 1.00 97.69 412 TYR A N 1
ATOM 3094 C CA . TYR A 1 412 ? 16.496 3.852 8.595 1.00 97.69 412 TYR A CA 1
ATOM 3095 C C . TYR A 1 412 ? 15.722 3.343 9.818 1.00 97.69 412 TYR A C 1
ATOM 3097 O O . TYR A 1 412 ? 14.494 3.468 9.844 1.00 97.69 412 TYR A O 1
ATOM 3105 N N . LEU A 1 413 ? 16.425 2.837 10.835 1.00 96.50 413 LEU A N 1
ATOM 3106 C CA . LEU A 1 413 ? 15.825 2.316 12.066 1.00 96.50 413 LEU A CA 1
ATOM 3107 C C . LEU A 1 413 ? 15.029 3.380 12.830 1.00 96.50 413 LEU A C 1
ATOM 3109 O O . LEU A 1 413 ? 13.905 3.107 13.240 1.00 96.50 413 LEU A O 1
ATOM 3113 N N . GLU A 1 414 ? 15.515 4.623 12.908 1.00 95.00 414 GLU A N 1
ATOM 3114 C CA . GLU A 1 414 ? 14.766 5.721 13.547 1.00 95.00 414 GLU A CA 1
ATOM 3115 C C . GLU A 1 414 ? 13.381 5.947 12.906 1.00 95.00 414 GLU A C 1
ATOM 3117 O O . GLU A 1 414 ? 12.399 6.262 13.588 1.00 95.00 414 GLU A O 1
ATOM 3122 N N . PHE A 1 415 ? 13.270 5.760 11.586 1.00 96.31 415 PHE A N 1
ATOM 3123 C CA . PHE A 1 415 ? 11.990 5.851 10.880 1.00 96.31 415 PHE A CA 1
ATOM 3124 C C . PHE A 1 415 ? 11.161 4.575 11.001 1.00 96.31 415 PHE A C 1
ATOM 3126 O O . PHE A 1 415 ? 9.945 4.674 11.184 1.00 96.31 415 PHE A O 1
ATOM 3133 N N . GLU A 1 416 ? 11.783 3.400 10.895 1.00 97.2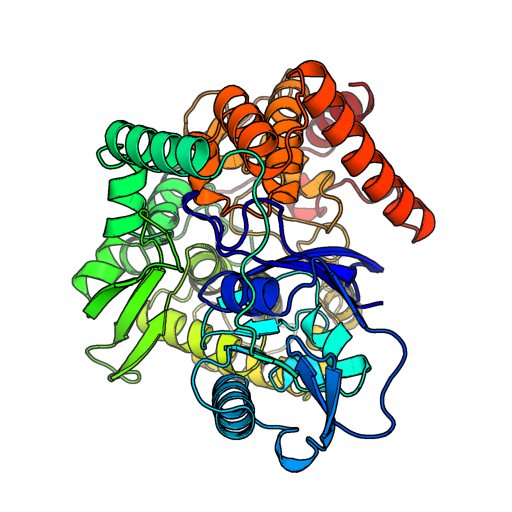5 416 GLU A N 1
ATOM 3134 C CA . GLU A 1 416 ? 11.091 2.119 11.038 1.00 97.25 416 GLU A CA 1
ATOM 3135 C C . GLU A 1 416 ? 10.472 1.963 12.432 1.00 97.25 416 GLU A C 1
ATOM 3137 O O . GLU A 1 416 ? 9.309 1.564 12.536 1.00 97.25 416 GLU A O 1
ATOM 3142 N N . ASP A 1 417 ? 11.187 2.335 13.491 1.00 97.19 417 ASP A N 1
ATOM 3143 C CA . ASP A 1 417 ? 10.700 2.225 14.863 1.00 97.19 417 ASP A CA 1
ATOM 3144 C C . ASP A 1 417 ? 9.481 3.114 15.089 1.00 97.19 417 ASP A C 1
ATOM 3146 O O . ASP A 1 417 ? 8.416 2.664 15.531 1.00 97.19 417 ASP A O 1
ATOM 3150 N N . ARG A 1 418 ? 9.595 4.386 14.699 1.00 97.38 418 ARG A N 1
ATOM 3151 C CA . ARG A 1 418 ? 8.503 5.349 14.839 1.00 97.38 418 ARG A CA 1
ATOM 3152 C C . ARG A 1 418 ? 7.284 4.946 14.029 1.00 97.38 418 ARG A C 1
ATOM 3154 O O . ARG A 1 418 ? 6.162 5.025 14.529 1.00 97.38 418 ARG A O 1
ATOM 3161 N N . LEU A 1 419 ? 7.487 4.493 12.792 1.00 97.31 419 LEU A N 1
ATOM 3162 C CA . LEU A 1 419 ? 6.395 4.042 11.936 1.00 97.31 419 LEU A CA 1
ATOM 3163 C C . LEU A 1 419 ? 5.793 2.714 12.398 1.00 97.31 419 LEU A C 1
ATOM 3165 O O . LEU A 1 419 ? 4.600 2.491 12.202 1.00 97.31 419 LEU A O 1
ATOM 3169 N N . THR A 1 420 ? 6.560 1.863 13.074 1.00 97.31 420 THR A N 1
ATOM 3170 C CA . THR A 1 420 ? 6.027 0.656 13.712 1.00 97.31 420 THR A CA 1
ATOM 3171 C C . THR A 1 420 ? 5.032 1.027 14.806 1.00 97.31 420 THR A C 1
ATOM 3173 O O . THR A 1 420 ? 3.906 0.533 14.775 1.00 97.31 420 THR A O 1
ATOM 3176 N N . VAL A 1 421 ? 5.381 1.953 15.706 1.00 97.62 421 VAL A N 1
ATOM 3177 C CA . VAL A 1 421 ? 4.448 2.466 16.732 1.00 97.62 421 VAL A CA 1
ATOM 3178 C C . VAL A 1 421 ? 3.266 3.197 16.097 1.00 97.62 421 VAL A C 1
ATOM 3180 O O . VAL A 1 421 ? 2.120 2.990 16.480 1.00 97.62 421 VAL A O 1
ATOM 3183 N N . PHE A 1 422 ? 3.513 4.016 15.079 1.00 97.25 422 PHE A N 1
ATOM 3184 C CA . PHE A 1 422 ? 2.459 4.694 14.325 1.00 97.25 422 PHE A CA 1
ATOM 3185 C C . PHE A 1 422 ? 1.424 3.707 13.753 1.00 97.25 422 PHE A C 1
ATOM 3187 O O . PHE A 1 422 ? 0.217 3.957 13.800 1.00 97.25 422 PHE A O 1
ATOM 3194 N N . ASN A 1 423 ? 1.888 2.567 13.238 1.00 96.06 423 ASN A N 1
ATOM 3195 C CA . ASN A 1 423 ? 1.033 1.536 12.662 1.00 96.06 423 ASN A CA 1
ATOM 3196 C C . ASN A 1 423 ? 0.259 0.736 13.721 1.00 96.06 423 ASN A C 1
ATOM 3198 O O . ASN A 1 423 ? -0.814 0.240 13.394 1.00 96.06 423 ASN A O 1
ATOM 3202 N N . THR A 1 424 ? 0.703 0.660 14.985 1.00 96.06 424 THR A N 1
ATOM 3203 C CA . THR A 1 424 ? -0.117 0.053 16.061 1.00 96.06 424 THR A CA 1
ATOM 3204 C C . THR A 1 424 ? -1.316 0.922 16.441 1.00 96.06 424 THR A C 1
ATOM 3206 O O . THR A 1 424 ? -2.347 0.411 16.875 1.00 96.06 424 THR A O 1
ATOM 3209 N N . LEU A 1 425 ? -1.220 2.235 16.211 1.00 96.81 425 LEU A N 1
ATOM 3210 C CA . LEU A 1 425 ? -2.350 3.162 16.300 1.00 96.81 425 LEU A CA 1
ATOM 3211 C C . LEU A 1 425 ? -3.262 3.108 15.068 1.00 96.81 425 LEU A C 1
ATOM 3213 O O . LEU A 1 425 ? -4.333 3.716 15.083 1.00 96.81 425 LEU A O 1
ATOM 3217 N N . ILE A 1 426 ? -2.839 2.391 14.021 1.00 96.62 426 ILE A N 1
ATOM 3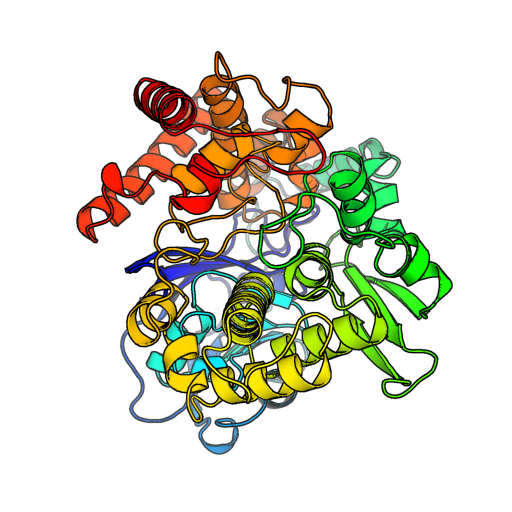218 C CA . ILE A 1 426 ? -3.510 2.260 12.725 1.00 96.62 426 ILE A CA 1
ATOM 3219 C C . ILE A 1 426 ? -3.892 3.643 12.173 1.00 96.62 426 ILE A C 1
ATOM 3221 O O . ILE A 1 426 ? -5.034 3.933 11.817 1.00 96.62 426 ILE A O 1
ATOM 3225 N N . LEU A 1 427 ? -2.908 4.541 12.146 1.00 97.19 427 LEU A N 1
ATOM 3226 C CA . LEU A 1 427 ? -3.050 5.881 11.586 1.00 97.19 427 LEU A CA 1
ATOM 3227 C C . LEU A 1 427 ? -2.742 5.877 10.080 1.00 97.19 427 LEU A C 1
ATOM 3229 O O . LEU A 1 427 ? -2.073 5.000 9.536 1.00 97.19 427 LEU A O 1
ATOM 3233 N N . CYS A 1 428 ? -3.228 6.887 9.364 1.00 97.25 428 CYS A N 1
ATOM 3234 C CA . CYS A 1 428 ? -2.898 7.081 7.956 1.00 97.25 428 CYS A CA 1
ATOM 3235 C C . CYS A 1 428 ? -1.442 7.543 7.793 1.00 97.25 428 CYS A C 1
ATOM 3237 O O . CYS A 1 428 ? -1.115 8.660 8.182 1.00 97.25 428 CYS A O 1
ATOM 3239 N N . VAL A 1 429 ? -0.601 6.747 7.126 1.00 96.06 429 VAL A N 1
ATOM 3240 C CA . VAL A 1 429 ? 0.846 6.994 6.919 1.00 96.06 429 VAL A CA 1
ATOM 3241 C C . VAL A 1 429 ? 1.208 8.369 6.326 1.00 96.06 429 VAL A C 1
ATOM 3243 O O . VAL A 1 429 ? 2.338 8.837 6.451 1.00 96.06 429 VAL A O 1
ATOM 3246 N N . PHE A 1 430 ? 0.270 9.085 5.703 1.00 96.25 430 PHE A N 1
ATOM 3247 C CA . PHE A 1 430 ? 0.508 10.459 5.241 1.00 96.25 430 PHE A CA 1
ATOM 3248 C C . PHE A 1 430 ? 0.604 11.489 6.374 1.00 96.25 430 PHE A C 1
ATOM 3250 O O . PHE A 1 430 ? 1.121 12.579 6.151 1.00 96.25 430 PHE A O 1
ATOM 3257 N N . TYR A 1 431 ? 0.199 11.133 7.595 1.00 96.62 431 TYR A N 1
ATOM 3258 C CA . TYR A 1 431 ? 0.436 11.931 8.798 1.00 96.62 431 TYR A CA 1
ATOM 3259 C C . TYR A 1 431 ? 1.790 11.644 9.461 1.00 96.62 431 TYR A C 1
ATOM 3261 O O . TYR A 1 431 ? 2.104 12.272 10.466 1.00 96.62 431 TYR A O 1
ATOM 3269 N N . ARG A 1 432 ? 2.613 10.732 8.924 1.00 94.50 432 ARG A N 1
ATOM 3270 C CA . ARG A 1 432 ? 3.889 10.335 9.543 1.00 94.50 432 ARG A CA 1
ATOM 3271 C C . ARG A 1 432 ? 4.855 11.483 9.810 1.00 94.50 432 ARG A C 1
ATOM 3273 O O . ARG A 1 432 ? 5.667 11.372 10.707 1.00 94.50 432 ARG A O 1
ATOM 3280 N N . ASP A 1 433 ? 4.808 12.562 9.041 1.00 91.50 433 ASP A N 1
ATOM 3281 C CA . ASP A 1 433 ? 5.709 13.706 9.252 1.00 91.50 433 ASP A CA 1
ATOM 3282 C C . ASP A 1 433 ? 5.091 14.770 10.166 1.00 91.50 433 ASP A C 1
ATOM 3284 O O . ASP A 1 433 ? 5.740 15.752 10.495 1.00 91.50 433 ASP A O 1
ATOM 3288 N N . LEU A 1 434 ? 3.828 14.579 10.552 1.00 95.44 434 LEU A N 1
ATOM 3289 C CA . LEU A 1 434 ? 3.086 15.469 11.438 1.00 95.44 434 LEU A CA 1
ATOM 3290 C C . LEU A 1 434 ? 2.943 14.864 12.842 1.00 95.44 434 LEU A C 1
ATOM 3292 O O . LEU A 1 434 ? 2.915 15.597 13.821 1.00 95.44 434 LEU A O 1
ATOM 3296 N N . TYR A 1 435 ? 2.849 13.534 12.946 1.00 96.62 435 TYR A N 1
ATOM 3297 C CA . TYR A 1 435 ? 2.881 12.807 14.214 1.00 96.62 435 TYR A CA 1
ATOM 3298 C C . TYR A 1 435 ? 4.290 12.287 14.485 1.00 96.62 435 TYR A C 1
ATOM 3300 O O . TYR A 1 435 ? 4.669 11.212 14.011 1.00 96.62 435 TYR A O 1
ATOM 3308 N N . LEU A 1 436 ? 5.064 13.057 15.245 1.00 96.62 436 LEU A N 1
ATOM 3309 C CA . LEU A 1 436 ? 6.369 12.648 15.744 1.00 96.62 436 LEU A CA 1
ATOM 3310 C C . LEU A 1 436 ? 6.204 11.949 17.104 1.00 96.62 436 LEU A C 1
ATOM 3312 O O . LEU A 1 436 ? 5.090 11.666 17.553 1.00 96.62 436 LEU A O 1
ATOM 3316 N N . TRP A 1 437 ? 7.315 11.611 17.757 1.00 97.56 437 TRP A N 1
ATOM 3317 C CA . TRP A 1 437 ? 7.285 10.918 19.047 1.00 97.56 437 TRP A CA 1
ATOM 3318 C C . TRP A 1 437 ? 6.425 11.614 20.119 1.00 97.56 437 TRP A C 1
ATOM 3320 O O . TRP A 1 437 ? 5.654 10.908 20.777 1.00 97.56 437 TRP A O 1
ATOM 3330 N N . PRO A 1 438 ? 6.466 12.954 20.296 1.00 97.69 438 PRO A N 1
ATOM 3331 C CA . PRO A 1 438 ? 5.621 13.634 21.278 1.00 97.69 438 PRO A CA 1
ATOM 3332 C C . PRO A 1 438 ? 4.125 13.442 21.018 1.00 97.69 438 PRO A C 1
ATOM 3334 O O . PRO A 1 438 ? 3.383 13.104 21.942 1.00 97.69 438 PRO A O 1
ATOM 3337 N N . GLU A 1 439 ? 3.677 13.588 19.768 1.00 98.19 439 GLU A N 1
ATOM 3338 C CA . GLU A 1 439 ? 2.265 13.432 19.426 1.00 98.19 439 GLU A CA 1
ATOM 3339 C C . GLU A 1 439 ? 1.797 11.983 19.578 1.00 98.19 439 GLU A C 1
ATOM 3341 O O . GLU A 1 439 ? 0.693 11.750 20.065 1.00 98.19 439 GLU A O 1
ATOM 3346 N N . LEU A 1 440 ? 2.626 10.999 19.204 1.00 98.25 440 LEU A N 1
ATOM 3347 C CA . LEU A 1 440 ? 2.293 9.580 19.377 1.00 98.25 440 LEU A CA 1
ATOM 3348 C C . LEU A 1 440 ? 2.103 9.228 20.858 1.00 98.25 440 LEU A C 1
ATOM 3350 O O . LEU A 1 440 ? 1.119 8.581 21.216 1.00 98.25 440 LEU A O 1
ATOM 3354 N N . ARG A 1 441 ? 3.001 9.707 21.729 1.00 98.12 441 ARG A N 1
ATOM 3355 C CA . ARG A 1 441 ? 2.897 9.527 23.187 1.00 98.12 441 ARG A CA 1
ATOM 3356 C C . ARG A 1 441 ? 1.631 10.170 23.744 1.00 98.12 441 ARG A C 1
ATOM 3358 O O . ARG A 1 441 ? 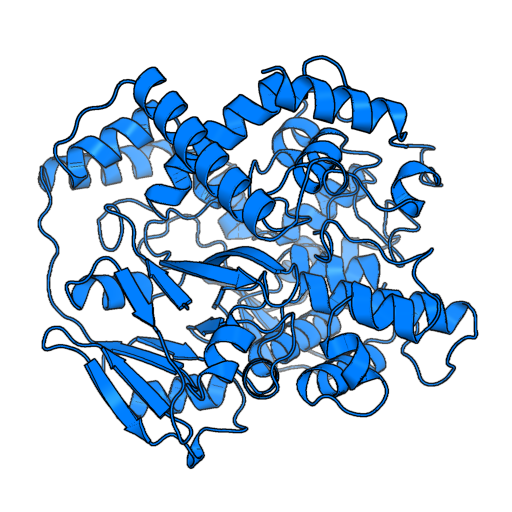0.933 9.559 24.551 1.00 98.12 441 ARG A O 1
ATOM 3365 N N . GLU A 1 442 ? 1.322 11.386 23.302 1.00 98.38 442 GLU A N 1
ATOM 3366 C CA . GLU A 1 442 ? 0.127 12.103 23.738 1.00 98.38 442 GLU A CA 1
ATOM 3367 C C . GLU A 1 442 ? -1.160 11.391 23.293 1.00 98.38 442 GLU A C 1
ATOM 3369 O O . GLU A 1 442 ? -2.057 11.209 24.114 1.00 98.38 442 GLU A O 1
ATOM 3374 N N . ILE A 1 443 ? -1.234 10.908 22.045 1.00 98.31 443 ILE A N 1
ATOM 3375 C CA . ILE A 1 443 ? -2.376 10.124 21.548 1.00 98.31 443 ILE A CA 1
ATOM 3376 C C . ILE A 1 443 ? -2.560 8.847 22.377 1.00 98.31 443 ILE A C 1
ATOM 3378 O O . ILE A 1 443 ? -3.681 8.562 22.802 1.00 98.31 443 ILE A O 1
ATOM 3382 N N . ILE A 1 444 ? -1.487 8.092 22.642 1.00 98.31 444 ILE A N 1
ATOM 3383 C CA . ILE A 1 444 ? -1.554 6.856 23.441 1.00 98.31 444 ILE A CA 1
ATOM 3384 C C . ILE A 1 444 ? -2.092 7.151 24.843 1.00 98.31 444 ILE A C 1
ATOM 3386 O O . ILE A 1 444 ? -3.044 6.500 25.278 1.00 98.31 444 ILE A O 1
ATOM 3390 N N . ARG A 1 445 ? -1.555 8.169 25.523 1.00 98.50 445 ARG A N 1
ATOM 3391 C CA . ARG A 1 445 ? -2.005 8.551 26.868 1.00 98.50 445 ARG A CA 1
ATOM 3392 C C . ARG A 1 445 ? -3.467 8.992 26.878 1.00 98.50 445 ARG A C 1
ATOM 3394 O O . ARG A 1 445 ? -4.234 8.541 27.718 1.00 98.50 445 ARG A O 1
ATOM 3401 N N . LEU A 1 446 ? -3.872 9.859 25.950 1.00 98.50 446 LEU A N 1
ATOM 3402 C CA . LEU A 1 446 ? -5.238 10.398 25.906 1.00 98.50 446 LEU A CA 1
ATOM 3403 C C . LEU A 1 446 ? -6.287 9.337 25.546 1.00 98.50 446 LEU A C 1
ATOM 3405 O O . LEU A 1 446 ? -7.433 9.427 25.985 1.00 98.50 446 LEU A O 1
ATOM 3409 N N . THR A 1 447 ? -5.908 8.331 24.755 1.00 97.88 447 THR A N 1
ATOM 3410 C CA . THR A 1 447 ? -6.813 7.237 24.373 1.00 97.88 447 THR A CA 1
ATOM 3411 C C . THR A 1 447 ? -6.872 6.139 25.434 1.00 97.88 447 THR A C 1
ATOM 3413 O O . THR A 1 447 ? -7.966 5.696 25.772 1.00 97.88 447 THR A O 1
ATOM 3416 N N . THR A 1 448 ? -5.728 5.732 25.995 1.00 97.19 448 THR A N 1
ATOM 3417 C CA . THR A 1 448 ? -5.615 4.517 26.829 1.00 97.19 448 THR A CA 1
ATOM 3418 C C . THR A 1 448 ? -5.324 4.769 28.309 1.00 97.19 448 THR A C 1
ATOM 3420 O O . THR A 1 448 ? -5.487 3.863 29.119 1.00 97.19 448 THR A O 1
ATOM 3423 N N . GLY A 1 449 ? -4.859 5.965 28.675 1.00 97.88 449 GLY A N 1
ATOM 3424 C CA . GLY A 1 449 ? -4.360 6.280 30.018 1.00 97.88 449 GLY A CA 1
ATOM 3425 C C . GLY A 1 449 ? -2.941 5.785 30.304 1.00 97.88 449 GLY A C 1
ATOM 3426 O O . GLY A 1 449 ? -2.391 6.107 31.354 1.00 97.88 449 GLY A O 1
ATOM 3427 N N . VAL A 1 450 ? -2.323 5.035 29.386 1.00 97.06 450 VAL A N 1
ATOM 3428 C CA . VAL A 1 450 ? -0.963 4.515 29.55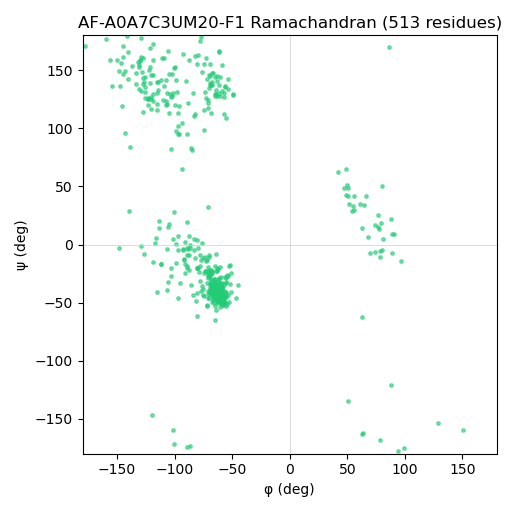7 1.00 97.06 450 VAL A CA 1
ATOM 3429 C C . VAL A 1 450 ? 0.059 5.568 29.145 1.00 97.06 450 VAL A C 1
ATOM 3431 O O . VAL A 1 450 ? -0.012 6.135 28.053 1.00 97.06 450 VAL A O 1
ATOM 3434 N N . GLU A 1 451 ? 1.042 5.809 30.006 1.00 96.88 451 GLU A N 1
ATOM 3435 C CA . GLU A 1 451 ? 2.160 6.698 29.712 1.00 96.88 451 GLU A CA 1
ATOM 3436 C C . GLU A 1 451 ? 3.385 5.910 29.257 1.00 96.88 451 GLU A C 1
ATOM 3438 O O . GLU A 1 451 ? 3.814 4.956 29.902 1.00 96.88 451 GLU A O 1
ATOM 3443 N N . TYR A 1 452 ? 3.980 6.358 28.154 1.00 96.50 452 TYR A N 1
ATOM 3444 C CA . TYR A 1 452 ? 5.242 5.832 27.654 1.00 96.50 452 TYR A CA 1
ATOM 3445 C C . TYR A 1 452 ? 6.297 6.933 27.577 1.00 96.50 452 TYR A C 1
ATOM 3447 O O . TYR A 1 452 ? 6.005 8.092 27.252 1.00 96.50 452 TYR A O 1
ATOM 3455 N N . THR A 1 453 ? 7.550 6.558 27.827 1.00 97.75 453 THR A N 1
ATOM 3456 C CA . THR A 1 453 ? 8.721 7.313 27.367 1.00 97.75 453 THR A CA 1
ATOM 3457 C C . THR A 1 453 ? 8.995 6.994 25.895 1.00 97.75 453 THR A C 1
ATOM 3459 O O . THR A 1 453 ? 8.501 5.997 25.370 1.00 97.75 453 THR A O 1
ATOM 3462 N N . GLU A 1 454 ? 9.780 7.831 25.214 1.00 96.75 454 GLU A N 1
ATOM 3463 C CA . GLU A 1 454 ? 10.201 7.544 23.835 1.00 96.75 454 GLU A CA 1
ATOM 3464 C C . GLU A 1 454 ? 11.010 6.242 23.751 1.00 96.75 454 GLU A C 1
ATOM 3466 O O . GLU A 1 454 ? 10.687 5.380 22.942 1.00 96.75 454 GLU A O 1
ATOM 3471 N N . GLU A 1 455 ? 11.957 6.032 24.668 1.00 97.12 455 GLU A N 1
ATOM 3472 C CA . GLU A 1 455 ? 12.743 4.792 24.756 1.00 97.12 455 GLU A CA 1
ATOM 3473 C C . GLU A 1 455 ? 11.872 3.541 24.930 1.00 97.12 455 GLU A C 1
ATOM 3475 O O . GLU A 1 455 ? 12.111 2.507 24.307 1.00 97.12 455 GLU A O 1
ATOM 3480 N N . ALA A 1 456 ? 10.808 3.626 25.736 1.00 97.56 456 ALA A N 1
ATOM 3481 C CA . ALA A 1 456 ? 9.880 2.512 25.898 1.00 97.56 456 ALA A CA 1
ATOM 3482 C C . ALA A 1 456 ? 9.088 2.224 24.608 1.00 97.56 456 ALA A C 1
ATOM 3484 O O . ALA A 1 456 ? 8.802 1.061 24.305 1.00 97.56 456 ALA A O 1
ATOM 3485 N N . LEU A 1 457 ? 8.757 3.256 23.824 1.00 97.69 457 LEU A N 1
ATOM 3486 C CA . LEU A 1 457 ? 8.123 3.093 22.514 1.00 97.69 457 LEU A CA 1
ATOM 3487 C C . LEU A 1 457 ? 9.086 2.509 21.476 1.00 97.69 457 LEU A C 1
ATOM 3489 O O . LEU A 1 457 ? 8.687 1.587 20.765 1.00 97.69 457 LEU A O 1
ATOM 3493 N N . LYS A 1 458 ? 10.342 2.970 21.428 1.00 97.31 458 LYS A N 1
ATOM 3494 C CA . LYS A 1 458 ? 11.393 2.384 20.578 1.00 97.31 458 LYS A CA 1
ATOM 3495 C C . LYS A 1 458 ? 11.597 0.905 20.903 1.00 97.31 458 LYS A C 1
ATOM 3497 O O . LYS A 1 458 ? 11.525 0.058 20.017 1.00 97.31 458 LYS A O 1
ATOM 3502 N N . LYS A 1 459 ? 11.691 0.558 22.192 1.00 97.38 459 LYS A N 1
ATOM 3503 C CA . LYS A 1 459 ? 11.748 -0.845 22.625 1.00 97.38 459 LYS A CA 1
ATOM 3504 C C . LYS A 1 459 ? 10.526 -1.646 22.154 1.00 97.38 459 LYS A C 1
ATOM 3506 O O . LYS A 1 459 ? 10.674 -2.763 21.665 1.00 97.38 459 LYS A O 1
ATOM 3511 N N . THR A 1 460 ? 9.324 -1.082 22.276 1.00 97.50 460 THR A N 1
ATOM 3512 C CA . THR A 1 460 ? 8.085 -1.738 21.822 1.00 97.50 460 THR A CA 1
ATOM 3513 C C . THR A 1 460 ? 8.100 -1.981 20.308 1.00 97.50 460 THR A C 1
ATOM 3515 O O . THR A 1 460 ? 7.685 -3.049 19.857 1.00 97.50 460 THR A O 1
ATOM 3518 N N . ALA A 1 461 ? 8.605 -1.031 19.515 1.00 97.94 461 ALA A N 1
ATOM 3519 C CA . ALA A 1 461 ? 8.790 -1.220 18.079 1.00 97.94 461 ALA A CA 1
ATOM 3520 C C . ALA A 1 461 ? 9.764 -2.362 17.769 1.00 97.94 461 ALA A C 1
ATOM 3522 O O . ALA A 1 461 ? 9.407 -3.261 17.003 1.00 97.94 461 ALA A O 1
ATOM 3523 N N . GLY A 1 462 ? 10.930 -2.378 18.421 1.00 97.25 462 GLY A N 1
ATOM 3524 C CA . GLY A 1 462 ? 11.919 -3.449 18.291 1.00 97.25 462 GLY A CA 1
ATOM 3525 C C . GLY A 1 462 ? 11.348 -4.828 18.637 1.00 97.25 462 GLY A C 1
ATOM 3526 O O . GLY A 1 462 ? 11.567 -5.795 17.902 1.00 97.25 462 GLY A O 1
ATOM 3527 N N . ASP A 1 463 ? 10.532 -4.924 19.692 1.00 98.00 463 ASP A N 1
ATOM 3528 C CA . ASP A 1 463 ? 9.847 -6.165 20.073 1.00 98.00 463 ASP A CA 1
ATOM 3529 C C . ASP A 1 463 ? 8.863 -6.623 18.968 1.00 98.00 463 ASP A C 1
ATOM 3531 O O . ASP A 1 463 ? 8.852 -7.799 18.593 1.00 98.00 463 ASP A O 1
ATOM 3535 N N . ILE A 1 464 ? 8.077 -5.709 18.380 1.00 98.00 464 ILE A N 1
ATOM 3536 C CA . ILE A 1 464 ? 7.142 -6.008 17.274 1.00 98.00 464 ILE A CA 1
ATOM 3537 C C . ILE A 1 464 ? 7.890 -6.451 16.008 1.00 98.00 464 ILE A C 1
ATOM 3539 O O . ILE A 1 464 ? 7.509 -7.446 15.379 1.00 98.00 464 ILE A O 1
ATOM 3543 N N . ILE A 1 465 ? 8.956 -5.739 15.632 1.00 97.12 465 ILE A N 1
ATOM 3544 C CA . ILE A 1 465 ? 9.815 -6.075 14.486 1.00 97.12 465 ILE A CA 1
ATOM 3545 C C . ILE A 1 465 ? 10.411 -7.469 14.686 1.00 97.12 465 ILE A C 1
ATOM 3547 O O . ILE A 1 465 ? 10.298 -8.331 13.811 1.00 97.12 465 ILE A O 1
ATOM 3551 N N . THR A 1 466 ? 10.951 -7.734 15.875 1.00 97.06 466 THR A N 1
ATOM 3552 C CA . THR A 1 466 ? 11.549 -9.023 16.233 1.00 97.06 466 THR A CA 1
ATOM 3553 C C . THR A 1 466 ? 10.524 -10.153 16.197 1.00 97.06 466 THR A C 1
ATOM 3555 O O . THR A 1 466 ? 10.801 -11.216 15.640 1.00 97.06 466 THR A O 1
ATOM 3558 N N . LEU A 1 467 ? 9.318 -9.955 16.738 1.00 98.12 467 LEU A N 1
ATOM 3559 C CA . LEU A 1 467 ? 8.244 -10.953 16.673 1.00 98.12 467 LEU A CA 1
ATOM 3560 C C . LEU A 1 467 ? 7.842 -11.260 15.227 1.00 98.12 467 LEU A C 1
ATOM 3562 O O . LEU A 1 467 ? 7.681 -12.427 14.859 1.00 98.12 467 LEU A O 1
ATOM 3566 N N . THR A 1 468 ? 7.749 -10.226 14.394 1.00 97.62 468 THR A N 1
ATOM 3567 C CA . THR A 1 468 ? 7.453 -10.362 12.965 1.00 97.62 468 THR A CA 1
ATOM 3568 C C . THR A 1 468 ? 8.568 -11.126 12.243 1.00 97.62 468 THR A C 1
ATOM 3570 O O . THR A 1 468 ? 8.304 -12.054 11.474 1.00 97.62 468 THR A O 1
ATOM 3573 N N . ARG A 1 469 ? 9.834 -10.820 12.549 1.00 97.56 469 ARG A N 1
ATOM 3574 C CA . ARG A 1 469 ? 10.992 -11.547 12.019 1.00 97.56 469 ARG A CA 1
ATOM 3575 C C . ARG A 1 469 ? 10.993 -13.009 12.457 1.00 97.56 469 ARG A C 1
ATOM 3577 O O . ARG A 1 469 ? 11.217 -13.887 11.630 1.00 97.56 469 ARG A O 1
ATOM 3584 N N . ARG A 1 470 ? 10.684 -13.297 13.723 1.00 98.19 470 ARG A N 1
ATOM 3585 C CA . ARG A 1 470 ? 10.572 -14.670 14.246 1.00 98.19 470 ARG A CA 1
ATOM 3586 C C . ARG A 1 470 ? 9.451 -15.455 13.570 1.00 98.19 470 ARG A C 1
ATOM 3588 O O . ARG A 1 470 ? 9.633 -16.642 13.312 1.00 98.19 470 ARG A O 1
ATOM 3595 N N . PHE A 1 471 ? 8.327 -14.810 13.247 1.00 98.50 471 PHE A N 1
ATOM 3596 C CA . PHE A 1 471 ? 7.280 -15.425 12.429 1.00 98.50 471 PHE A CA 1
ATOM 3597 C C . PHE A 1 471 ? 7.837 -15.833 11.061 1.00 98.50 471 PHE A C 1
ATOM 3599 O O . PHE A 1 471 ? 7.697 -16.986 10.672 1.00 98.50 471 PHE A O 1
ATOM 3606 N N . ASN A 1 472 ? 8.524 -14.927 10.365 1.00 98.50 472 ASN A N 1
ATOM 3607 C CA . ASN A 1 472 ? 9.120 -15.216 9.059 1.00 98.50 472 ASN A CA 1
ATOM 3608 C C . ASN A 1 472 ? 10.169 -16.330 9.106 1.00 98.50 472 ASN A C 1
ATOM 3610 O O . ASN A 1 472 ? 10.132 -17.222 8.263 1.00 98.50 472 ASN A O 1
ATOM 3614 N N . LEU A 1 473 ? 11.042 -16.332 10.118 1.00 98.31 473 LEU A N 1
ATOM 3615 C CA . LEU A 1 473 ? 12.025 -17.399 10.324 1.00 98.31 473 LEU A CA 1
ATOM 3616 C C . LEU A 1 473 ? 11.346 -18.762 10.493 1.00 98.31 473 LEU A C 1
ATOM 3618 O O . LEU A 1 473 ? 11.776 -19.738 9.882 1.00 98.31 473 LEU A O 1
ATOM 3622 N N . ARG A 1 474 ? 10.252 -18.823 11.265 1.00 98.25 474 ARG A N 1
ATOM 3623 C CA . ARG A 1 474 ? 9.445 -20.043 11.417 1.00 98.25 474 ARG A CA 1
ATOM 3624 C C . ARG A 1 474 ? 8.843 -20.501 10.085 1.00 98.25 474 ARG A C 1
ATOM 3626 O O . ARG A 1 474 ? 8.788 -21.698 9.834 1.00 98.25 474 ARG A O 1
ATOM 3633 N N . GLU A 1 475 ? 8.408 -19.568 9.240 1.00 97.75 475 GLU A N 1
ATOM 3634 C CA . GLU A 1 475 ? 7.859 -19.865 7.908 1.00 97.75 475 GLU A CA 1
ATOM 3635 C C . GLU A 1 475 ? 8.934 -20.120 6.830 1.00 97.75 475 GLU A C 1
ATOM 3637 O O . GLU A 1 475 ? 8.587 -20.329 5.668 1.00 97.75 475 GLU A O 1
ATOM 3642 N N . GLY A 1 476 ? 10.223 -20.130 7.194 1.00 97.12 476 GLY A N 1
ATOM 3643 C CA . GLY A 1 476 ? 11.338 -20.443 6.292 1.00 97.12 476 GLY A CA 1
ATOM 3644 C C . GLY A 1 476 ? 11.955 -19.242 5.565 1.00 97.12 476 GLY A C 1
ATOM 3645 O O . GLY A 1 476 ? 12.797 -19.428 4.690 1.00 97.12 476 GLY A O 1
ATOM 3646 N N . ILE A 1 477 ? 11.582 -18.010 5.921 1.00 97.69 477 ILE A N 1
ATOM 3647 C CA . ILE A 1 477 ? 12.155 -16.780 5.357 1.00 97.69 477 ILE A CA 1
ATOM 3648 C C . ILE A 1 477 ? 13.263 -16.273 6.289 1.00 97.69 477 ILE A C 1
ATOM 3650 O O . ILE A 1 477 ? 13.003 -15.591 7.282 1.00 97.69 477 ILE A O 1
ATOM 3654 N N . GLY A 1 478 ? 14.503 -16.647 5.966 1.00 96.12 478 GLY A N 1
ATOM 3655 C CA . GLY A 1 478 ? 15.713 -16.263 6.701 1.00 96.12 478 GLY A CA 1
ATOM 3656 C C . GLY A 1 478 ? 16.512 -15.122 6.073 1.00 96.12 478 GLY A C 1
ATOM 3657 O O . GLY A 1 478 ? 16.090 -14.519 5.091 1.00 96.12 478 GLY A O 1
ATOM 3658 N N . ALA A 1 479 ? 17.705 -14.874 6.627 1.00 95.56 479 ALA A N 1
ATOM 3659 C CA . ALA A 1 479 ? 18.606 -13.781 6.232 1.00 95.56 479 ALA A CA 1
ATOM 3660 C C . ALA A 1 479 ? 18.977 -13.777 4.741 1.00 95.56 479 ALA A C 1
ATOM 3662 O O . ALA A 1 479 ? 19.115 -12.717 4.143 1.00 95.56 479 ALA A O 1
ATOM 3663 N N . ALA A 1 480 ? 19.071 -14.954 4.116 1.00 96.44 480 ALA A N 1
ATOM 3664 C CA . ALA A 1 480 ? 19.344 -15.077 2.684 1.00 96.44 480 ALA A CA 1
ATOM 3665 C C . ALA A 1 480 ? 18.245 -14.464 1.790 1.00 96.44 480 ALA A C 1
ATOM 3667 O O . ALA A 1 480 ? 18.499 -14.163 0.628 1.00 96.44 480 ALA A O 1
ATOM 3668 N N . ALA A 1 481 ? 17.029 -14.275 2.315 1.00 97.44 481 ALA A N 1
ATOM 3669 C CA . ALA A 1 481 ? 15.931 -13.633 1.598 1.00 97.44 481 ALA A CA 1
ATOM 3670 C C . ALA A 1 481 ? 15.937 -12.097 1.728 1.00 97.44 481 ALA A C 1
ATOM 3672 O O . ALA A 1 481 ? 15.071 -11.429 1.153 1.00 97.44 481 ALA A O 1
ATOM 3673 N N . ASP A 1 482 ? 16.868 -11.529 2.498 1.00 98.12 482 ASP A N 1
ATOM 3674 C CA . ASP A 1 482 ? 17.036 -10.087 2.684 1.00 98.12 482 ASP A CA 1
ATOM 3675 C C . ASP A 1 482 ? 18.067 -9.551 1.689 1.00 98.12 482 ASP A C 1
ATOM 3677 O O . ASP A 1 482 ? 19.161 -9.118 2.035 1.00 98.12 482 ASP A O 1
ATOM 3681 N N . THR A 1 483 ? 17.698 -9.644 0.413 1.00 98.25 483 THR A N 1
ATOM 3682 C CA . THR A 1 483 ? 18.499 -9.223 -0.738 1.00 98.25 483 THR A CA 1
ATOM 3683 C C . THR A 1 483 ? 17.602 -8.579 -1.800 1.00 98.25 483 THR A C 1
ATOM 3685 O O . THR A 1 483 ? 16.382 -8.497 -1.628 1.00 98.25 483 THR A O 1
ATOM 3688 N N . LEU A 1 484 ? 18.195 -8.135 -2.907 1.00 98.38 484 LEU A N 1
ATOM 3689 C CA . LEU A 1 484 ? 17.502 -7.643 -4.095 1.00 98.38 484 LEU A CA 1
ATOM 3690 C C . LEU A 1 484 ? 17.678 -8.609 -5.284 1.00 98.38 484 LEU A C 1
ATOM 3692 O O . LEU A 1 484 ? 18.602 -9.425 -5.286 1.00 98.38 484 LEU A O 1
ATOM 3696 N N . PRO A 1 485 ? 16.811 -8.525 -6.310 1.00 96.56 485 PRO A N 1
ATOM 3697 C CA . PRO A 1 485 ? 16.953 -9.287 -7.548 1.00 96.56 485 PRO A CA 1
ATOM 3698 C C . PRO A 1 485 ? 18.321 -9.101 -8.215 1.00 96.56 485 PRO A C 1
ATOM 3700 O O . PRO A 1 485 ? 18.803 -7.964 -8.266 1.00 96.56 485 PRO A O 1
ATOM 3703 N N . PRO A 1 486 ? 18.903 -10.158 -8.820 1.00 93.75 486 PRO A N 1
ATOM 3704 C CA . PRO A 1 486 ? 20.200 -10.081 -9.496 1.00 93.75 486 PRO A CA 1
ATOM 3705 C C . PRO A 1 486 ? 20.295 -8.934 -10.505 1.00 93.75 486 PRO A C 1
ATOM 3707 O O . PRO A 1 486 ? 21.297 -8.224 -10.524 1.00 93.75 486 PRO A O 1
ATOM 3710 N N . ARG A 1 487 ? 19.226 -8.692 -11.277 1.00 93.81 487 ARG A N 1
ATOM 3711 C CA . ARG A 1 487 ? 19.144 -7.583 -12.237 1.00 93.81 487 ARG A CA 1
ATOM 3712 C C . ARG A 1 487 ? 19.472 -6.233 -11.595 1.00 93.81 487 ARG A C 1
ATOM 3714 O O . ARG A 1 487 ? 20.311 -5.504 -12.107 1.00 93.81 487 ARG A O 1
ATOM 3721 N N . LEU A 1 488 ? 18.851 -5.920 -10.456 1.00 97.38 488 LEU A N 1
ATOM 3722 C CA . LEU A 1 488 ? 19.035 -4.630 -9.782 1.00 97.38 488 LEU A CA 1
ATOM 3723 C C . LEU A 1 488 ? 20.420 -4.484 -9.139 1.00 97.38 488 LEU A C 1
ATOM 3725 O O . LEU A 1 488 ? 20.869 -3.359 -8.940 1.00 97.38 488 LEU A O 1
ATOM 3729 N N . LEU A 1 489 ? 21.083 -5.604 -8.824 1.00 97.56 489 LEU A N 1
ATOM 3730 C CA . LEU A 1 489 ? 22.422 -5.625 -8.229 1.00 97.56 489 LEU A CA 1
ATOM 3731 C C . LEU A 1 489 ? 23.560 -5.635 -9.259 1.00 97.56 489 LEU A C 1
ATOM 3733 O O . LEU A 1 489 ? 24.699 -5.311 -8.921 1.00 97.56 489 LEU A O 1
ATOM 3737 N N . ALA A 1 490 ? 23.262 -6.030 -10.498 1.00 95.88 490 ALA A N 1
ATOM 3738 C CA . ALA A 1 490 ? 24.242 -6.186 -11.568 1.00 95.88 490 ALA A CA 1
ATOM 3739 C C . ALA A 1 490 ? 24.161 -5.080 -12.631 1.00 95.88 490 ALA A C 1
ATOM 3741 O O . ALA A 1 490 ? 25.197 -4.638 -13.129 1.00 95.88 490 ALA A O 1
ATOM 3742 N N . GLU A 1 491 ? 22.955 -4.635 -12.996 1.00 96.19 491 GLU A N 1
ATOM 3743 C CA . GLU A 1 491 ? 22.735 -3.722 -14.121 1.00 96.19 491 GLU A CA 1
ATOM 3744 C C . GLU A 1 491 ? 22.626 -2.256 -13.640 1.00 96.19 491 GLU A C 1
ATOM 3746 O O . GLU A 1 491 ? 21.646 -1.905 -12.966 1.00 96.19 491 GLU A O 1
ATOM 3751 N N . PRO A 1 492 ? 23.582 -1.367 -13.988 1.00 97.38 492 PRO A N 1
ATOM 3752 C CA . PRO A 1 492 ? 23.452 0.065 -13.722 1.00 97.38 492 PRO A CA 1
ATOM 3753 C C . PRO A 1 492 ? 22.358 0.695 -14.595 1.00 97.38 492 PRO A C 1
ATOM 3755 O O . PRO A 1 492 ? 22.060 0.212 -15.688 1.00 97.38 492 PRO A O 1
ATOM 3758 N N . LEU A 1 493 ? 21.795 1.814 -14.139 1.00 97.25 493 LEU A N 1
ATOM 3759 C CA . LEU A 1 493 ? 20.860 2.610 -14.936 1.00 97.25 493 LEU A CA 1
ATOM 3760 C C . LEU A 1 493 ? 21.576 3.314 -16.103 1.00 97.25 493 LEU A C 1
ATOM 3762 O O . LEU A 1 493 ? 22.623 3.931 -15.877 1.00 97.25 493 LEU A O 1
ATOM 3766 N N . PRO A 1 494 ? 21.023 3.296 -17.330 1.00 95.38 494 PRO A N 1
ATOM 3767 C CA . PRO A 1 494 ? 21.683 3.886 -18.493 1.00 95.38 494 PRO A CA 1
ATOM 3768 C C . PRO A 1 494 ? 21.772 5.419 -18.441 1.00 95.38 494 PRO A C 1
ATOM 3770 O O . PRO A 1 494 ? 22.721 5.986 -18.976 1.00 95.38 494 PRO A O 1
ATOM 3773 N N . GLU A 1 495 ? 20.832 6.108 -17.788 1.00 88.88 495 GLU A N 1
ATOM 3774 C CA . GLU A 1 495 ? 20.747 7.577 -17.823 1.00 88.88 495 GLU A CA 1
ATOM 3775 C C . GLU A 1 495 ? 21.759 8.291 -16.910 1.00 88.88 495 GLU A C 1
ATOM 3777 O O . GLU A 1 495 ? 22.044 9.477 -17.093 1.00 88.88 495 GLU A O 1
ATOM 3782 N N . GLY A 1 496 ? 22.320 7.585 -15.925 1.00 82.81 496 GLY A N 1
ATOM 3783 C CA . GLY A 1 496 ? 23.239 8.165 -14.937 1.00 82.81 496 GLY A CA 1
ATOM 3784 C C . GLY A 1 496 ? 24.323 7.229 -14.410 1.00 82.81 496 GLY A C 1
ATOM 3785 O O . GLY A 1 496 ? 25.143 7.654 -13.604 1.00 82.81 496 GLY A O 1
ATOM 3786 N N . GLY A 1 497 ? 24.340 5.958 -14.821 1.00 93.00 497 GLY A N 1
ATOM 3787 C CA . GLY A 1 497 ? 25.264 4.956 -14.282 1.00 93.00 497 GLY A CA 1
ATOM 3788 C C . GLY A 1 497 ? 24.999 4.584 -12.818 1.00 93.00 497 GLY A C 1
ATOM 3789 O O . GLY A 1 497 ? 25.792 3.848 -12.229 1.00 93.00 497 GLY A O 1
ATOM 3790 N N . ASN A 1 498 ? 23.904 5.079 -12.225 1.00 96.69 498 ASN A N 1
ATOM 3791 C CA . ASN A 1 498 ? 23.501 4.763 -10.860 1.00 96.69 498 ASN A CA 1
ATOM 3792 C C . ASN A 1 498 ? 23.354 3.248 -10.690 1.00 96.69 498 ASN A C 1
ATOM 3794 O O . ASN A 1 498 ? 22.784 2.560 -11.540 1.00 96.69 498 ASN A O 1
ATOM 3798 N N . ARG A 1 499 ? 23.875 2.730 -9.580 1.00 97.44 499 ARG A N 1
ATOM 3799 C CA . ARG A 1 499 ? 23.883 1.305 -9.260 1.00 97.44 499 ARG A CA 1
ATOM 3800 C C . ARG A 1 499 ? 23.838 1.101 -7.753 1.00 97.44 499 ARG A C 1
ATOM 3802 O O . ARG A 1 499 ? 24.263 1.966 -6.988 1.00 97.44 499 ARG A O 1
ATOM 3809 N N . LEU A 1 500 ? 23.401 -0.087 -7.364 1.00 97.94 500 LEU A N 1
ATOM 3810 C CA . LEU A 1 500 ? 23.539 -0.623 -6.019 1.00 97.94 500 LEU A CA 1
ATOM 3811 C C . LEU A 1 500 ? 24.188 -1.996 -6.155 1.00 97.94 500 LEU A C 1
ATOM 3813 O O . LEU A 1 500 ? 23.596 -2.879 -6.763 1.00 97.94 500 LEU A O 1
ATOM 3817 N N . THR A 1 501 ? 25.407 -2.175 -5.654 1.00 98.12 501 THR A N 1
ATOM 3818 C CA . THR A 1 501 ? 26.099 -3.467 -5.769 1.00 98.12 501 THR A CA 1
ATOM 3819 C C . THR A 1 501 ? 25.650 -4.443 -4.681 1.00 98.12 501 THR A C 1
ATOM 3821 O O . THR A 1 501 ? 25.098 -4.053 -3.648 1.00 98.12 501 THR A O 1
ATOM 3824 N N . ALA A 1 502 ? 25.914 -5.737 -4.890 1.00 98.00 502 ALA A N 1
ATOM 3825 C CA . ALA A 1 502 ? 25.669 -6.759 -3.872 1.00 98.00 502 ALA A CA 1
ATOM 3826 C C . ALA A 1 502 ? 26.446 -6.484 -2.569 1.00 98.00 502 ALA A C 1
ATOM 3828 O O . ALA A 1 502 ? 25.892 -6.670 -1.488 1.00 98.00 502 ALA A O 1
ATOM 3829 N N . ASP A 1 503 ? 27.684 -5.986 -2.665 1.00 98.31 503 ASP A N 1
ATOM 3830 C CA . ASP A 1 503 ? 28.519 -5.659 -1.502 1.00 98.31 503 ASP A CA 1
ATOM 3831 C C . ASP A 1 503 ? 27.964 -4.464 -0.719 1.00 98.31 503 ASP A C 1
ATOM 3833 O O . ASP A 1 503 ? 27.884 -4.509 0.507 1.00 98.31 503 ASP A O 1
ATOM 3837 N N . GLU A 1 504 ? 27.520 -3.416 -1.420 1.00 98.50 504 GLU A N 1
ATOM 3838 C CA . GLU A 1 504 ? 26.891 -2.245 -0.802 1.00 98.50 504 GLU A CA 1
ATOM 3839 C C . GLU A 1 504 ? 25.597 -2.622 -0.074 1.00 98.50 504 GLU A C 1
ATOM 3841 O O . GLU A 1 504 ? 25.376 -2.205 1.066 1.00 98.50 504 GLU A O 1
ATOM 3846 N N . LEU A 1 505 ? 24.748 -3.443 -0.704 1.00 98.62 505 LEU A N 1
ATOM 3847 C CA . LEU A 1 505 ? 23.535 -3.938 -0.061 1.00 98.62 505 LEU A CA 1
ATOM 3848 C C . LEU A 1 505 ? 23.869 -4.829 1.140 1.00 98.62 505 LEU A C 1
ATOM 3850 O O . LEU A 1 505 ? 23.275 -4.662 2.203 1.00 98.62 505 LEU A O 1
ATOM 3854 N N . SER A 1 506 ? 24.820 -5.754 0.983 1.00 98.31 506 SER A N 1
ATOM 3855 C CA . SER A 1 506 ? 25.248 -6.652 2.056 1.00 98.31 506 SER A CA 1
ATOM 3856 C C . SER A 1 506 ? 25.774 -5.868 3.254 1.00 98.31 506 SER A C 1
ATOM 3858 O O . SER A 1 506 ? 25.415 -6.189 4.383 1.00 98.31 506 SER A O 1
ATOM 3860 N N . TYR A 1 507 ? 26.567 -4.819 3.024 1.00 98.56 507 TYR A N 1
ATOM 3861 C CA . TYR A 1 507 ? 27.025 -3.921 4.080 1.00 98.56 507 TYR A CA 1
ATOM 3862 C C . TYR A 1 507 ? 25.843 -3.290 4.830 1.00 98.56 507 TYR A C 1
ATOM 3864 O O . TYR A 1 507 ? 25.761 -3.419 6.050 1.00 98.56 507 TYR A O 1
ATOM 3872 N N . MET A 1 508 ? 24.888 -2.677 4.118 1.00 98.56 508 MET A N 1
ATOM 3873 C CA . MET A 1 508 ? 23.732 -2.031 4.756 1.00 98.56 508 MET A CA 1
ATOM 3874 C C . MET A 1 508 ? 22.855 -3.024 5.536 1.00 98.56 508 MET A C 1
ATOM 3876 O O . MET A 1 508 ? 22.380 -2.698 6.621 1.00 98.56 508 MET A O 1
ATOM 3880 N N . VAL A 1 509 ? 22.640 -4.234 5.008 1.00 98.56 509 VAL A N 1
ATOM 3881 C CA . VAL A 1 509 ? 21.846 -5.281 5.675 1.00 98.56 509 VAL A CA 1
ATOM 3882 C C . VAL A 1 509 ? 22.564 -5.818 6.917 1.00 98.56 509 VAL A C 1
ATOM 3884 O O . VAL A 1 509 ? 21.930 -6.035 7.947 1.00 98.56 509 VAL A O 1
ATOM 3887 N N . GLN A 1 510 ? 23.882 -6.017 6.851 1.00 98.38 510 GLN A N 1
ATOM 3888 C CA . GLN A 1 510 ? 24.670 -6.441 8.011 1.00 98.38 510 GLN A CA 1
ATOM 3889 C C . GLN A 1 510 ? 24.706 -5.363 9.094 1.00 98.38 510 GLN A C 1
ATOM 3891 O O . GLN A 1 510 ? 24.574 -5.690 10.272 1.00 98.38 510 GLN A O 1
ATOM 3896 N N . ASP A 1 511 ? 24.832 -4.091 8.709 1.00 98.38 511 ASP A N 1
ATOM 3897 C CA . ASP A 1 511 ? 24.780 -2.978 9.655 1.00 98.38 511 ASP A CA 1
ATOM 3898 C C . ASP A 1 511 ? 23.399 -2.871 10.318 1.00 98.38 511 ASP A C 1
ATOM 3900 O O . ASP A 1 511 ? 23.318 -2.729 11.535 1.00 98.38 511 ASP A O 1
ATOM 3904 N N . TYR A 1 512 ? 22.319 -3.062 9.549 1.00 97.94 512 TYR A N 1
ATOM 3905 C CA . TYR A 1 512 ? 20.952 -3.141 10.073 1.00 97.94 512 TYR A CA 1
ATOM 3906 C C . TYR A 1 512 ? 20.762 -4.267 11.099 1.00 97.94 512 TYR A C 1
ATOM 3908 O O . TYR A 1 512 ? 20.036 -4.073 12.060 1.00 97.94 512 TYR A O 1
ATOM 3916 N N . TYR A 1 513 ? 21.395 -5.434 10.923 1.00 97.19 513 TYR A N 1
ATOM 3917 C CA . TYR A 1 513 ? 21.309 -6.529 11.904 1.00 97.19 513 TYR A CA 1
ATOM 3918 C C . TYR A 1 513 ? 22.200 -6.364 13.130 1.00 97.19 513 TYR A C 1
ATOM 3920 O O . TYR A 1 513 ? 21.970 -7.023 14.144 1.00 97.19 513 TYR A O 1
ATOM 3928 N N . ARG A 1 514 ? 23.276 -5.588 13.002 1.00 96.88 514 ARG A N 1
ATOM 3929 C CA . ARG A 1 514 ? 24.212 -5.319 14.093 1.00 96.88 514 ARG A CA 1
ATOM 3930 C C . ARG A 1 514 ? 23.617 -4.328 15.096 1.00 96.88 514 ARG A C 1
ATOM 3932 O O . ARG A 1 514 ? 23.912 -4.442 16.286 1.00 96.88 514 ARG A O 1
ATOM 3939 N N . LEU A 1 515 ? 22.897 -3.330 14.585 1.00 94.75 515 LEU A N 1
ATOM 3940 C CA . LEU A 1 515 ? 22.112 -2.361 15.352 1.00 94.75 515 LEU A CA 1
ATOM 3941 C C . LEU A 1 515 ? 20.873 -3.041 15.944 1.00 94.75 515 LEU A C 1
ATOM 3943 O O . LEU A 1 515 ? 20.553 -2.699 17.104 1.00 94.75 515 LEU A O 1
#

Secondary structure (DSSP, 8-state):
-EEEE--TTTTSSSTT---EEEEEE-TTTSSEEEEEE-TTHHHHHHTTT-SEEEE-S--SS-EEEEEETTEEEEEE-TTTTT--HHHHHHHHHHHH-TT-EEEE--HHHHTT-TTB-EEETTTEEE-SSSHHHHHHHTTEEEEEEE--PPPP-S-HHHHHHHHHHHHHHHTT-HHHHHHHHH-TTHHHHHHHHTT-S-BTTTTBS--TTGGGTSHHHHHHHSEEEEEPPTT-SS--EEEEE--SSTTTT-EEE---HHHIIIIIIIT----HHHHHHHHHHHHHHTB-HHHHHHHHHHHHHHHHTTS-TTS--TT-HHHHHHHHHHHHTT-TTHHHHTT-HHHHHHHHT-TTT---BTTBPP-S--TTT-HHHHHHHHH-TTSS-STTT-THHHHHTTSS-TT--TTHHHHHHHHHHHHHHHHHTT--GGGTTTS-HHHHHHHHHHHHS----HHHHHHHHHHHHHHHHHHHHHTT--GGGSS--HHHHH---TTT-----HHHHHHHHHHHHH-

Sequence (515 aa):
KLIFTLGPATDTPVWGSSRYGVYARSPLTGGYAESYSGGRVAPVMKRCGFDALILEGRAASPLFLEVTDEGVRFHAARDLWGLDAYAAEEEIRARAGEGAQSLVIGPAGENGVRIATLQNNRWRSAGRGGLGAVLGSKNVKGLVFRGQKKAALFDEEGLSRFARRFAAANREHAAVKNYRRLGTPMMVALLNSARAFPTAYWSRGELPGWEKIGADALLAGFDVQPRACTACMLACGNLTTVREGSYRGLTVEGPEYETIYAFGGLCQIDRLDEIIHLNDLCDALGLDTISAGNLVALAMEAGERGLRKDWPRFGDAAGAARFLEDIAHRRGDGGQFADGIVAASRAFGLEDRAVHVKGMEPPGYDPRVLKGMGLSYAVSARGACHLRATFYKQELAGVIAPDAVEGKAALYLEFEDRLTVFNTLILCVFYRDLYLWPELREIIRLTTGVEYTEEALKKTAGDIITLTRRFNLREGIGAAADTLPPRLLAEPLPEGGNRLTADELSYMVQDYYRL